Protein 3QQC (pdb70)

Nearest PDB structures (foldseek):
  3qqc-assembly1_A  TM=1.003E+00  e=1.749E-77  Pyrococcus furiosus
  8p4f-assembly1_A  TM=8.973E-01  e=2.422E-24  Sus scrofa
  8s55-assembly1_A  TM=8.823E-01  e=5.826E-22  Sus scrofa
  8p4d-assembly1_A  TM=8.797E-01  e=8.545E-21  Sus scrofa
  8u9x-assembly1_A  TM=8.861E-01  e=4.842E-20  Saccharomyces cerevisiae

InterPro domains:
  IPR007081 RNA polymerase Rpb1, domain 5 [PF04998] (54-334)
  IPR012757 DNA-directed RNA polymerase subunit Rpo1C [MF_00411] (3-387)
  IPR012757 DNA-directed RNA polymerase subunit Rpo1C [TIGR02389] (18-385)
  IPR012757 DNA-directed RNA polymerase subunit Rpo1C [cd06528] (25-385)
  IPR045867 DNA-directed RNA polymerase, subunit beta-prime [PTHR19376] (36-382)

Secondary structure (DSSP, 8-state):
-EEEEEETTT--B-EEETTTTEEE-TTT--SSSEEEEEE-HHHHHHHHHHHHTTB--EEEEE--EEEEEE--B--HHHHHHTEEEE--B--------SBSS-SSS---SS----SSS---SSS----EEEEEEEEEEE-GGGHHHHHHHHHHS-STT---SS-HHHHHHHHHHHHHTSS-HHHHHHHHHHHHHHHHT--S-----B-SSS-EEEE------EEEE-HHHHHHHHHHS-TTTGGGSS--TTT--GGGGEEEEEEEPPGGGS--B----B--HHHHHHHHHHHHHHHHHHHHHS---SHHHHHHHHHHHHHHHHHH-TT-TT-PPPB-TTSPBP--HHHHH------HHHHHHHHHHT-EEE--SS--TTS--/-EEEEE--SSTHHHHHHHHHHTSTTTT----EEEE-TTS-SEEEEE-SSHHHHHHHHTT-TT-----SS-B-HHHHHHHHH-/-EEESSS--EESSSS-TTT--S-EESS-B-EEEES-SSS-HHHHHHT--S-EEE-SB-

B-factor: mean 131.01, std 40.97, range [62.05, 261.82]

Structure (mmCIF, N/CA/C/O backbone):
data_3QQC
#
_entry.id   3QQC
#
_cell.length_a   168.570
_cell.length_b   107.040
_cell.length_c   51.090
_cell.angle_alpha   90.00
_cell.angle_beta   97.10
_cell.angle_gamma   90.00
#
_symmetry.space_group_name_H-M   'C 1 2 1'
#
loop_
_entity.id
_entity.type
_entity.pdbx_description
1 polymer "DNA-directed RNA polymerase subunit b, DNA-directed RNA polymerase subunit a', DNA-directed RNA polymerase subunit A''"
2 polymer 'Transcription antitermination protein nusG'
3 polymer "DNA-directed RNA polymerase, subunit e''"
4 non-polymer 'ZINC ION'
#
loop_
_atom_site.group_PDB
_atom_site.id
_atom_site.type_symbol
_atom_site.label_atom_id
_atom_site.label_alt_id
_atom_site.label_comp_id
_a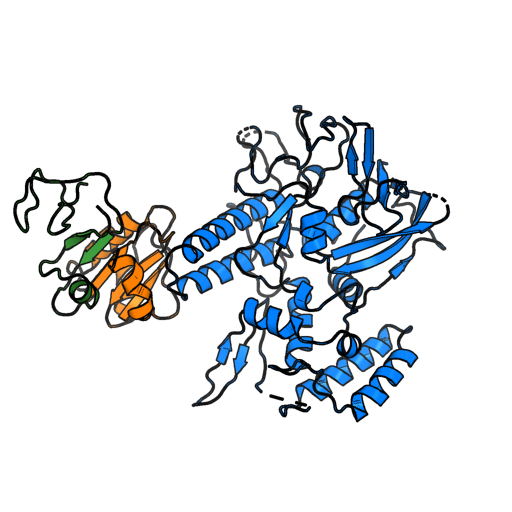tom_site.label_asym_id
_atom_site.label_entity_id
_atom_site.label_seq_id
_atom_site.pdbx_PDB_ins_code
_atom_site.Cartn_x
_atom_site.Cartn_y
_atom_site.Cartn_z
_atom_site.occupancy
_atom_site.B_iso_or_equiv
_atom_site.auth_seq_id
_atom_site.auth_comp_id
_atom_site.auth_asym_id
_atom_site.auth_atom_id
_atom_site.pdbx_PDB_model_num
ATOM 1 N N . LYS A 1 2 ? -9.387 38.744 9.614 1.00 115.59 2 LYS A N 1
ATOM 2 C CA . LYS A 1 2 ? -9.357 37.475 10.357 1.00 114.28 2 LYS A CA 1
ATOM 3 C C . LYS A 1 2 ? -10.685 37.150 11.021 1.00 117.27 2 LYS A C 1
ATOM 4 O O . LYS A 1 2 ? -11.268 38.025 11.666 1.00 120.41 2 LYS A O 1
ATOM 10 N N . THR A 1 3 ? -11.152 35.887 10.870 1.00 109.18 3 THR A N 1
ATOM 11 C CA . THR A 1 3 ? -12.407 35.377 11.438 1.00 108.03 3 THR A CA 1
ATOM 12 C C . THR A 1 3 ? -12.239 33.999 12.053 1.00 110.23 3 THR A C 1
ATOM 13 O O . THR A 1 3 ? -11.587 33.134 11.486 1.00 106.22 3 THR A O 1
ATOM 17 N N . GLU A 1 4 ? -12.884 33.790 13.194 1.00 110.53 4 GLU A N 1
ATOM 18 C CA . GLU A 1 4 ? -12.907 32.513 13.894 1.00 109.90 4 GLU A CA 1
ATOM 19 C C . GLU A 1 4 ? -14.065 31.708 13.281 1.00 110.06 4 GLU A C 1
ATOM 20 O O . GLU A 1 4 ? -15.152 32.256 13.050 1.00 110.25 4 GLU A O 1
ATOM 26 N N . VAL A 1 5 ? -13.808 30.436 12.948 1.00 102.42 5 VAL A N 1
ATOM 27 C CA . VAL A 1 5 ? -14.789 29.568 12.301 1.00 98.71 5 VAL A CA 1
ATOM 28 C C . VAL A 1 5 ? -14.976 28.286 13.121 1.00 104.72 5 VAL A C 1
ATOM 29 O O . VAL A 1 5 ? -13.991 27.617 13.433 1.00 104.00 5 VAL A O 1
ATOM 33 N N . TRP A 1 6 ? -16.240 27.951 13.468 1.00 103.82 6 TRP A N 1
ATOM 34 C CA . TRP A 1 6 ? -16.588 26.745 14.225 1.00 104.81 6 TRP A CA 1
ATOM 35 C C . TRP A 1 6 ? -16.650 25.524 13.304 1.00 105.53 6 TRP A C 1
ATOM 36 O O . TRP A 1 6 ? -17.571 25.379 12.502 1.00 103.85 6 TRP A O 1
ATOM 47 N N . VAL A 1 7 ? -15.633 24.679 13.372 1.00 101.22 7 VAL A N 1
ATOM 48 C CA . VAL A 1 7 ? -15.554 23.518 12.499 1.00 98.63 7 VAL A CA 1
ATOM 49 C C . VAL A 1 7 ? -15.918 22.265 13.270 1.00 102.89 7 VAL A C 1
ATOM 50 O O . VAL A 1 7 ? -15.465 22.107 14.407 1.00 104.64 7 VAL A O 1
ATOM 54 N N . CYS A 1 8 ? -16.746 21.384 12.664 1.00 97.88 8 CYS A N 1
ATOM 55 C CA . CYS A 1 8 ? -17.154 20.123 13.290 1.00 98.87 8 CYS A CA 1
ATOM 56 C C . CYS A 1 8 ? -16.032 19.090 13.229 1.00 100.44 8 CYS A C 1
ATOM 57 O O . CYS A 1 8 ? -15.445 18.869 12.169 1.00 98.04 8 CYS A O 1
ATOM 60 N N . GLU A 1 9 ? -15.744 18.463 14.372 1.00 97.63 9 GLU A N 1
ATOM 61 C CA . GLU A 1 9 ? -14.725 17.435 14.467 1.00 97.53 9 GLU A CA 1
ATOM 62 C C . GLU A 1 9 ? -15.236 16.114 13.883 1.00 98.61 9 GLU A C 1
ATOM 63 O O . GLU A 1 9 ? -14.426 15.344 13.365 1.00 99.15 9 GLU A O 1
ATOM 69 N N . ASN A 1 10 ? -16.553 15.822 14.000 1.00 92.00 10 ASN A N 1
ATOM 70 C CA . ASN A 1 10 ? -17.127 14.555 13.537 1.00 90.69 10 ASN A CA 1
ATOM 71 C C . ASN A 1 10 ? -17.093 14.342 12.015 1.00 91.12 10 ASN A C 1
ATOM 72 O O . ASN A 1 10 ? -16.659 13.276 11.544 1.00 89.28 10 ASN A O 1
ATOM 77 N N . CYS A 1 11 ? -17.597 15.349 11.262 1.00 86.34 11 CYS A N 1
ATOM 78 C CA . CYS A 1 11 ? -17.826 15.295 9.818 1.00 84.39 11 CYS A CA 1
ATOM 79 C C . CYS A 1 11 ? -17.154 16.379 8.952 1.00 84.98 11 CYS A C 1
ATOM 80 O O . CYS A 1 11 ? -17.439 16.486 7.752 1.00 81.06 11 CYS A O 1
ATOM 83 N N . GLY A 1 12 ? -16.273 17.156 9.565 1.00 84.24 12 GLY A N 1
ATOM 84 C CA . GLY A 1 12 ? -15.511 18.203 8.892 1.00 83.76 12 GLY A CA 1
ATOM 85 C C . GLY A 1 12 ? -16.296 19.341 8.271 1.00 86.71 12 GLY A C 1
ATOM 86 O O . GLY A 1 12 ? -15.781 20.045 7.388 1.00 84.86 12 GLY A O 1
ATOM 87 N N . HIS A 1 13 ? -17.537 19.529 8.740 1.00 84.29 13 HIS A N 1
ATOM 88 C CA . HIS A 1 13 ? -18.430 20.573 8.251 1.00 84.72 13 HIS A CA 1
ATOM 89 C C . HIS A 1 13 ? -18.353 21.798 9.120 1.00 86.44 13 HIS A C 1
ATOM 90 O O . HIS A 1 13 ? -18.034 21.681 10.310 1.00 87.34 13 HIS A O 1
ATOM 97 N N . ILE A 1 14 ? -18.690 22.973 8.543 1.00 79.47 14 ILE A N 1
ATOM 98 C CA . ILE A 1 14 ? -18.697 24.202 9.330 1.00 79.13 14 ILE A CA 1
ATOM 99 C C . ILE A 1 14 ? -19.976 24.342 10.188 1.00 83.10 14 ILE A C 1
ATOM 100 O O . ILE A 1 14 ? -21.074 24.601 9.681 1.00 81.75 14 ILE A O 1
ATOM 105 N N . ALA A 1 15 ? -19.805 24.144 11.496 1.00 80.74 15 ALA A N 1
ATOM 106 C CA . ALA A 1 15 ? -20.872 24.206 12.477 1.00 81.63 15 ALA A CA 1
ATOM 107 C C . ALA A 1 15 ? -21.436 25.631 12.685 1.00 87.12 15 ALA A C 1
ATOM 108 O O . ALA A 1 15 ? -20.788 26.642 12.348 1.00 86.20 15 ALA A O 1
ATOM 110 N N . LEU A 1 16 ? -22.682 25.674 13.216 1.00 85.00 16 LEU A N 1
ATOM 111 C CA . LEU A 1 16 ? -23.470 26.862 13.547 1.00 86.54 16 LEU A CA 1
ATOM 112 C C . LEU A 1 16 ? -23.134 27.278 14.956 1.00 93.78 16 LEU A C 1
ATOM 113 O O . LEU A 1 16 ? -22.984 26.406 15.825 1.00 94.30 16 LEU A O 1
ATOM 118 N N . GLU A 1 17 ? -23.109 28.603 15.210 1.00 92.23 17 GLU A N 1
ATOM 119 C CA . GLU A 1 17 ? -22.915 29.159 16.556 1.00 94.72 17 GLU A CA 1
ATOM 120 C C . GLU A 1 17 ? -24.122 30.008 16.899 1.00 99.15 17 GLU A C 1
ATOM 121 O O . GLU A 1 17 ? -24.240 31.117 16.387 1.00 98.22 17 GLU A O 1
ATOM 127 N N . ASP A 1 18 ? -25.036 29.496 17.724 1.00 98.54 18 ASP A N 1
ATOM 128 C CA . ASP A 1 18 ? -26.186 30.318 18.084 1.00 102.37 18 ASP A CA 1
ATOM 129 C C . ASP A 1 18 ? -25.803 31.372 19.129 1.00 115.76 18 ASP A C 1
ATOM 130 O O . ASP A 1 18 ? -25.726 31.079 20.326 1.00 119.01 18 ASP A O 1
ATOM 135 N N . LYS A 1 19 ? -25.547 32.603 18.657 1.00 115.19 19 LYS A N 1
ATOM 136 C CA . LYS A 1 19 ? -25.138 33.735 19.493 1.00 119.17 19 LYS A CA 1
ATOM 137 C C . LYS A 1 19 ? -26.235 34.021 20.573 1.00 123.63 19 LYS A C 1
ATOM 138 O O . LYS A 1 19 ? -25.917 34.267 21.740 1.00 125.18 19 LYS A O 1
ATOM 144 N N . ARG A 1 20 ? -27.513 33.870 20.174 1.00 118.69 20 ARG A N 1
ATOM 145 C CA . ARG A 1 20 ? -28.707 34.100 20.980 1.00 121.49 20 ARG A CA 1
ATOM 146 C C . ARG A 1 20 ? -28.931 33.065 22.100 1.00 125.20 20 ARG A C 1
ATOM 147 O O . ARG A 1 20 ? -29.250 33.435 23.235 1.00 127.48 20 ARG A O 1
ATOM 155 N N . ARG A 1 21 ? -28.824 31.780 21.749 1.00 118.95 21 ARG A N 1
ATOM 156 C CA . ARG A 1 21 ? -29.070 30.633 22.619 1.00 118.90 21 ARG A CA 1
ATOM 157 C C . ARG A 1 21 ? -27.809 30.079 23.233 1.00 120.38 21 ARG A C 1
ATOM 158 O O . ARG A 1 21 ? -27.911 29.143 24.023 1.00 120.04 21 ARG A O 1
ATOM 166 N N . ARG A 1 22 ? -26.630 30.619 22.861 1.00 116.21 22 ARG A N 1
ATOM 167 C CA . ARG A 1 22 ? -25.320 30.121 23.280 1.00 116.83 22 ARG A CA 1
ATOM 168 C C . ARG A 1 22 ? -25.286 28.627 22.930 1.00 117.92 22 ARG A C 1
ATOM 169 O O . ARG A 1 22 ? -25.246 27.760 23.792 1.00 118.24 22 ARG A O 1
ATOM 177 N N . ARG A 1 23 ? -25.403 28.338 21.644 1.00 112.62 23 ARG A N 1
ATOM 178 C CA . ARG A 1 23 ? -25.381 26.966 21.181 1.00 110.30 23 ARG A CA 1
ATOM 179 C C . ARG A 1 23 ? -24.466 26.803 19.972 1.00 111.52 23 ARG A C 1
ATOM 180 O O . ARG A 1 23 ? -24.761 27.344 18.900 1.00 107.92 23 ARG A O 1
ATOM 188 N N . VAL A 1 24 ? -23.361 26.045 20.145 1.00 109.40 24 VAL A N 1
ATOM 189 C CA . VAL A 1 24 ? -22.487 25.707 19.021 1.00 107.53 24 VAL A CA 1
ATOM 190 C C . VAL A 1 24 ? -22.677 24.240 18.663 1.00 111.60 24 VAL A C 1
ATOM 191 O O . VAL A 1 24 ? -22.570 23.388 19.548 1.00 113.71 24 VAL A O 1
ATOM 195 N N . TYR A 1 25 ? -23.068 23.959 17.404 1.00 106.19 25 TYR A N 1
ATOM 196 C CA . TYR A 1 25 ? -23.354 22.596 16.945 1.00 105.47 25 TYR A CA 1
ATOM 197 C C . TYR A 1 25 ? -23.323 22.439 15.396 1.00 108.35 25 TYR A C 1
ATOM 198 O O . TYR A 1 25 ? -23.525 23.421 14.669 1.00 107.81 25 TYR A O 1
ATOM 207 N N . CYS A 1 26 ? -23.141 21.188 14.909 1.00 103.35 26 CYS A N 1
ATOM 208 C CA . CYS A 1 26 ? -23.142 20.879 13.483 1.00 100.90 26 CYS A CA 1
ATOM 209 C C . CYS A 1 26 ? -24.558 20.672 12.963 1.00 105.75 26 CYS A C 1
ATOM 210 O O . CYS A 1 26 ? -25.259 19.813 13.478 1.00 106.55 26 CYS A O 1
ATOM 213 N N . PRO A 1 27 ? -24.975 21.370 11.893 1.00 102.76 27 PRO A N 1
ATOM 214 C CA . PRO A 1 27 ? -26.326 21.125 11.357 1.00 103.11 27 PRO A CA 1
ATOM 215 C C . PRO A 1 27 ? -26.448 19.803 10.588 1.00 104.77 27 PRO A C 1
ATOM 216 O O . PRO A 1 27 ? -27.498 19.163 10.670 1.00 106.44 27 PRO A O 1
ATOM 220 N N . VAL A 1 28 ? -25.365 19.400 9.859 1.00 96.74 28 VAL A N 1
ATOM 221 C CA . VAL A 1 28 ? -25.211 18.222 8.987 1.00 94.03 28 VAL A CA 1
ATOM 222 C C . VAL A 1 28 ? -25.263 16.845 9.690 1.00 97.73 28 VAL A C 1
ATOM 223 O O . VAL A 1 28 ? -26.104 16.026 9.320 1.00 96.66 28 VAL A O 1
ATOM 227 N N . CYS A 1 29 ? -24.332 16.582 10.657 1.00 95.56 29 CYS A N 1
ATOM 228 C CA . CYS A 1 29 ? -24.221 15.324 11.426 1.00 97.00 29 CYS A CA 1
ATOM 229 C C . CYS A 1 29 ? -24.746 15.413 12.876 1.00 103.61 29 CYS A C 1
ATOM 230 O O . CYS A 1 29 ? -24.522 14.490 13.664 1.00 104.24 29 CYS A O 1
ATOM 233 N N . GLY A 1 30 ? -25.402 16.519 13.216 1.00 101.33 30 GLY A N 1
ATOM 234 C CA . GLY A 1 30 ? -25.979 16.742 14.537 1.00 103.31 30 GLY A CA 1
ATOM 235 C C . GLY A 1 30 ? -25.024 16.686 15.715 1.00 108.57 30 GLY A C 1
ATOM 236 O O . GLY A 1 30 ? -25.462 16.396 16.831 1.00 110.94 30 GLY A O 1
ATOM 237 N N . GLU A 1 31 ? -23.724 16.965 15.496 1.00 103.90 31 GLU A N 1
ATOM 238 C CA . GLU A 1 31 ? -22.729 16.972 16.580 1.00 105.28 31 GLU A CA 1
ATOM 239 C C . GLU A 1 31 ? -22.868 18.236 17.463 1.00 111.17 31 GLU A C 1
ATOM 240 O O . GLU A 1 31 ? -23.090 19.324 16.931 1.00 110.57 31 GLU A O 1
ATOM 246 N N . GLU A 1 32 ? -22.736 18.087 18.804 1.00 109.20 32 GLU A N 1
ATOM 247 C CA . GLU A 1 32 ? -22.858 19.211 19.738 1.00 110.32 32 GLU A CA 1
ATOM 248 C C . GLU A 1 32 ? -21.642 19.427 20.668 1.00 115.11 32 GLU A C 1
ATOM 249 O O . GLU A 1 32 ? -21.480 20.525 21.232 1.00 116.16 32 GLU A O 1
ATOM 255 N N . GLU A 1 33 ? -20.783 18.390 20.806 1.00 110.14 33 GLU A N 1
ATOM 256 C CA . GLU A 1 33 ? -19.601 18.439 21.662 1.00 110.99 33 GLU A CA 1
ATOM 257 C C . GLU A 1 33 ? -18.301 18.686 20.904 1.00 111.99 33 GLU A C 1
ATOM 258 O O . GLU A 1 33 ? -17.676 19.725 21.122 1.00 113.43 33 GLU A O 1
ATOM 264 N N . ARG A 1 34 ? -17.895 17.750 20.018 1.00 104.37 34 ARG A N 1
ATOM 265 C CA . ARG A 1 34 ? -16.643 17.852 19.254 1.00 101.37 34 ARG A CA 1
ATOM 266 C C . ARG A 1 34 ? -16.791 18.834 18.083 1.00 99.18 34 ARG A C 1
ATOM 267 O O . ARG A 1 34 ? -17.150 18.441 16.966 1.00 94.44 34 ARG A O 1
ATOM 275 N N . ILE A 1 35 ? -16.561 20.128 18.379 1.00 96.27 35 ILE A N 1
ATOM 276 C CA . ILE A 1 35 ? -16.585 21.274 17.452 1.00 93.96 35 ILE A CA 1
ATOM 277 C C . ILE A 1 35 ? -15.523 22.274 17.937 1.00 100.99 35 ILE A C 1
ATOM 278 O O . ILE A 1 35 ? -15.566 22.695 19.102 1.00 103.95 35 ILE A O 1
ATOM 283 N N . SER A 1 36 ? -14.576 22.654 17.056 1.00 95.89 36 SER A N 1
ATOM 284 C CA . SER A 1 36 ? -13.527 23.606 17.429 1.00 97.54 36 SER A CA 1
ATOM 285 C C . SER A 1 36 ? -13.571 24.912 16.625 1.00 100.56 36 SER A C 1
ATOM 286 O O . SER A 1 36 ? -14.101 24.958 15.503 1.00 95.44 36 SER A O 1
ATOM 289 N N . LYS A 1 37 ? -13.061 25.985 17.260 1.00 101.50 37 LYS A N 1
ATOM 290 C CA . LYS A 1 37 ? -12.935 27.335 16.708 1.00 101.66 37 LYS A CA 1
ATOM 291 C C . LYS A 1 37 ? -11.560 27.453 15.979 1.00 104.38 37 LYS A C 1
ATOM 292 O O . LYS A 1 37 ? -10.498 27.394 16.614 1.00 105.96 37 LYS A O 1
ATOM 298 N N . VAL A 1 38 ? -11.608 27.588 14.639 1.00 97.17 38 VAL A N 1
ATOM 299 C CA . VAL A 1 38 ? -10.434 27.697 13.777 1.00 95.58 38 VAL A CA 1
ATOM 300 C C . VAL A 1 38 ? -10.235 29.150 13.318 1.00 101.41 38 VAL A C 1
ATOM 301 O O . VAL A 1 38 ? -11.165 29.754 12.798 1.00 99.65 38 VAL A O 1
ATOM 305 N N . GLU A 1 39 ? -9.041 29.721 13.561 1.00 102.72 39 GLU A N 1
ATOM 306 C CA . GLU A 1 39 ? -8.695 31.072 13.126 1.00 105.82 39 GLU A CA 1
ATOM 307 C C . GLU A 1 39 ? -8.458 30.960 11.618 1.00 109.29 39 GLU A C 1
ATOM 308 O O . GLU A 1 39 ? -7.876 29.979 11.138 1.00 106.31 39 GLU A O 1
ATOM 314 N N . MET A 1 40 ? -8.985 31.919 10.864 1.00 107.98 40 MET A N 1
ATOM 315 C CA . MET A 1 40 ? -8.992 31.864 9.410 1.00 105.20 40 MET A CA 1
ATOM 316 C C . MET A 1 40 ? -9.109 33.266 8.793 1.00 110.68 40 MET A C 1
ATOM 317 O O . MET A 1 40 ? -9.698 34.170 9.390 1.00 112.91 40 MET A O 1
ATOM 322 N N . SER A 1 41 ? -8.583 33.433 7.579 1.00 105.82 41 SER A N 1
ATOM 323 C CA . SER A 1 41 ? -8.715 34.691 6.852 1.00 106.69 41 SER A CA 1
ATOM 324 C C . SER A 1 41 ? -10.135 34.718 6.281 1.00 109.88 41 SER A C 1
ATOM 325 O O . SER A 1 41 ? -10.668 33.645 5.958 1.00 106.71 41 SER A O 1
ATOM 328 N N . TYR A 1 42 ? -10.771 35.921 6.164 1.00 108.22 42 TYR A N 1
ATOM 329 C CA . TYR A 1 42 ? -12.115 35.970 5.575 1.00 105.53 42 TYR A CA 1
ATOM 330 C C . TYR A 1 42 ? -12.013 35.466 4.145 1.00 100.66 42 TYR A C 1
ATOM 331 O O . TYR A 1 42 ? -12.894 34.741 3.690 1.00 97.38 42 TYR A O 1
ATOM 340 N N . ALA A 1 43 ? -10.868 35.765 3.504 1.00 94.00 43 ALA A N 1
ATOM 341 C CA . ALA A 1 43 ? -10.445 35.332 2.169 1.00 90.36 43 ALA A CA 1
ATOM 342 C C . ALA A 1 43 ? -10.715 33.858 1.923 1.00 86.49 43 ALA A C 1
ATOM 343 O O . ALA A 1 43 ? -11.276 33.486 0.880 1.00 83.72 43 ALA A O 1
ATOM 345 N N . PHE A 1 44 ? -10.277 33.029 2.896 1.00 78.97 44 PHE A N 1
ATOM 346 C CA . PHE A 1 44 ? -10.413 31.593 2.882 1.00 74.47 44 PHE A CA 1
ATOM 347 C C . PHE A 1 44 ? -11.743 31.131 3.379 1.00 80.45 44 PHE A C 1
ATOM 348 O O . PHE A 1 44 ? -12.200 30.132 2.850 1.00 78.60 44 PHE A O 1
ATOM 356 N N . LYS A 1 45 ? -12.386 31.815 4.388 1.00 80.84 45 LYS A N 1
ATOM 357 C CA . LYS A 1 45 ? -13.740 31.418 4.803 1.00 80.29 45 LYS A CA 1
ATOM 358 C C . LYS A 1 45 ? -14.603 31.590 3.555 1.00 85.86 45 LYS A C 1
ATOM 359 O O . LYS A 1 45 ? -15.326 30.658 3.171 1.00 85.34 45 LYS A O 1
ATOM 365 N N . LEU A 1 46 ? -14.430 32.742 2.865 1.00 82.42 46 LEU A N 1
ATOM 366 C CA . LEU A 1 46 ? -15.129 33.049 1.628 1.00 80.63 46 LEU A CA 1
ATOM 367 C C . LEU A 1 46 ? -14.849 32.009 0.555 1.00 76.32 46 LEU A C 1
ATOM 368 O O . LEU A 1 46 ? -15.786 31.518 -0.065 1.00 73.94 46 LEU A O 1
ATOM 373 N N . LEU A 1 47 ? -13.590 31.621 0.397 1.00 70.51 47 LEU A N 1
ATOM 374 C CA . LEU A 1 47 ? -13.210 30.603 -0.575 1.00 69.01 47 LEU A CA 1
ATOM 375 C C . LEU A 1 47 ? -13.972 29.300 -0.323 1.00 73.28 47 LEU A C 1
ATOM 376 O O . LEU A 1 47 ? -14.623 28.827 -1.240 1.00 72.08 47 LEU A O 1
ATOM 381 N N . LEU A 1 48 ? -13.958 28.772 0.924 1.00 71.95 48 LEU A N 1
ATOM 382 C CA . LEU A 1 48 ? -14.692 27.570 1.358 1.00 71.72 48 LEU A CA 1
ATOM 383 C C . LEU A 1 48 ? -16.164 27.706 0.984 1.00 78.86 48 LEU A C 1
ATOM 384 O O . LEU A 1 48 ? -16.736 26.797 0.368 1.00 78.14 48 LEU A O 1
ATOM 389 N N . ASP A 1 49 ? -16.761 28.864 1.337 1.00 78.01 49 ASP A N 1
ATOM 390 C CA . ASP A 1 49 ? -18.156 29.156 1.047 1.00 79.45 49 ASP A CA 1
ATOM 391 C C . ASP A 1 49 ? -18.544 29.200 -0.437 1.00 78.09 49 ASP A C 1
ATOM 392 O O . ASP A 1 49 ? -19.655 28.797 -0.742 1.00 78.26 49 ASP A O 1
ATOM 397 N N . GLU A 1 50 ? -17.645 29.612 -1.359 1.00 70.25 50 GLU A N 1
ATOM 398 C CA . GLU A 1 50 ? -17.958 29.580 -2.796 1.00 68.38 50 GLU A CA 1
ATOM 399 C C . GLU A 1 50 ? -17.945 28.128 -3.251 1.00 70.57 50 GLU A C 1
ATOM 400 O O . GLU A 1 50 ? -18.881 27.701 -3.923 1.00 69.75 50 GLU A O 1
ATOM 406 N N . LEU A 1 51 ? -16.918 27.348 -2.813 1.00 66.90 51 LEU A N 1
ATOM 407 C CA . LEU A 1 51 ? -16.751 25.913 -3.101 1.00 65.62 51 LEU A CA 1
ATOM 408 C C . LEU A 1 51 ? -18.015 25.195 -2.747 1.00 71.70 51 LEU A C 1
ATOM 409 O O . LEU A 1 51 ? -18.495 24.373 -3.527 1.00 70.83 51 LEU A O 1
ATOM 414 N N . LYS A 1 52 ? -18.564 25.512 -1.562 1.00 70.57 52 LYS A N 1
ATOM 415 C CA . LYS A 1 52 ? -19.801 24.896 -1.112 1.00 71.42 52 LYS A CA 1
ATOM 416 C C . LYS A 1 52 ? -20.937 25.252 -2.079 1.00 76.49 52 LYS A C 1
ATOM 417 O O . LYS A 1 52 ? -21.585 24.347 -2.613 1.00 76.41 52 LYS A O 1
ATOM 423 N N . ALA A 1 53 ? -21.079 26.554 -2.414 1.00 73.95 53 ALA A N 1
ATOM 424 C CA . ALA A 1 53 ? -22.139 27.023 -3.315 1.00 75.25 53 ALA A CA 1
ATOM 425 C C . ALA A 1 53 ? -21.979 26.441 -4.696 1.00 79.24 53 ALA A C 1
ATOM 426 O O . ALA A 1 53 ? -22.946 26.419 -5.455 1.00 80.24 53 ALA A O 1
ATOM 428 N N . MET A 1 54 ? -20.781 25.879 -4.966 1.00 74.96 54 MET A N 1
ATOM 429 C CA . MET A 1 54 ? -20.348 25.246 -6.218 1.00 75.21 54 MET A CA 1
ATOM 430 C C . MET A 1 54 ? -20.595 23.759 -6.207 1.00 73.59 54 MET A C 1
ATOM 431 O O . MET A 1 54 ? -20.082 23.044 -7.065 1.00 70.97 54 MET A O 1
ATOM 436 N N . VAL A 1 55 ? -21.381 23.294 -5.225 1.00 69.65 55 VAL A N 1
ATOM 437 C CA . VAL A 1 55 ? -21.709 21.889 -4.981 1.00 69.80 55 VAL A CA 1
ATOM 438 C C . VAL A 1 55 ? -20.494 21.030 -4.573 1.00 73.17 55 VAL A C 1
ATOM 439 O O . VAL A 1 55 ? -20.624 19.813 -4.422 1.00 72.75 55 VAL A O 1
ATOM 443 N N . ILE A 1 56 ? -19.325 21.671 -4.359 1.00 69.47 56 ILE A N 1
ATOM 444 C CA . ILE A 1 56 ? -18.126 20.970 -3.915 1.00 69.13 56 ILE A CA 1
ATOM 445 C C . ILE A 1 56 ? -18.095 20.972 -2.408 1.00 74.67 56 ILE A C 1
ATOM 446 O O . ILE A 1 56 ? -18.482 21.954 -1.791 1.00 73.22 56 ILE A O 1
ATOM 451 N N . ARG A 1 57 ? -17.679 19.853 -1.826 1.00 74.74 57 ARG A N 1
ATOM 452 C CA . ARG A 1 57 ? -17.654 19.690 -0.396 1.00 77.27 57 ARG A CA 1
ATOM 453 C C . ARG A 1 57 ? -16.255 19.831 0.169 1.00 86.13 57 ARG A C 1
ATOM 454 O O . ARG A 1 57 ? -15.486 18.878 0.089 1.00 87.76 57 ARG A O 1
ATOM 462 N N . PRO A 1 58 ? -15.895 20.977 0.781 1.00 85.13 58 PRO A N 1
ATOM 463 C CA . PRO A 1 58 ? -14.566 21.070 1.391 1.00 85.59 58 PRO A CA 1
ATOM 464 C C . PRO A 1 58 ? -14.600 20.417 2.776 1.00 92.79 58 PRO A C 1
ATOM 465 O O . PRO A 1 58 ? -15.001 21.075 3.756 1.00 93.73 58 PRO A O 1
ATOM 469 N N . LYS A 1 59 ? -14.257 19.090 2.847 1.00 90.01 59 LYS A N 1
ATOM 470 C CA . LYS A 1 59 ? -14.251 18.358 4.134 1.00 90.75 59 LYS A CA 1
ATOM 471 C C . LYS A 1 59 ? -13.040 18.804 4.943 1.00 92.79 59 LYS A C 1
ATOM 472 O O . LYS A 1 59 ? -11.907 18.555 4.519 1.00 92.99 59 LYS A O 1
ATOM 478 N N . LEU A 1 60 ? -13.276 19.505 6.063 1.00 86.07 60 LEU A N 1
ATOM 479 C CA . LEU A 1 60 ? -12.160 20.018 6.814 1.00 85.57 60 LEU A CA 1
ATOM 480 C C . LEU A 1 60 ? -11.633 19.058 7.846 1.00 90.29 60 LEU A C 1
ATOM 481 O O . LEU A 1 60 ? -12.387 18.571 8.684 1.00 92.40 60 LEU A O 1
ATOM 486 N N . ASN A 1 61 ? -10.340 18.746 7.765 1.00 85.30 61 ASN A N 1
ATOM 487 C CA . ASN A 1 61 ? -9.707 17.852 8.722 1.00 86.24 61 ASN A CA 1
ATOM 488 C C . ASN A 1 61 ? -8.823 18.685 9.596 1.00 93.11 61 ASN A C 1
ATOM 489 O O . ASN A 1 61 ? -8.066 19.505 9.090 1.00 92.10 61 ASN A O 1
ATOM 494 N N . LEU A 1 62 ? -8.934 18.511 10.910 1.00 93.62 62 LEU A N 1
ATOM 495 C CA . LEU A 1 62 ? -8.141 19.288 11.855 1.00 96.47 62 LEU A CA 1
ATOM 496 C C . LEU A 1 62 ? -6.877 18.604 12.390 1.00 100.95 62 LEU A C 1
ATOM 497 O O . LEU A 1 62 ? -6.681 17.394 12.241 1.00 100.18 62 LEU A O 1
ATOM 502 N N . SER A 1 63 ? -6.052 19.411 13.072 1.00 99.16 63 SER A N 1
ATOM 503 C CA . SER A 1 63 ? -4.800 19.052 13.738 1.00 101.11 63 SER A CA 1
ATOM 504 C C . SER A 1 63 ? -4.642 19.964 14.950 1.00 105.83 63 SER A C 1
ATOM 505 O O . SER A 1 63 ? -5.122 21.097 14.906 1.00 105.53 63 SER A O 1
ATOM 508 N N . GLU A 1 64 ? -3.967 19.481 16.022 1.00 104.00 64 GLU A N 1
ATOM 509 C CA . GLU A 1 64 ? -3.716 20.173 17.311 1.00 126.17 64 GLU A CA 1
ATOM 510 C C . GLU A 1 64 ? -4.908 20.363 18.310 1.00 138.51 64 GLU A C 1
ATOM 511 O O . GLU A 1 64 ? -6.103 20.206 18.008 1.00 86.85 64 GLU A O 1
ATOM 517 N N . LYS A 1 67 ? -6.642 22.635 16.737 1.00 98.51 67 LYS A N 1
ATOM 518 C CA . LYS A 1 67 ? -7.390 23.856 16.486 1.00 97.80 67 LYS A CA 1
ATOM 519 C C . LYS A 1 67 ? -7.089 24.536 15.147 1.00 98.67 67 LYS A C 1
ATOM 520 O O . LYS A 1 67 ? -7.476 25.695 14.960 1.00 99.65 67 LYS A O 1
ATOM 526 N N . VAL A 1 68 ? -6.411 23.818 14.210 1.00 90.35 68 VAL A N 1
ATOM 527 C CA . VAL A 1 68 ? -6.110 24.259 12.837 1.00 84.59 68 VAL A CA 1
ATOM 528 C C . VAL A 1 68 ? -6.409 23.151 11.830 1.00 86.02 68 VAL A C 1
ATOM 529 O O . VAL A 1 68 ? -6.327 21.975 12.175 1.00 85.49 68 VAL A O 1
ATOM 533 N N . ILE A 1 69 ? -6.725 23.536 10.577 1.00 80.93 69 ILE A N 1
ATOM 534 C CA . ILE A 1 69 ? -6.989 22.608 9.480 1.00 78.01 69 ILE A CA 1
ATOM 535 C C . ILE A 1 69 ? -5.688 21.931 9.022 1.00 82.62 69 ILE A C 1
ATOM 536 O O . ILE A 1 69 ? -4.761 22.604 8.551 1.00 82.26 69 ILE A O 1
ATOM 541 N N . GLY A 1 70 ? -5.631 20.615 9.193 1.00 80.84 70 GLY A N 1
ATOM 542 C CA . GLY A 1 70 ? -4.496 19.814 8.759 1.00 82.76 70 GLY A CA 1
ATOM 543 C C . GLY A 1 70 ? -4.540 19.592 7.255 1.00 89.12 70 GLY A C 1
ATOM 544 O O . GLY A 1 70 ? -3.499 19.656 6.585 1.00 90.82 70 GLY A O 1
ATOM 545 N N . SER A 1 71 ? -5.786 19.367 6.711 1.00 83.64 71 SER A N 1
ATOM 546 C CA . SER A 1 71 ? -6.113 19.063 5.311 1.00 80.32 71 SER A CA 1
ATOM 547 C C . SER A 1 71 ? -7.603 19.327 4.943 1.00 83.23 71 SER A C 1
ATOM 548 O O . SER A 1 71 ? -8.445 19.449 5.832 1.00 82.06 71 SER A O 1
ATOM 551 N N . ILE A 1 72 ? -7.913 19.391 3.621 1.00 80.29 72 ILE A N 1
ATOM 552 C CA . ILE A 1 72 ? -9.260 19.562 3.069 1.00 79.40 72 ILE A CA 1
ATOM 553 C C . ILE A 1 72 ? -9.470 18.458 2.061 1.00 84.08 72 ILE A C 1
ATOM 554 O O . ILE A 1 72 ? -8.757 18.439 1.057 1.00 83.19 72 ILE A O 1
ATOM 559 N N . GLU A 1 73 ? -10.449 17.565 2.281 1.00 82.34 73 GLU A N 1
ATOM 560 C CA . GLU A 1 73 ? -10.728 16.509 1.294 1.00 82.57 73 GLU A CA 1
ATOM 561 C C . GLU A 1 73 ? -11.815 17.078 0.439 1.00 82.98 73 GLU A C 1
ATOM 562 O O . GLU A 1 73 ? -12.797 17.624 0.975 1.00 81.77 73 GLU A O 1
ATOM 568 N N . PHE A 1 74 ? -11.619 16.995 -0.892 1.00 76.88 74 PHE A N 1
ATOM 569 C CA . PHE A 1 74 ? -12.561 17.485 -1.904 1.00 72.62 74 PHE A CA 1
ATOM 570 C C . PHE A 1 74 ? -13.542 16.411 -2.210 1.00 80.82 74 PHE A C 1
ATOM 571 O O . PHE A 1 74 ? -13.231 15.232 -2.046 1.00 83.64 74 PHE A O 1
ATOM 579 N N . GLY A 1 75 ? -14.763 16.817 -2.490 1.00 77.26 75 GLY A N 1
ATOM 580 C CA . GLY A 1 75 ? -15.848 15.884 -2.745 1.00 77.58 75 GLY A CA 1
ATOM 581 C C . GLY A 1 75 ? -17.041 16.563 -3.359 1.00 79.47 75 GLY A C 1
ATOM 582 O O . GLY A 1 75 ? -17.010 17.767 -3.629 1.00 77.91 75 GLY A O 1
ATOM 583 N N . ILE A 1 76 ? -18.080 15.783 -3.611 1.00 76.26 76 ILE A N 1
ATOM 584 C CA . ILE A 1 76 ? -19.290 16.313 -4.210 1.00 75.25 76 ILE A CA 1
ATOM 585 C C . ILE A 1 76 ? -20.330 16.235 -3.112 1.00 77.81 76 ILE A C 1
ATOM 586 O O . ILE A 1 76 ? -20.545 15.160 -2.542 1.00 76.89 76 ILE A O 1
ATOM 591 N N . LEU A 1 77 ? -20.872 17.412 -2.743 1.00 75.19 77 LEU A N 1
ATOM 592 C CA . LEU A 1 77 ? -21.910 17.582 -1.734 1.00 76.64 77 LEU A CA 1
ATOM 593 C C . LEU A 1 77 ? -23.161 16.817 -2.151 1.00 84.33 77 LEU A C 1
ATOM 594 O O . LEU A 1 77 ? -23.621 16.935 -3.307 1.00 82.64 77 LEU A O 1
ATOM 599 N N . SER A 1 78 ? -23.670 15.995 -1.195 1.00 84.52 78 SER A N 1
ATOM 600 C CA . SER A 1 78 ? -24.859 15.153 -1.313 1.00 86.48 78 SER A CA 1
ATOM 601 C C . SER A 1 78 ? -26.105 16.014 -1.077 1.00 90.85 78 SER A C 1
ATOM 602 O O . SER A 1 78 ? -25.996 16.960 -0.287 1.00 90.35 78 SER A O 1
ATOM 605 N N . PRO A 1 79 ? -27.281 15.725 -1.737 1.00 88.23 79 PRO A N 1
ATOM 606 C CA . PRO A 1 79 ? -28.488 16.546 -1.501 1.00 88.74 79 PRO A CA 1
ATOM 607 C C . PRO A 1 79 ? -28.814 16.620 -0.013 1.00 97.57 79 PRO A C 1
ATOM 608 O O . PRO A 1 79 ? -29.075 17.709 0.498 1.00 98.34 79 PRO A O 1
ATOM 612 N N . GLN A 1 80 ? -28.698 15.469 0.693 1.00 95.89 80 GLN A N 1
ATOM 613 C CA . GLN A 1 80 ? -28.889 15.354 2.126 1.00 97.08 80 GLN A CA 1
ATOM 614 C C . GLN A 1 80 ? -28.036 16.425 2.816 1.00 98.18 80 GLN A C 1
ATOM 615 O O . GLN A 1 80 ? -28.608 17.276 3.489 1.00 98.90 80 GLN A O 1
ATOM 621 N N . GLU A 1 81 ? -26.709 16.467 2.541 1.00 91.87 81 GLU A N 1
ATOM 622 C CA . GLU A 1 81 ? -25.791 17.471 3.108 1.00 90.63 81 GLU A CA 1
ATOM 623 C C . GLU A 1 81 ? -26.265 18.899 2.792 1.00 93.03 81 GLU A C 1
ATOM 624 O O . GLU A 1 81 ? -26.414 19.705 3.716 1.00 93.38 81 GLU A O 1
ATOM 630 N N . ILE A 1 82 ? -26.510 19.192 1.485 1.00 86.79 82 ILE A N 1
ATOM 631 C CA . ILE A 1 82 ? -26.989 20.477 0.965 1.00 85.47 82 ILE A CA 1
ATOM 632 C C . ILE A 1 82 ? -28.265 20.926 1.688 1.00 89.52 82 ILE A C 1
ATOM 633 O O . ILE A 1 82 ? -28.390 22.099 2.041 1.00 89.51 82 ILE A O 1
ATOM 638 N N . ARG A 1 83 ? -29.199 19.990 1.907 1.00 86.52 83 ARG A N 1
ATOM 639 C CA . ARG A 1 83 ? -30.443 20.239 2.619 1.00 88.40 83 ARG A CA 1
ATOM 640 C C . ARG A 1 83 ? -30.149 20.478 4.097 1.00 96.18 83 ARG A C 1
ATOM 641 O O . ARG A 1 83 ? -30.691 21.425 4.661 1.00 97.89 83 ARG A O 1
ATOM 649 N N . LYS A 1 84 ? -29.279 19.634 4.714 1.00 93.40 84 LYS A N 1
ATOM 650 C CA . LYS A 1 84 ? -28.902 19.704 6.129 1.00 95.25 84 LYS A CA 1
ATOM 651 C C . LYS A 1 84 ? -28.172 21.004 6.511 1.00 98.85 84 LYS A C 1
ATOM 652 O O . LYS A 1 84 ? -28.447 21.600 7.570 1.00 99.80 84 LYS A O 1
ATOM 658 N N . MET A 1 85 ? -27.258 21.445 5.634 1.00 93.93 85 MET A N 1
ATOM 659 C CA . MET A 1 85 ? -26.461 22.650 5.849 1.00 94.43 85 MET A CA 1
ATOM 660 C C . MET A 1 85 ? -27.260 23.915 5.591 1.00 99.08 85 MET A C 1
ATOM 661 O O . MET A 1 85 ? -26.809 25.015 5.917 1.00 99.76 85 MET A O 1
ATOM 666 N N . SER A 1 86 ? -28.423 23.759 4.967 1.00 95.05 86 SER A N 1
ATOM 667 C CA . SER A 1 86 ? -29.292 24.864 4.672 1.00 95.30 86 SER A CA 1
ATOM 668 C C . SER A 1 86 ? -30.005 25.339 5.932 1.00 106.14 86 SER A C 1
ATOM 669 O O . SER A 1 86 ? -30.352 24.541 6.826 1.00 109.32 86 SER A O 1
ATOM 672 N N . ALA A 1 87 ? -30.220 26.652 5.992 1.00 104.36 87 ALA A N 1
ATOM 673 C CA . ALA A 1 87 ? -30.930 27.326 7.076 1.00 107.74 87 ALA A CA 1
ATOM 674 C C . ALA A 1 87 ? -32.380 27.567 6.644 1.00 112.48 87 ALA A C 1
ATOM 675 O O . ALA A 1 87 ? -33.267 27.758 7.487 1.00 114.55 87 ALA A O 1
ATOM 677 N N . VAL A 1 88 ? -32.600 27.552 5.308 1.00 106.99 88 VAL A N 1
ATOM 678 C CA . VAL A 1 88 ? -33.884 27.800 4.663 1.00 107.46 88 VAL A CA 1
ATOM 679 C C . VAL A 1 88 ? -33.983 27.264 3.209 1.00 110.48 88 VAL A C 1
ATOM 680 O O . VAL A 1 88 ? -32.994 27.184 2.475 1.00 106.84 88 VAL A O 1
ATOM 684 N N . GLU A 1 89 ? -35.225 26.935 2.820 1.00 109.51 89 GLU A N 1
ATOM 685 C CA . GLU A 1 89 ? -35.667 26.554 1.490 1.00 108.04 89 GLU A CA 1
ATOM 686 C C . GLU A 1 89 ? -36.119 27.912 0.871 1.00 111.01 89 GLU A C 1
ATOM 687 O O . GLU A 1 89 ? -37.129 28.500 1.289 1.00 113.17 89 GLU A O 1
ATOM 693 N N . VAL A 1 90 ? -35.299 28.448 -0.038 1.00 104.61 90 VAL A N 1
ATOM 694 C CA . VAL A 1 90 ? -35.540 29.724 -0.727 1.00 104.93 90 VAL A CA 1
ATOM 695 C C . VAL A 1 90 ? -36.703 29.568 -1.714 1.00 109.97 90 VAL A C 1
ATOM 696 O O . VAL A 1 90 ? -36.704 28.642 -2.531 1.00 108.94 90 VAL A O 1
ATOM 700 N N . THR A 1 91 ? -37.689 30.465 -1.643 1.00 108.53 91 THR A N 1
ATOM 701 C CA . THR A 1 91 ? -38.872 30.329 -2.497 1.00 109.79 91 THR A CA 1
ATOM 702 C C . THR A 1 91 ? -39.271 31.554 -3.352 1.00 114.68 91 THR A C 1
ATOM 703 O O . THR A 1 91 ? -39.916 31.396 -4.400 1.00 114.49 91 THR A O 1
ATOM 707 N N . VAL A 1 92 ? -38.958 32.763 -2.877 1.00 110.90 92 VAL A N 1
ATOM 708 C CA . VAL A 1 92 ? -39.403 33.968 -3.551 1.00 111.15 92 VAL A CA 1
ATOM 709 C C . VAL A 1 92 ? -38.363 34.625 -4.439 1.00 111.90 92 VAL A C 1
ATOM 710 O O . VAL A 1 92 ? -37.370 35.136 -3.927 1.00 111.26 92 VAL A O 1
ATOM 714 N N . PRO A 1 93 ? -38.623 34.739 -5.764 1.00 106.73 93 PRO A N 1
ATOM 715 C CA . PRO A 1 93 ? -37.667 35.434 -6.637 1.00 104.35 93 PRO A CA 1
ATOM 716 C C . PRO A 1 93 ? -37.778 36.942 -6.466 1.00 107.65 93 PRO A C 1
ATOM 717 O O . PRO A 1 93 ? -38.145 37.657 -7.392 1.00 108.43 93 PRO A O 1
ATOM 721 N N . ASP A 1 94 ? -37.495 37.411 -5.247 1.00 104.33 94 ASP A N 1
ATOM 722 C CA . ASP A 1 94 ? -37.507 38.822 -4.898 1.00 107.54 94 ASP A CA 1
ATOM 723 C C . ASP A 1 94 ? -36.272 39.178 -4.108 1.00 113.44 94 ASP A C 1
ATOM 724 O O . ASP A 1 94 ? -35.737 38.337 -3.384 1.00 110.29 94 ASP A O 1
ATOM 729 N N . THR A 1 95 ? -35.798 40.427 -4.282 1.00 115.49 95 THR A N 1
ATOM 730 C CA . THR A 1 95 ? -34.620 41.002 -3.621 1.00 117.19 95 THR A CA 1
ATOM 731 C C . THR A 1 95 ? -35.106 41.410 -2.218 1.00 127.82 95 THR A C 1
ATOM 732 O O . THR A 1 95 ? -35.739 40.583 -1.555 1.00 127.39 95 THR A O 1
ATOM 736 N N . TYR A 1 96 ? -34.868 42.648 -1.753 1.00 130.08 96 TYR A N 1
ATOM 737 C CA . TYR A 1 96 ? -35.433 42.952 -0.451 1.00 133.73 96 TYR A CA 1
ATOM 738 C C . TYR A 1 96 ? -36.747 43.773 -0.441 1.00 141.35 96 TYR A C 1
ATOM 739 O O . TYR A 1 96 ? -37.667 43.397 0.280 1.00 142.50 96 TYR A O 1
ATOM 748 N N . ASP A 1 97 ? -36.867 44.813 -1.281 1.00 139.55 97 ASP A N 1
ATOM 749 C CA . ASP A 1 97 ? -38.077 45.639 -1.441 1.00 178.95 97 ASP A CA 1
ATOM 750 C C . ASP A 1 97 ? -38.708 46.219 -0.147 1.00 193.65 97 ASP A C 1
ATOM 751 O O . ASP A 1 97 ? -39.437 45.547 0.594 1.00 145.78 97 ASP A O 1
ATOM 756 N N . PRO A 1 102 ? -38.040 46.036 3.583 1.00 150.98 102 PRO A N 1
ATOM 757 C CA . PRO A 1 102 ? -36.871 45.579 2.829 1.00 145.92 102 PRO A CA 1
ATOM 758 C C . PRO A 1 102 ? -36.121 44.374 3.399 1.00 144.02 102 PRO A C 1
ATOM 759 O O . PRO A 1 102 ? -35.046 44.514 3.980 1.00 142.87 102 PRO A O 1
ATOM 763 N N . ILE A 1 103 ? -36.722 43.174 3.178 1.00 137.03 103 ILE A N 1
ATOM 764 C CA . ILE A 1 103 ? -36.330 41.765 3.427 1.00 132.79 103 ILE A CA 1
ATOM 765 C C . ILE A 1 103 ? -37.466 40.846 2.947 1.00 136.74 103 ILE A C 1
ATOM 766 O O . ILE A 1 103 ? -38.549 41.360 2.693 1.00 138.97 103 ILE A O 1
ATOM 771 N N . GLU A 1 104 ? -37.249 39.523 2.775 1.00 131.23 104 GLU A N 1
ATOM 772 C CA . GLU A 1 104 ? -38.316 38.664 2.211 1.00 130.52 104 GLU A CA 1
ATOM 773 C C . GLU A 1 104 ? -38.586 37.258 2.872 1.00 133.22 104 GLU A C 1
ATOM 774 O O . GLU A 1 104 ? -38.615 37.129 4.097 1.00 135.04 104 GLU A O 1
ATOM 780 N N . GLY A 1 105 ? -38.897 36.288 2.003 1.00 126.14 105 GLY A N 1
ATOM 781 C CA . GLY A 1 105 ? -39.067 34.848 2.168 1.00 123.13 105 GLY A CA 1
ATOM 782 C C . GLY A 1 105 ? -38.320 34.143 1.026 1.00 121.14 105 GLY A C 1
ATOM 783 O O . GLY A 1 105 ? -38.462 32.935 0.810 1.00 119.22 105 GLY A O 1
ATOM 784 N N . GLY A 1 106 ? -37.540 34.923 0.266 1.00 113.75 106 GLY A N 1
ATOM 785 C CA . GLY A 1 106 ? -36.794 34.457 -0.884 1.00 108.93 106 GLY A CA 1
ATOM 786 C C . GLY A 1 106 ? -35.298 34.566 -0.755 1.00 109.62 106 GLY A C 1
ATOM 787 O O . GLY A 1 106 ? -34.720 34.000 0.165 1.00 108.21 106 GLY A O 1
ATOM 788 N N . VAL A 1 107 ? -34.660 35.252 -1.710 1.00 105.87 107 VAL A N 1
ATOM 789 C CA . VAL A 1 107 ? -33.195 35.386 -1.849 1.00 103.64 107 VAL A CA 1
ATOM 790 C C . VAL A 1 107 ? -32.460 36.151 -0.747 1.00 108.59 107 VAL A C 1
ATOM 791 O O . VAL A 1 107 ? -31.245 35.981 -0.588 1.00 105.48 107 VAL A O 1
ATOM 795 N N . MET A 1 108 ? -33.179 37.000 0.003 1.00 109.58 108 MET A N 1
ATOM 796 C CA . MET A 1 108 ? -32.552 37.723 1.112 1.00 111.24 108 MET A CA 1
ATOM 797 C C . MET A 1 108 ? -32.922 37.201 2.499 1.00 116.32 108 MET A C 1
ATOM 798 O O . MET A 1 108 ? -33.894 36.446 2.627 1.00 114.10 108 MET A O 1
ATOM 803 N N . ASP A 1 109 ? -32.081 37.515 3.505 1.00 116.25 109 ASP A N 1
ATOM 804 C CA . ASP A 1 109 ? -32.175 37.010 4.871 1.00 119.28 109 ASP A CA 1
ATOM 805 C C . ASP A 1 109 ? -33.466 36.336 5.276 1.00 129.16 109 ASP A C 1
ATOM 806 O O . ASP A 1 109 ? -34.191 36.788 6.193 1.00 133.58 109 ASP A O 1
ATOM 811 N N . LYS A 1 110 ? -33.764 35.224 4.606 1.00 124.06 110 LYS A N 1
ATOM 812 C CA . LYS A 1 110 ? -34.894 34.495 5.116 1.00 126.17 110 LYS A CA 1
ATOM 813 C C . LYS A 1 110 ? -34.174 33.477 6.014 1.00 129.06 110 LYS A C 1
ATOM 814 O O . LYS A 1 110 ? -34.079 32.305 5.664 1.00 128.87 110 LYS A O 1
ATOM 820 N N . ARG A 1 111 ? -33.541 33.981 7.127 1.00 122.69 111 ARG A N 1
ATOM 821 C CA . ARG A 1 111 ? -32.692 33.221 8.047 1.00 120.14 111 ARG A CA 1
ATOM 822 C C . ARG A 1 111 ? -31.339 32.938 7.328 1.00 118.24 111 ARG A C 1
ATOM 823 O O . ARG A 1 111 ? -30.661 31.965 7.649 1.00 116.93 111 ARG A O 1
ATOM 831 N N . MET A 1 112 ? -30.963 33.765 6.334 1.00 111.62 112 MET A N 1
ATOM 832 C CA . MET A 1 112 ? -29.782 33.542 5.486 1.00 106.84 112 MET A CA 1
ATOM 833 C C . MET A 1 112 ? -28.500 34.279 5.893 1.00 109.87 112 MET A C 1
ATOM 834 O O . MET A 1 112 ? -27.406 33.830 5.555 1.00 106.28 112 MET A O 1
ATOM 839 N N . GLY A 1 113 ? -28.652 35.405 6.582 1.00 110.01 113 GLY A N 1
ATOM 840 C CA . GLY A 1 113 ? -27.544 36.232 7.041 1.00 111.71 113 GLY A CA 1
ATOM 841 C C . GLY A 1 113 ? -27.920 37.695 7.110 1.00 120.93 113 GLY A C 1
ATOM 842 O O . GLY A 1 113 ? -28.685 38.180 6.275 1.00 122.22 113 GLY A O 1
ATOM 843 N N . VAL A 1 114 ? -27.374 38.423 8.084 1.00 119.65 114 VAL A N 1
ATOM 844 C CA . VAL A 1 114 ? -27.675 39.848 8.241 1.00 122.59 114 VAL A CA 1
ATOM 845 C C . VAL A 1 114 ? -26.628 40.699 7.534 1.00 124.53 114 VAL A C 1
ATOM 846 O O . VAL A 1 114 ? -25.427 40.440 7.686 1.00 122.92 114 VAL A O 1
ATOM 850 N N . ILE A 1 115 ? -27.068 41.728 6.788 1.00 121.19 115 ILE A N 1
ATOM 851 C CA . ILE A 1 115 ? -26.109 42.610 6.126 1.00 121.07 115 ILE A CA 1
ATOM 852 C C . ILE A 1 115 ? -26.391 44.112 6.253 1.00 128.85 115 ILE A C 1
ATOM 853 O O . ILE A 1 115 ? -25.485 44.931 6.104 1.00 128.62 115 ILE A O 1
ATOM 858 N N . ASP A 1 116 ? -27.640 44.451 6.588 1.00 129.94 116 ASP A N 1
ATOM 859 C CA . ASP A 1 116 ? -28.141 45.814 6.796 1.00 135.99 116 ASP A CA 1
ATOM 860 C C . ASP A 1 116 ? -28.491 46.027 8.301 1.00 145.65 116 ASP A C 1
ATOM 861 O O . ASP A 1 116 ? -28.625 45.044 9.025 1.00 144.58 116 ASP A O 1
ATOM 866 N N . PRO A 1 117 ? -28.702 47.274 8.778 1.00 148.22 117 PRO A N 1
ATOM 867 C CA . PRO A 1 117 ? -29.066 47.504 10.200 1.00 153.18 117 PRO A CA 1
ATOM 868 C C . PRO A 1 117 ? -30.173 46.677 10.915 1.00 158.37 117 PRO A C 1
ATOM 869 O O . PRO A 1 117 ? -30.552 47.006 12.047 1.00 161.23 117 PRO A O 1
ATOM 873 N N . GLY A 1 118 ? -30.685 45.633 10.271 1.00 152.58 118 GLY A N 1
ATOM 874 C CA . GLY A 1 118 ? -31.713 44.770 10.844 1.00 152.87 118 GLY A CA 1
ATOM 875 C C . GLY A 1 118 ? -31.145 43.448 11.313 1.00 154.13 118 GLY A C 1
ATOM 876 O O . GLY A 1 118 ? -31.266 42.442 10.614 1.00 148.53 118 GLY A O 1
ATOM 877 N N . LEU A 1 119 ? -30.548 43.454 12.519 1.00 154.76 119 LEU A N 1
ATOM 878 C CA . LEU A 1 119 ? -29.862 42.335 13.185 1.00 153.30 119 LEU A CA 1
ATOM 879 C C . LEU A 1 119 ? -30.488 40.926 13.163 1.00 154.84 119 LEU A C 1
ATOM 880 O O . LEU A 1 119 ? -29.739 39.949 13.215 1.00 151.49 119 LEU A O 1
ATOM 885 N N . ARG A 1 120 ? -31.840 40.822 13.107 1.00 153.14 120 ARG A N 1
ATOM 886 C CA . ARG A 1 120 ? -32.614 39.562 13.125 1.00 151.24 120 ARG A CA 1
ATOM 887 C C . ARG A 1 120 ? -32.027 38.500 12.207 1.00 147.95 120 ARG A C 1
ATOM 888 O O . ARG A 1 120 ? -31.623 38.831 11.096 1.00 145.32 120 ARG A O 1
ATOM 896 N N . CYS A 1 121 ? -31.957 37.237 12.665 1.00 141.42 121 CYS A N 1
ATOM 897 C CA . CYS A 1 121 ? -31.371 36.184 11.846 1.00 135.70 121 CYS A CA 1
ATOM 898 C C . CYS A 1 121 ? -32.028 34.789 11.996 1.00 138.67 121 CYS A C 1
ATOM 899 O O . CYS A 1 121 ? -33.227 34.671 12.267 1.00 138.55 121 CYS A O 1
ATOM 902 N N . GLU A 1 122 ? -31.227 33.746 11.729 1.00 134.42 122 GLU A N 1
ATOM 903 C CA . GLU A 1 122 ? -31.537 32.325 11.801 1.00 133.58 122 GLU A CA 1
ATOM 904 C C . GLU A 1 122 ? -31.127 31.936 13.196 1.00 143.34 122 GLU A C 1
ATOM 905 O O . GLU A 1 122 ? -29.957 31.605 13.441 1.00 139.23 122 GLU A O 1
ATOM 911 N N . THR A 1 123 ? -32.102 32.090 14.132 1.00 149.70 123 THR A N 1
ATOM 912 C CA . THR A 1 123 ? -32.035 31.930 15.611 1.00 155.63 123 THR A CA 1
ATOM 913 C C . THR A 1 123 ? -30.843 32.679 16.262 1.00 161.78 123 THR A C 1
ATOM 914 O O . THR A 1 123 ? -31.039 33.330 17.298 1.00 164.72 123 THR A O 1
ATOM 918 N N . CYS A 1 124 ? -29.629 32.613 15.588 1.00 154.87 124 CYS A N 1
ATOM 919 C CA . CYS A 1 124 ? -28.327 33.213 15.921 1.00 154.29 124 CYS A CA 1
ATOM 920 C C . CYS A 1 124 ? -28.380 34.718 16.161 1.00 159.84 124 CYS A C 1
ATOM 921 O O . CYS A 1 124 ? -27.515 35.242 16.863 1.00 161.12 124 CYS A O 1
ATOM 924 N N . GLY A 1 125 ? -29.383 35.378 15.568 1.00 156.33 125 GLY A N 1
ATOM 925 C CA . GLY A 1 125 ? -29.696 36.801 15.690 1.00 159.23 125 GLY A CA 1
ATOM 926 C C . GLY A 1 125 ? -28.524 37.744 15.844 1.00 163.47 125 GLY A C 1
ATOM 927 O O . GLY A 1 125 ? -28.651 38.804 16.474 1.00 167.92 125 GLY A O 1
ATOM 928 N N . GLY A 1 126 ? -27.388 37.331 15.287 1.00 154.82 126 GLY A N 1
ATOM 929 C CA . GLY A 1 126 ? -26.152 38.089 15.324 1.00 154.76 126 GLY A CA 1
ATOM 930 C C . GLY A 1 126 ? -26.288 39.293 14.433 1.00 157.10 126 GLY A C 1
ATOM 931 O O . GLY A 1 126 ? -26.836 39.184 13.331 1.00 153.77 126 GLY A O 1
ATOM 932 N N . ARG A 1 127 ? -25.821 40.450 14.925 1.00 156.00 127 ARG A N 1
ATOM 933 C CA . ARG A 1 127 ? -25.879 41.724 14.210 1.00 156.40 127 ARG A CA 1
ATOM 934 C C . ARG A 1 127 ? -25.213 41.680 12.818 1.00 154.56 127 ARG A C 1
ATOM 935 O O . ARG A 1 127 ? -24.390 40.789 12.553 1.00 150.75 127 ARG A O 1
ATOM 943 N N . ALA A 1 128 ? -25.595 42.626 11.926 1.00 150.07 128 ALA A N 1
ATOM 944 C CA . ALA A 1 128 ? -25.028 42.757 10.581 1.00 146.19 128 ALA A CA 1
ATOM 945 C C . ALA A 1 128 ? -23.504 42.716 10.669 1.00 149.28 128 ALA A C 1
ATOM 946 O O . ALA A 1 128 ? -22.854 41.997 9.904 1.00 144.26 128 ALA A O 1
ATOM 948 N N . GLY A 1 129 ? -22.980 43.422 11.676 1.00 151.00 129 GLY A N 1
ATOM 949 C CA . GLY A 1 129 ? -21.565 43.475 12.024 1.00 151.80 129 GLY A CA 1
ATOM 950 C C . GLY A 1 129 ? -21.074 42.153 12.587 1.00 152.02 129 GLY A C 1
ATOM 951 O O . GLY A 1 129 ? -21.155 41.905 13.800 1.00 154.55 129 GLY A O 1
ATOM 952 N N . GLU A 1 130 ? -20.551 41.306 11.688 1.00 141.37 130 GLU A N 1
ATOM 953 C CA . GLU A 1 130 ? -20.055 39.973 11.997 1.00 137.60 130 GLU A CA 1
ATOM 954 C C . GLU A 1 130 ? -21.126 38.960 12.461 1.00 137.75 130 GLU A C 1
ATOM 955 O O . GLU A 1 130 ? -21.543 38.904 13.623 1.00 138.81 130 GLU A O 1
ATOM 961 N N . CYS A 1 131 ? -21.604 38.223 11.454 1.00 129.44 131 CYS A N 1
ATOM 962 C CA . CYS A 1 131 ? -22.517 37.087 11.418 1.00 125.84 131 CYS A CA 1
ATOM 963 C C . CYS A 1 131 ? -22.138 36.454 10.103 1.00 121.53 131 CYS A C 1
ATOM 964 O O . CYS A 1 131 ? -22.425 37.084 9.078 1.00 119.87 131 CYS A O 1
ATOM 967 N N . PRO A 1 132 ? -21.460 35.277 10.051 1.00 114.25 132 PRO A N 1
ATOM 968 C CA . PRO A 1 132 ? -21.216 34.663 8.731 1.00 110.25 132 PRO A CA 1
ATOM 969 C C . PRO A 1 132 ? -22.580 34.207 8.275 1.00 110.99 132 PRO A C 1
ATOM 970 O O . PRO A 1 132 ? -23.429 33.836 9.100 1.00 112.02 132 PRO A O 1
ATOM 974 N N . GLY A 1 133 ? -22.834 34.332 7.000 1.00 103.45 133 GLY A N 1
ATOM 975 C CA . GLY A 1 133 ? -24.148 33.952 6.525 1.00 102.02 133 GLY A CA 1
ATOM 976 C C . GLY A 1 133 ? -24.389 32.472 6.708 1.00 103.08 133 GLY A C 1
ATOM 977 O O . GLY A 1 133 ? -23.503 31.720 7.126 1.00 102.68 133 GLY A O 1
ATOM 978 N N . HIS A 1 134 ? -25.576 32.050 6.366 1.00 97.89 134 HIS A N 1
ATOM 979 C CA . HIS A 1 134 ? -25.919 30.651 6.427 1.00 96.02 134 HIS A CA 1
ATOM 980 C C . HIS A 1 134 ? -26.417 30.277 5.042 1.00 97.43 134 HIS A C 1
ATOM 981 O O . HIS A 1 134 ? -26.952 31.132 4.326 1.00 98.67 134 HIS A O 1
ATOM 988 N N . PHE A 1 135 ? -26.162 29.048 4.613 1.00 89.18 135 PHE A N 1
ATOM 989 C CA . PHE A 1 135 ? -26.618 28.657 3.294 1.00 85.40 135 PHE A CA 1
ATOM 990 C C . PHE A 1 135 ? -28.110 28.440 3.285 1.00 88.16 135 PHE A C 1
ATOM 991 O O . PHE A 1 135 ? -28.678 27.996 4.285 1.00 89.57 135 PHE A O 1
ATOM 999 N N . GLY A 1 136 ? -28.720 28.778 2.159 1.00 82.05 136 GLY A N 1
ATOM 1000 C CA . GLY A 1 136 ? -30.110 28.488 1.856 1.00 82.07 136 GLY A CA 1
ATOM 1001 C C . GLY A 1 136 ? -30.095 27.320 0.888 1.00 83.80 136 GLY A C 1
ATOM 1002 O O . GLY A 1 136 ? -29.026 26.748 0.651 1.00 82.86 136 GLY A O 1
ATOM 1003 N N . HIS A 1 137 ? -31.251 26.940 0.323 1.00 79.58 137 HIS A N 1
ATOM 1004 C CA . HIS A 1 137 ? -31.315 25.862 -0.670 1.00 77.56 137 HIS A CA 1
ATOM 1005 C C . HIS A 1 137 ? -32.526 25.980 -1.540 1.00 83.00 137 HIS A C 1
ATOM 1006 O O . HIS A 1 137 ? -33.578 26.414 -1.073 1.00 85.35 137 HIS A O 1
ATOM 1013 N N . ILE A 1 138 ? -32.375 25.603 -2.809 1.00 78.40 138 ILE A N 1
ATOM 1014 C CA . ILE A 1 138 ? -33.467 25.541 -3.762 1.00 79.24 138 ILE A CA 1
ATOM 1015 C C . ILE A 1 138 ? -33.689 24.066 -4.040 1.00 83.12 138 ILE A C 1
ATOM 1016 O O . ILE A 1 138 ? -32.745 23.345 -4.411 1.00 80.83 138 ILE A O 1
ATOM 1021 N N . GLU A 1 139 ? -34.940 23.620 -3.848 1.00 81.79 139 GLU A N 1
ATOM 1022 C CA . GLU A 1 139 ? -35.349 22.266 -4.194 1.00 82.61 139 GLU A CA 1
ATOM 1023 C C . GLU A 1 139 ? -35.755 22.369 -5.685 1.00 84.16 139 GLU A C 1
ATOM 1024 O O . GLU A 1 139 ? -36.578 23.207 -6.050 1.00 83.83 139 GLU A O 1
ATOM 1030 N N . LEU A 1 140 ? -35.070 21.616 -6.548 1.00 79.10 140 LEU A N 1
ATOM 1031 C CA . LEU A 1 140 ? -35.277 21.680 -7.991 1.00 78.23 140 LEU A CA 1
ATOM 1032 C C . LEU A 1 140 ? -36.361 20.762 -8.506 1.00 86.77 140 LEU A C 1
ATOM 1033 O O . LEU A 1 140 ? -36.316 19.541 -8.321 1.00 86.95 140 LEU A O 1
ATOM 1038 N N . ALA A 1 141 ? -37.328 21.377 -9.189 1.00 86.95 141 ALA A N 1
ATOM 1039 C CA . ALA A 1 141 ? -38.493 20.759 -9.816 1.00 90.48 141 ALA A CA 1
ATOM 1040 C C . ALA A 1 141 ? -38.123 19.477 -10.581 1.00 94.84 141 ALA A C 1
ATOM 1041 O O . ALA A 1 141 ? -38.835 18.466 -10.478 1.00 97.60 141 ALA A O 1
ATOM 1043 N N . ARG A 1 142 ? -36.989 19.520 -11.307 1.00 87.62 142 ARG A N 1
ATOM 1044 C CA . ARG A 1 142 ? -36.432 18.389 -12.033 1.00 87.11 142 ARG A CA 1
ATOM 1045 C C . ARG A 1 142 ? -34.899 18.387 -11.913 1.00 87.54 142 ARG A C 1
ATOM 1046 O O . ARG A 1 142 ? -34.321 19.473 -11.756 1.00 85.20 142 ARG A O 1
ATOM 1054 N N . PRO A 1 143 ? -34.203 17.207 -11.923 1.00 82.99 143 PRO A N 1
ATOM 1055 C CA . PRO A 1 143 ? -32.739 17.234 -11.809 1.00 80.56 143 PRO A CA 1
ATOM 1056 C C . PRO A 1 143 ? -32.104 17.981 -12.997 1.00 87.57 143 PRO A C 1
ATOM 1057 O O . PRO A 1 143 ? -32.706 18.110 -14.061 1.00 89.54 143 PRO A O 1
ATOM 1061 N N . VAL A 1 144 ? -30.943 18.561 -12.778 1.00 82.18 144 VAL A N 1
ATOM 1062 C CA . VAL A 1 144 ? -30.262 19.373 -13.761 1.00 80.60 144 VAL A CA 1
ATOM 1063 C C . VAL A 1 144 ? -28.812 18.983 -13.643 1.00 85.59 144 VAL A C 1
ATOM 1064 O O . VAL A 1 144 ? -28.284 18.840 -12.532 1.00 85.34 144 VAL A O 1
ATOM 1068 N N . ILE A 1 145 ? -28.170 18.764 -14.785 1.00 82.10 145 ILE A N 1
ATOM 1069 C CA . ILE A 1 145 ? -26.767 18.362 -14.836 1.00 79.70 145 ILE A CA 1
ATOM 1070 C C . ILE A 1 145 ? -25.772 19.424 -14.259 1.00 77.13 145 ILE A C 1
ATOM 1071 O O . ILE A 1 145 ? -25.867 20.620 -14.581 1.00 75.92 145 ILE A O 1
ATOM 1076 N N . HIS A 1 146 ? -24.866 19.010 -13.361 1.00 70.82 146 HIS A N 1
ATOM 1077 C CA . HIS A 1 146 ? -23.884 20.005 -12.906 1.00 69.19 146 HIS A CA 1
ATOM 1078 C C . HIS A 1 146 ? -22.824 20.127 -13.994 1.00 76.06 146 HIS A C 1
ATOM 1079 O O . HIS A 1 146 ? -21.962 19.256 -14.166 1.00 76.69 146 HIS A O 1
ATOM 1086 N N . VAL A 1 147 ? -22.929 21.220 -14.735 1.00 73.40 147 VAL A N 1
ATOM 1087 C CA . VAL A 1 147 ? -22.068 21.652 -15.838 1.00 74.32 147 VAL A CA 1
ATOM 1088 C C . VAL A 1 147 ? -20.601 21.263 -15.682 1.00 78.60 147 VAL A C 1
ATOM 1089 O O . VAL A 1 147 ? -20.002 20.837 -16.676 1.00 81.60 147 VAL A O 1
ATOM 1093 N N . GLY A 1 148 ? -20.050 21.421 -14.463 1.00 70.78 148 GLY A N 1
ATOM 1094 C CA . GLY A 1 148 ? -18.673 21.072 -14.140 1.00 69.66 148 GLY A CA 1
ATOM 1095 C C . GLY A 1 148 ? -18.351 19.617 -14.411 1.00 73.68 148 GLY A C 1
ATOM 1096 O O . GLY A 1 148 ? -17.243 19.296 -14.858 1.00 74.92 148 GLY A O 1
ATOM 1097 N N . PHE A 1 149 ? -19.361 18.739 -14.218 1.00 68.78 149 PHE A N 1
ATOM 1098 C CA . PHE A 1 149 ? -19.287 17.281 -14.381 1.00 68.90 149 PHE A CA 1
ATOM 1099 C C . PHE A 1 149 ? -19.822 16.685 -15.674 1.00 74.69 149 PHE A C 1
ATOM 1100 O O . PHE A 1 149 ? -19.774 15.473 -15.849 1.00 73.43 149 PHE A O 1
ATOM 1108 N N . ALA A 1 150 ? -20.307 17.533 -16.581 1.00 75.24 150 ALA A N 1
ATOM 1109 C CA . ALA A 1 150 ? -20.845 17.131 -17.874 1.00 78.45 150 ALA A CA 1
ATOM 1110 C C . ALA A 1 150 ? -19.948 16.149 -18.579 1.00 86.16 150 ALA A C 1
ATOM 1111 O O . ALA A 1 150 ? -20.360 15.009 -18.769 1.00 87.88 150 ALA A O 1
ATOM 1113 N N . LYS A 1 151 ? -18.707 16.546 -18.900 1.00 84.37 151 LYS A N 1
ATOM 1114 C CA . LYS A 1 151 ? -17.785 15.655 -19.618 1.00 87.56 151 LYS A CA 1
ATOM 1115 C C . LYS A 1 151 ? -17.505 14.345 -18.861 1.00 90.72 151 LYS A C 1
ATOM 1116 O O . LYS A 1 151 ? -17.405 13.280 -19.492 1.00 92.22 151 LYS A O 1
ATOM 1122 N N . THR A 1 152 ? -17.444 14.434 -17.504 1.00 83.45 152 THR A N 1
ATOM 1123 C CA . THR A 1 152 ? -17.238 13.282 -16.627 1.00 82.94 152 THR A CA 1
ATOM 1124 C C . THR A 1 152 ? -18.455 12.365 -16.770 1.00 87.25 152 THR A C 1
ATOM 1125 O O . THR A 1 152 ? -18.291 11.188 -17.070 1.00 89.66 152 THR A O 1
ATOM 1129 N N . ILE A 1 153 ? -19.670 12.919 -16.647 1.00 80.99 153 ILE A N 1
ATOM 1130 C CA . ILE A 1 153 ? -20.888 12.141 -16.815 1.00 81.67 153 ILE A CA 1
ATOM 1131 C C . ILE A 1 153 ? -20.798 11.390 -18.139 1.00 86.13 153 ILE A C 1
ATOM 1132 O O . ILE A 1 153 ? -20.975 10.171 -18.143 1.00 88.20 153 ILE A O 1
ATOM 1137 N N . TYR A 1 154 ? -20.428 12.102 -19.229 1.00 81.10 154 TYR A N 1
ATOM 1138 C CA . TYR A 1 154 ? -20.319 11.541 -20.575 1.00 83.49 154 TYR A CA 1
ATOM 1139 C C . TYR A 1 154 ? -19.485 10.275 -20.617 1.00 90.20 154 TYR A C 1
ATOM 1140 O O . TYR A 1 154 ? -19.936 9.253 -21.133 1.00 91.58 154 TYR A O 1
ATOM 1149 N N . ARG A 1 155 ? -18.280 10.351 -20.021 1.00 87.40 155 ARG A N 1
ATOM 1150 C CA . ARG A 1 155 ? -17.308 9.271 -19.861 1.00 88.71 155 ARG A CA 1
ATOM 1151 C C . ARG A 1 155 ? -17.996 8.097 -19.149 1.00 93.00 155 ARG A C 1
ATOM 1152 O O . ARG A 1 155 ? -18.145 7.045 -19.763 1.00 95.34 155 ARG A O 1
ATOM 1160 N N . ILE A 1 156 ? -18.503 8.333 -17.907 1.00 87.51 156 ILE A N 1
ATOM 1161 C CA . ILE A 1 156 ? -19.191 7.363 -17.052 1.00 88.70 156 ILE A CA 1
ATOM 1162 C C . ILE A 1 156 ? -20.341 6.766 -17.792 1.00 96.45 156 ILE A C 1
ATOM 1163 O O . ILE A 1 156 ? -20.392 5.545 -17.898 1.00 98.96 156 ILE A O 1
ATOM 1168 N N . LEU A 1 157 ? -21.209 7.613 -18.382 1.00 94.12 157 LEU A N 1
ATOM 1169 C CA . LEU A 1 157 ? -22.333 7.158 -19.202 1.00 97.80 157 LEU A CA 1
ATOM 1170 C C . LEU A 1 157 ? -21.879 6.213 -20.320 1.00 106.27 157 LEU A C 1
ATOM 1171 O O . LEU A 1 157 ? -22.347 5.077 -20.367 1.00 108.49 157 LEU A O 1
ATOM 1176 N N . GLU A 1 158 ? -20.922 6.641 -21.168 1.00 104.01 158 GLU A N 1
ATOM 1177 C CA . GLU A 1 158 ? -20.472 5.762 -22.237 1.00 108.57 158 GLU A CA 1
ATOM 1178 C C . GLU A 1 158 ? -19.678 4.518 -21.788 1.00 115.88 158 GLU A C 1
ATOM 1179 O O . GLU A 1 158 ? -19.753 3.490 -22.467 1.00 120.40 158 GLU A O 1
ATOM 1185 N N . SER A 1 159 ? -19.019 4.573 -20.606 1.00 110.47 159 SER A N 1
ATOM 1186 C CA . SER A 1 159 ? -18.221 3.457 -20.055 1.00 112.70 159 SER A CA 1
ATOM 1187 C C . SER A 1 159 ? -18.998 2.447 -19.178 1.00 117.33 159 SER A C 1
ATOM 1188 O O . SER A 1 159 ? -18.491 1.355 -18.903 1.00 118.18 159 SER A O 1
ATOM 1191 N N . THR A 1 160 ? -20.225 2.800 -18.765 1.00 113.31 160 THR A N 1
ATOM 1192 C CA . THR A 1 160 ? -21.069 1.899 -17.978 1.00 114.96 160 THR A CA 1
ATOM 1193 C C . THR A 1 160 ? -22.324 1.436 -18.755 1.00 121.69 160 THR A C 1
ATOM 1194 O O . THR A 1 160 ? -22.679 2.053 -19.762 1.00 120.24 160 THR A O 1
ATOM 1198 N N . CYS A 1 161 ? -22.914 0.298 -18.349 1.00 122.27 161 CYS A N 1
ATOM 1199 C CA . CYS A 1 161 ? -24.076 -0.306 -18.999 1.00 126.63 161 CYS A CA 1
ATOM 1200 C C . CYS A 1 161 ? -25.396 0.299 -18.543 1.00 128.62 161 CYS A C 1
ATOM 1201 O O . CYS A 1 161 ? -25.519 0.727 -17.397 1.00 125.88 161 CYS A O 1
ATOM 1204 N N . ARG A 1 162 ? -26.408 0.284 -19.423 1.00 126.94 162 ARG A N 1
ATOM 1205 C CA . ARG A 1 162 ? -27.753 0.750 -19.063 1.00 125.99 162 ARG A CA 1
ATOM 1206 C C . ARG A 1 162 ? -28.423 -0.411 -18.299 1.00 134.05 162 ARG A C 1
ATOM 1207 O O . ARG A 1 162 ? -27.865 -1.512 -18.253 1.00 136.91 162 ARG A O 1
ATOM 1215 N N . GLU A 1 163 ? -29.638 -0.184 -17.746 1.00 130.20 163 GLU A N 1
ATOM 1216 C CA . GLU A 1 163 ? -30.478 -1.174 -17.043 1.00 132.97 163 GLU A CA 1
ATOM 1217 C C . GLU A 1 163 ? -29.877 -1.861 -15.794 1.00 137.18 163 GLU A C 1
ATOM 1218 O O . GLU A 1 163 ? -30.556 -1.905 -14.763 1.00 136.21 163 GLU A O 1
ATOM 1224 N N . CYS A 1 164 ? -28.632 -2.417 -15.890 1.00 134.72 164 CYS A N 1
ATOM 1225 C CA . CYS A 1 164 ? -27.928 -3.054 -14.767 1.00 134.77 164 CYS A CA 1
ATOM 1226 C C . CYS A 1 164 ? -26.934 -2.096 -14.089 1.00 132.77 164 CYS A C 1
ATOM 1227 O O . CYS A 1 164 ? -27.006 -1.923 -12.870 1.00 130.48 164 CYS A O 1
ATOM 1230 N N . GLY A 1 165 ? -26.065 -1.454 -14.878 1.00 126.59 165 GLY A N 1
ATOM 1231 C CA . GLY A 1 165 ? -25.124 -0.451 -14.382 1.00 121.23 165 GLY A CA 1
ATOM 1232 C C . GLY A 1 165 ? -23.661 -0.810 -14.188 1.00 124.50 165 GLY A C 1
ATOM 1233 O O . GLY A 1 165 ? -22.928 -0.011 -13.593 1.00 119.76 165 GLY A O 1
ATOM 1234 N N . ARG A 1 166 ? -23.211 -1.989 -14.686 1.00 125.80 166 ARG A N 1
ATOM 1235 C CA . ARG A 1 166 ? -21.815 -2.443 -14.559 1.00 126.39 166 ARG A CA 1
ATOM 1236 C C . ARG A 1 166 ? -20.847 -1.633 -15.446 1.00 126.54 166 ARG A C 1
ATOM 1237 O O . ARG A 1 166 ? -21.261 -1.087 -16.471 1.00 126.22 166 ARG A O 1
ATOM 1245 N N . ILE A 1 167 ? -19.556 -1.601 -15.073 1.00 120.48 167 ILE A N 1
ATOM 1246 C CA . ILE A 1 167 ? -18.498 -0.878 -15.777 1.00 118.30 167 ILE A CA 1
ATOM 1247 C C . ILE A 1 167 ? -18.155 -1.383 -17.194 1.00 128.86 167 ILE A C 1
ATOM 1248 O O . ILE A 1 167 ? -17.134 -0.981 -17.748 1.00 128.60 167 ILE A O 1
ATOM 1253 N N . LYS A 1 168 ? -19.012 -2.225 -17.798 1.00 130.70 168 LYS A N 1
ATOM 1254 C CA . LYS A 1 168 ? -18.810 -2.763 -19.152 1.00 135.11 168 LYS A CA 1
ATOM 1255 C C . LYS A 1 168 ? -17.442 -3.459 -19.329 1.00 144.30 168 LYS A C 1
ATOM 1256 O O . LYS A 1 168 ? -16.843 -3.398 -20.406 1.00 146.23 168 LYS A O 1
ATOM 1262 N N . LEU A 1 169 ? -16.950 -4.103 -18.260 1.00 143.02 169 LEU A N 1
ATOM 1263 C CA . LEU A 1 169 ? -15.703 -4.866 -18.275 1.00 146.81 169 LEU A CA 1
ATOM 1264 C C . LEU A 1 169 ? -15.973 -6.250 -17.723 1.00 157.18 169 LEU A C 1
ATOM 1265 O O . LEU A 1 169 ? -16.788 -6.390 -16.805 1.00 156.71 169 LEU A O 1
ATOM 1270 N N . THR A 1 170 ? -15.289 -7.272 -18.269 1.00 159.23 170 THR A N 1
ATOM 1271 C CA . THR A 1 170 ? -15.412 -8.660 -17.813 1.00 164.70 170 THR A CA 1
ATOM 1272 C C . THR A 1 170 ? -14.927 -8.716 -16.366 1.00 167.61 170 THR A C 1
ATOM 1273 O O . THR A 1 170 ? -14.015 -7.966 -16.012 1.00 163.44 170 THR A O 1
ATOM 1277 N N . ASP A 1 171 ? -15.521 -9.587 -15.528 1.00 168.11 171 ASP A N 1
ATOM 1278 C CA . ASP A 1 171 ? -15.085 -9.733 -14.132 1.00 167.85 171 ASP A CA 1
ATOM 1279 C C . ASP A 1 171 ? -13.554 -9.988 -14.078 1.00 173.18 171 ASP A C 1
ATOM 1280 O O . ASP A 1 171 ? -12.876 -9.561 -13.138 1.00 169.33 171 ASP A O 1
ATOM 1285 N N . GLU A 1 172 ? -13.030 -10.614 -15.162 1.00 174.66 172 GLU A N 1
ATOM 1286 C CA . GLU A 1 172 ? -11.629 -10.907 -15.469 1.00 176.80 172 GLU A CA 1
ATOM 1287 C C . GLU A 1 172 ? -10.880 -9.576 -15.547 1.00 174.33 172 GLU A C 1
ATOM 1288 O O . GLU A 1 172 ? -9.890 -9.407 -14.833 1.00 173.70 172 GLU A O 1
ATOM 1294 N N . GLU A 1 173 ? -11.386 -8.617 -16.381 1.00 165.69 173 GLU A N 1
ATOM 1295 C CA . GLU A 1 173 ? -10.821 -7.277 -16.570 1.00 159.19 173 GLU A CA 1
ATOM 1296 C C . GLU A 1 173 ? -10.777 -6.526 -15.257 1.00 159.26 173 GLU A C 1
ATOM 1297 O O . GLU A 1 173 ? -9.719 -6.015 -14.904 1.00 156.39 173 GLU A O 1
ATOM 1303 N N . ILE A 1 174 ? -11.902 -6.524 -14.506 1.00 156.42 174 ILE A N 1
ATOM 1304 C CA . ILE A 1 174 ? -12.053 -5.847 -13.206 1.00 152.96 174 ILE A CA 1
ATOM 1305 C C . ILE A 1 174 ? -11.019 -6.340 -12.187 1.00 158.34 174 ILE A C 1
ATOM 1306 O O . ILE A 1 174 ? -10.338 -5.514 -11.573 1.00 153.94 174 ILE A O 1
ATOM 1311 N N . GLU A 1 175 ? -10.880 -7.675 -12.039 1.00 160.87 175 GLU A N 1
ATOM 1312 C CA . GLU A 1 175 ? -9.906 -8.272 -11.125 1.00 163.01 175 GLU A CA 1
ATOM 1313 C C . GLU A 1 175 ? -8.509 -7.741 -11.420 1.00 164.87 175 GLU A C 1
ATOM 1314 O O . GLU A 1 175 ? -7.892 -7.199 -10.510 1.00 161.69 175 GLU A O 1
ATOM 1320 N N . GLU A 1 176 ? -8.064 -7.782 -12.698 1.00 162.90 176 GLU A N 1
ATOM 1321 C CA . GLU A 1 176 ? -6.750 -7.261 -13.088 1.00 162.25 176 GLU A CA 1
ATOM 1322 C C . GLU A 1 176 ? -6.618 -5.738 -13.007 1.00 160.51 176 GLU A C 1
ATOM 1323 O O . GLU A 1 176 ? -5.601 -5.248 -12.512 1.00 158.83 176 GLU A O 1
ATOM 1329 N N . TYR A 1 177 ? -7.646 -4.996 -13.447 1.00 153.92 177 TYR A N 1
ATOM 1330 C CA . TYR A 1 177 ? -7.633 -3.532 -13.431 1.00 148.08 177 TYR A CA 1
ATOM 1331 C C . TYR A 1 177 ? -7.683 -2.917 -12.034 1.00 147.99 177 TYR A C 1
ATOM 1332 O O . TYR A 1 177 ? -6.877 -2.033 -11.773 1.00 144.45 177 TYR A O 1
ATOM 1341 N N . MET A 1 178 ? -8.614 -3.364 -11.138 1.00 145.47 178 MET A N 1
ATOM 1342 C CA . MET A 1 178 ? -8.716 -2.844 -9.759 1.00 142.90 178 MET A CA 1
ATOM 1343 C C . MET A 1 178 ? -7.385 -3.003 -9.058 1.00 148.48 178 MET A C 1
ATOM 1344 O O . MET A 1 178 ? -6.960 -2.082 -8.363 1.00 145.29 178 MET A O 1
ATOM 1349 N N . LYS A 1 179 ? -6.697 -4.144 -9.315 1.00 149.98 179 LYS A N 1
ATOM 1350 C CA . LYS A 1 179 ? -5.357 -4.478 -8.831 1.00 151.95 179 LYS A CA 1
ATOM 1351 C C . LYS A 1 179 ? -4.326 -3.518 -9.456 1.00 154.48 179 LYS A C 1
ATOM 1352 O O . LYS A 1 179 ? -3.427 -3.062 -8.746 1.00 153.46 179 LYS A O 1
ATOM 1358 N N . LYS A 1 180 ? -4.463 -3.211 -10.778 1.00 150.75 180 LYS A N 1
ATOM 1359 C CA . LYS A 1 180 ? -3.573 -2.306 -11.524 1.00 149.19 180 LYS A CA 1
ATOM 1360 C C . LYS A 1 180 ? -3.693 -0.877 -11.005 1.00 149.51 180 LYS A C 1
ATOM 1361 O O . LYS A 1 180 ? -2.688 -0.167 -10.928 1.00 147.33 180 LYS A O 1
ATOM 1367 N N . ILE A 1 181 ? -4.928 -0.469 -10.641 1.00 145.83 181 ILE A N 1
ATOM 1368 C CA . ILE A 1 181 ? -5.248 0.842 -10.077 1.00 142.05 181 ILE A CA 1
ATOM 1369 C C . ILE A 1 181 ? -4.532 0.976 -8.729 1.00 148.85 181 ILE A C 1
ATOM 1370 O O . ILE A 1 181 ? -3.686 1.855 -8.597 1.00 146.52 181 ILE A O 1
ATOM 1375 N N . GLU A 1 182 ? -4.800 0.055 -7.775 1.00 150.41 182 GLU A N 1
ATOM 1376 C CA . GLU A 1 182 ? -4.181 0.022 -6.445 1.00 152.34 182 GLU A CA 1
ATOM 1377 C C . GLU A 1 182 ? -2.680 0.341 -6.503 1.00 160.54 182 GLU A C 1
ATOM 1378 O O . GLU A 1 182 ? -2.188 1.126 -5.689 1.00 158.32 182 GLU A O 1
ATOM 1384 N N . LEU A 1 183 ? -1.979 -0.227 -7.508 1.00 162.91 183 LEU A N 1
ATOM 1385 C CA . LEU A 1 183 ? -0.556 -0.024 -7.764 1.00 165.75 183 LEU A CA 1
ATOM 1386 C C . LEU A 1 183 ? -0.270 1.455 -8.076 1.00 169.87 183 LEU A C 1
ATOM 1387 O O . LEU A 1 183 ? 0.507 2.086 -7.363 1.00 168.92 183 LEU A O 1
ATOM 1392 N N . ALA A 1 184 ? -0.917 2.010 -9.109 1.00 167.08 184 ALA A N 1
ATOM 1393 C CA . ALA A 1 184 ? -0.711 3.401 -9.495 1.00 164.84 184 ALA A CA 1
ATOM 1394 C C . ALA A 1 184 ? -1.772 4.346 -8.881 1.00 168.06 184 ALA A C 1
ATOM 1395 O O . ALA A 1 184 ? -2.074 5.387 -9.471 1.00 165.80 184 ALA A O 1
ATOM 1397 N N . ARG A 1 185 ? -2.322 3.991 -7.686 1.00 165.88 185 ARG A N 1
ATOM 1398 C CA . ARG A 1 185 ? -3.364 4.767 -6.974 1.00 162.83 185 ARG A CA 1
ATOM 1399 C C . ARG A 1 185 ? -2.831 6.108 -6.427 1.00 163.51 185 ARG A C 1
ATOM 1400 O O . ARG A 1 185 ? -3.537 7.128 -6.468 1.00 159.55 185 ARG A O 1
ATOM 1408 N N . ASN A 1 186 ? -1.582 6.080 -5.916 1.00 160.90 186 ASN A N 1
ATOM 1409 C CA . ASN A 1 186 ? -0.861 7.213 -5.337 1.00 158.51 186 ASN A CA 1
ATOM 1410 C C . ASN A 1 186 ? -0.474 8.235 -6.412 1.00 158.32 186 ASN A C 1
ATOM 1411 O O . ASN A 1 186 ? -0.792 9.417 -6.275 1.00 155.34 186 ASN A O 1
ATOM 1416 N N . ARG A 1 187 ? 0.195 7.770 -7.484 1.00 154.84 187 ARG A N 1
ATOM 1417 C CA . ARG A 1 187 ? 0.646 8.588 -8.611 1.00 153.03 187 ARG A CA 1
ATOM 1418 C C . ARG A 1 187 ? -0.557 9.040 -9.457 1.00 151.20 187 ARG A C 1
ATOM 1419 O O . ARG A 1 187 ? -1.228 8.207 -10.065 1.00 151.58 187 ARG A O 1
ATOM 1427 N N . ARG A 1 188 ? -0.833 10.353 -9.479 1.00 142.79 188 ARG A N 1
ATOM 1428 C CA . ARG A 1 188 ? -1.975 10.934 -10.188 1.00 139.63 188 ARG A CA 1
ATOM 1429 C C . ARG A 1 188 ? -1.946 10.824 -11.721 1.00 141.45 188 ARG A C 1
ATOM 1430 O O . ARG A 1 188 ? -2.971 10.470 -12.305 1.00 140.17 188 ARG A O 1
ATOM 1438 N N . SER A 1 189 ? -0.807 11.157 -12.365 1.00 137.82 189 SER A N 1
ATOM 1439 C CA . SER A 1 189 ? -0.677 11.167 -13.827 1.00 138.41 189 SER A CA 1
ATOM 1440 C C . SER A 1 189 ? -0.873 9.835 -14.512 1.00 142.33 189 SER A C 1
ATOM 1441 O O . SER A 1 189 ? -1.489 9.796 -15.577 1.00 141.32 189 SER A O 1
ATOM 1444 N N . GLU A 1 190 ? -0.369 8.747 -13.903 1.00 140.52 190 GLU A N 1
ATOM 1445 C CA . GLU A 1 190 ? -0.506 7.393 -14.456 1.00 143.29 190 GLU A CA 1
ATOM 1446 C C . GLU A 1 190 ? -1.828 6.724 -14.108 1.00 143.18 190 GLU A C 1
ATOM 1447 O O . GLU A 1 190 ? -2.263 5.812 -14.815 1.00 144.67 190 GLU A O 1
ATOM 1453 N N . PHE A 1 191 ? -2.493 7.215 -13.054 1.00 134.93 191 PHE A N 1
ATOM 1454 C CA . PHE A 1 191 ? -3.824 6.760 -12.671 1.00 132.99 191 PHE A CA 1
ATOM 1455 C C . PHE A 1 191 ? -4.799 7.260 -13.725 1.00 133.31 191 PHE A C 1
ATOM 1456 O O . PHE A 1 191 ? -5.778 6.585 -14.012 1.00 132.67 191 PHE A O 1
ATOM 1464 N N . ASN A 1 192 ? -4.536 8.456 -14.278 1.00 128.24 192 ASN A N 1
ATOM 1465 C CA . ASN A 1 192 ? -5.338 9.050 -15.341 1.00 127.52 192 ASN A CA 1
ATOM 1466 C C . ASN A 1 192 ? -4.976 8.393 -16.676 1.00 135.06 192 ASN A C 1
ATOM 1467 O O . ASN A 1 192 ? -5.807 8.355 -17.591 1.00 134.85 192 ASN A O 1
ATOM 1472 N N . GLU A 1 193 ? -3.751 7.834 -16.772 1.00 134.93 193 GLU A N 1
ATOM 1473 C CA . GLU A 1 193 ? -3.326 7.095 -17.963 1.00 139.47 193 GLU A CA 1
ATOM 1474 C C . GLU A 1 193 ? -4.145 5.796 -18.047 1.00 142.34 193 GLU A C 1
ATOM 1475 O O . GLU A 1 193 ? -4.492 5.359 -19.152 1.00 145.08 193 GLU A O 1
ATOM 1481 N N . ILE A 1 194 ? -4.474 5.211 -16.865 1.00 134.22 194 ILE A N 1
ATOM 1482 C CA . ILE A 1 194 ? -5.259 3.988 -16.739 1.00 134.22 194 ILE A CA 1
ATOM 1483 C C . ILE A 1 194 ? -6.779 4.224 -16.829 1.00 132.88 194 ILE A C 1
ATOM 1484 O O . ILE A 1 194 ? -7.492 3.378 -17.364 1.00 133.96 194 ILE A O 1
ATOM 1489 N N . ILE A 1 195 ? -7.251 5.399 -16.361 1.00 124.82 195 ILE A N 1
ATOM 1490 C CA . ILE A 1 195 ? -8.662 5.819 -16.398 1.00 122.20 195 ILE A CA 1
ATOM 1491 C C . ILE A 1 195 ? -9.118 5.957 -17.848 1.00 126.15 195 ILE A C 1
ATOM 1492 O O . ILE A 1 195 ? -10.179 5.440 -18.199 1.00 126.08 195 ILE A O 1
ATOM 1497 N N . LYS A 1 196 ? -8.304 6.640 -18.683 1.00 123.08 196 LYS A N 1
ATOM 1498 C CA . LYS A 1 196 ? -8.588 6.835 -20.100 1.00 124.91 196 LYS A CA 1
ATOM 1499 C C . LYS A 1 196 ? -8.554 5.517 -20.841 1.00 132.40 196 LYS A C 1
ATOM 1500 O O . LYS A 1 196 ? -9.387 5.326 -21.726 1.00 133.18 196 LYS A O 1
ATOM 1506 N N . GLU A 1 197 ? -7.637 4.587 -20.451 1.00 131.25 197 GLU A N 1
ATOM 1507 C CA . GLU A 1 197 ? -7.551 3.260 -21.069 1.00 136.00 197 GLU A CA 1
ATOM 1508 C C . GLU A 1 197 ? -8.818 2.450 -20.811 1.00 139.73 197 GLU A C 1
ATOM 1509 O O . GLU A 1 197 ? -9.391 1.917 -21.762 1.00 143.17 197 GLU A O 1
ATOM 1515 N N . ILE A 1 198 ? -9.273 2.389 -19.547 1.00 131.94 198 ILE A N 1
ATOM 1516 C CA . ILE A 1 198 ? -10.502 1.691 -19.171 1.00 131.36 198 ILE A CA 1
ATOM 1517 C C . ILE A 1 198 ? -11.681 2.211 -20.013 1.00 132.81 198 ILE A C 1
ATOM 1518 O O . ILE A 1 198 ? -12.377 1.413 -20.636 1.00 135.38 198 ILE A O 1
ATOM 1523 N N . HIS A 1 199 ? -11.851 3.543 -20.068 1.00 125.31 199 HIS A N 1
ATOM 1524 C CA . HIS A 1 199 ? -12.908 4.231 -20.808 1.00 124.19 199 HIS A CA 1
ATOM 1525 C C . HIS A 1 199 ? -12.938 3.793 -22.258 1.00 131.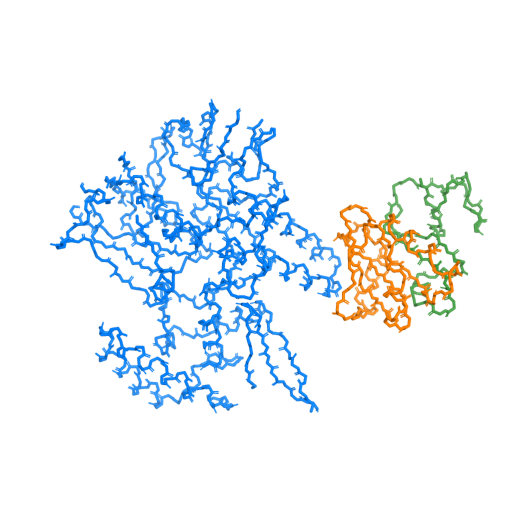61 199 HIS A C 1
ATOM 1526 O O . HIS A 1 199 ? -13.870 3.089 -22.623 1.00 134.26 199 HIS A O 1
ATOM 1533 N N . LYS A 1 200 ? -11.901 4.111 -23.051 1.00 128.65 200 LYS A N 1
ATOM 1534 C CA . LYS A 1 200 ? -11.823 3.712 -24.458 1.00 133.24 200 LYS A CA 1
ATOM 1535 C C . LYS A 1 200 ? -12.144 2.217 -24.655 1.00 139.75 200 LYS A C 1
ATOM 1536 O O . LYS A 1 200 ? -12.796 1.861 -25.635 1.00 142.25 200 LYS A O 1
ATOM 1542 N N . LYS A 1 201 ? -11.705 1.358 -23.718 1.00 135.99 201 LYS A N 1
ATOM 1543 C CA . LYS A 1 201 ? -11.945 -0.080 -23.788 1.00 140.30 201 LYS A CA 1
ATOM 1544 C C . LYS A 1 201 ? -13.400 -0.491 -23.564 1.00 145.23 201 LYS A C 1
ATOM 1545 O O . LYS A 1 201 ? -13.848 -1.423 -24.230 1.00 149.77 201 LYS A O 1
ATOM 1551 N N . ALA A 1 202 ? -14.148 0.216 -22.676 1.00 137.67 202 ALA A N 1
ATOM 1552 C CA . ALA A 1 202 ? -15.581 -0.036 -22.409 1.00 137.49 202 ALA A CA 1
ATOM 1553 C C . ALA A 1 202 ? -16.497 0.760 -23.358 1.00 141.95 202 ALA A C 1
ATOM 1554 O O . ALA A 1 202 ? -17.638 0.369 -23.582 1.00 142.77 202 ALA A O 1
ATOM 1556 N N . LYS A 1 203 ? -15.982 1.866 -23.912 1.00 138.18 203 LYS A N 1
ATOM 1557 C CA . LYS A 1 203 ? -16.624 2.770 -24.871 1.00 138.42 203 LYS A CA 1
ATOM 1558 C C . LYS A 1 203 ? -16.868 2.029 -26.209 1.00 150.47 203 LYS A C 1
ATOM 1559 O O . LYS A 1 203 ? -17.884 2.269 -26.867 1.00 151.23 203 LYS A O 1
ATOM 1565 N N . GLU A 1 204 ? -15.950 1.115 -26.587 1.00 152.45 204 GLU A N 1
ATOM 1566 C CA . GLU A 1 204 ? -16.044 0.333 -27.822 1.00 159.05 204 GLU A CA 1
ATOM 1567 C C . GLU A 1 204 ? -16.891 -0.951 -27.691 1.00 166.55 204 GLU A C 1
ATOM 1568 O O . GLU A 1 204 ? -17.082 -1.662 -28.683 1.00 171.28 204 GLU A O 1
ATOM 1574 N N . ARG A 1 205 ? -17.391 -1.249 -26.480 1.00 161.06 205 ARG A N 1
ATOM 1575 C CA . ARG A 1 205 ? -18.226 -2.427 -26.225 1.00 164.87 205 ARG A CA 1
ATOM 1576 C C . ARG A 1 205 ? -19.698 -2.067 -26.389 1.00 170.18 205 ARG A C 1
ATOM 1577 O O . ARG A 1 205 ? -20.060 -0.908 -26.183 1.00 165.19 205 ARG A O 1
ATOM 1585 N N . MET A 1 206 ? -20.548 -3.051 -26.751 1.00 173.41 206 MET A N 1
ATOM 1586 C CA . MET A 1 206 ? -21.989 -2.827 -26.937 1.00 174.25 206 MET A CA 1
ATOM 1587 C C . MET A 1 206 ? -22.873 -3.988 -26.442 1.00 183.16 206 MET A C 1
ATOM 1588 O O . MET A 1 206 ? -24.098 -3.936 -26.581 1.00 183.24 206 MET A O 1
ATOM 1593 N N . VAL A 1 207 ? -22.254 -5.012 -25.836 1.00 183.97 207 VAL A N 1
ATOM 1594 C CA . VAL A 1 207 ? -22.956 -6.187 -25.315 1.00 188.86 207 VAL A CA 1
ATOM 1595 C C . VAL A 1 207 ? -22.954 -6.163 -23.783 1.00 190.93 207 VAL A C 1
ATOM 1596 O O . VAL A 1 207 ? -21.911 -5.899 -23.180 1.00 186.76 207 VAL A O 1
ATOM 1600 N N . CYS A 1 208 ? -24.121 -6.439 -23.161 1.00 190.44 208 CYS A N 1
ATOM 1601 C CA . CYS A 1 208 ? -24.296 -6.444 -21.701 1.00 188.30 208 CYS A CA 1
ATOM 1602 C C . CYS A 1 208 ? -23.636 -7.663 -21.015 1.00 194.96 208 CYS A C 1
ATOM 1603 O O . CYS A 1 208 ? -24.138 -8.781 -21.178 1.00 196.53 208 CYS A O 1
ATOM 1606 N N . PRO A 1 209 ? -22.548 -7.472 -20.215 1.00 187.50 209 PRO A N 1
ATOM 1607 C CA . PRO A 1 209 ? -21.935 -8.619 -19.526 1.00 191.77 209 PRO A CA 1
ATOM 1608 C C . PRO A 1 209 ? -22.557 -8.885 -18.151 1.00 182.13 209 PRO A C 1
ATOM 1609 O O . PRO A 1 209 ? -23.766 -8.757 -17.941 1.00 122.95 209 PRO A O 1
ATOM 1613 N N . PRO A 1 217 ? -26.262 1.050 -27.359 1.00 153.20 217 PRO A N 1
ATOM 1614 C CA . PRO A 1 217 ? -26.233 2.272 -28.170 1.00 151.25 217 PRO A CA 1
ATOM 1615 C C . PRO A 1 217 ? -25.186 3.282 -27.729 1.00 149.69 217 PRO A C 1
ATOM 1616 O O . PRO A 1 217 ? -24.784 3.306 -26.572 1.00 145.82 217 PRO A O 1
ATOM 1620 N N . ILE A 1 218 ? -24.742 4.104 -28.677 1.00 146.55 218 ILE A N 1
ATOM 1621 C CA . ILE A 1 218 ? -23.697 5.131 -28.544 1.00 143.07 218 ILE A CA 1
ATOM 1622 C C . ILE A 1 218 ? -24.163 6.431 -27.823 1.00 141.72 218 ILE A C 1
ATOM 1623 O O . ILE A 1 218 ? -25.338 6.503 -27.473 1.00 141.29 218 ILE A O 1
ATOM 1628 N N . LYS A 1 219 ? -23.254 7.441 -27.590 1.00 134.00 219 LYS A N 1
ATOM 1629 C CA . LYS A 1 219 ? -23.559 8.721 -26.895 1.00 128.59 219 LYS A CA 1
ATOM 1630 C C . LYS A 1 219 ? -23.022 10.014 -27.578 1.00 131.74 219 LYS A C 1
ATOM 1631 O O . LYS A 1 219 ? -22.035 9.926 -28.306 1.00 134.27 219 LYS A O 1
ATOM 1637 N N . PHE A 1 220 ? -23.642 11.209 -27.316 1.00 124.73 220 PHE A N 1
ATOM 1638 C CA . PHE A 1 220 ? -23.272 12.515 -27.930 1.00 123.95 220 PHE A CA 1
ATOM 1639 C C . PHE A 1 220 ? -23.324 13.691 -26.905 1.00 116.01 220 PHE A C 1
ATOM 1640 O O . PHE A 1 220 ? -23.997 13.512 -25.897 1.00 111.98 220 PHE A O 1
ATOM 1648 N N . GLU A 1 221 ? -22.659 14.886 -27.156 1.00 108.66 221 GLU A N 1
ATOM 1649 C CA . GLU A 1 221 ? -22.581 15.991 -26.153 1.00 104.18 221 GLU A CA 1
ATOM 1650 C C . GLU A 1 221 ? -22.817 17.581 -26.436 1.00 108.96 221 GLU A C 1
ATOM 1651 O O . GLU A 1 221 ? -23.391 17.976 -27.449 1.00 109.18 221 GLU A O 1
ATOM 1657 N N . LYS A 1 222 ? -22.503 18.424 -25.368 1.00 105.39 222 LYS A N 1
ATOM 1658 C CA . LYS A 1 222 ? -22.271 19.882 -25.112 1.00 104.61 222 LYS A CA 1
ATOM 1659 C C . LYS A 1 222 ? -23.357 20.962 -24.956 1.00 111.56 222 LYS A C 1
ATOM 1660 O O . LYS A 1 222 ? -24.060 21.214 -25.932 1.00 115.36 222 LYS A O 1
ATOM 1666 N N . PRO A 1 223 ? -23.354 21.794 -23.860 1.00 106.00 223 PRO A N 1
ATOM 1667 C CA . PRO A 1 223 ? -22.555 21.702 -22.624 1.00 102.54 223 PRO A CA 1
ATOM 1668 C C . PRO A 1 223 ? -23.125 20.733 -21.600 1.00 105.17 223 PRO A C 1
ATOM 1669 O O . PRO A 1 223 ? -22.398 20.387 -20.681 1.00 104.95 223 PRO A O 1
ATOM 1673 N N . THR A 1 224 ? -24.419 20.347 -21.712 1.00 100.46 224 THR A N 1
ATOM 1674 C CA . THR A 1 224 ? -25.120 19.470 -20.762 1.00 98.55 224 THR A CA 1
ATOM 1675 C C . THR A 1 224 ? -26.089 18.490 -21.467 1.00 103.60 224 THR A C 1
ATOM 1676 O O . THR A 1 224 ? -26.815 17.746 -20.793 1.00 101.77 224 THR A O 1
ATOM 1680 N N . ILE A 1 225 ? -26.104 18.500 -22.823 1.00 103.13 225 ILE A N 1
ATOM 1681 C CA . ILE A 1 225 ? -27.024 17.681 -23.637 1.00 104.90 225 ILE A CA 1
ATOM 1682 C C . ILE A 1 225 ? -26.447 16.339 -24.011 1.00 108.46 225 ILE A C 1
ATOM 1683 O O . ILE A 1 225 ? -25.355 16.303 -24.571 1.00 108.98 225 ILE A O 1
ATOM 1688 N N . TYR A 1 226 ? -27.206 15.243 -23.738 1.00 103.85 226 TYR A N 1
ATOM 1689 C CA . TYR A 1 226 ? -26.819 13.851 -24.029 1.00 104.87 226 TYR A CA 1
ATOM 1690 C C . TYR A 1 226 ? -27.870 13.103 -24.847 1.00 112.50 226 TYR A C 1
ATOM 1691 O O . TYR A 1 226 ? -29.065 13.325 -24.657 1.00 113.06 226 TYR A O 1
ATOM 1700 N N . TRP A 1 227 ? -27.424 12.180 -25.717 1.00 110.98 227 TRP A N 1
ATOM 1701 C CA . TRP A 1 227 ? -28.303 11.381 -26.577 1.00 114.12 227 TRP A CA 1
ATOM 1702 C C . TRP A 1 227 ? -27.854 9.923 -26.658 1.00 118.44 227 TRP A C 1
ATOM 1703 O O . TRP A 1 227 ? -26.693 9.615 -26.377 1.00 117.13 227 TRP A O 1
ATOM 1714 N N . GLU A 1 228 ? -28.751 9.047 -27.144 1.00 117.23 228 GLU A N 1
ATOM 1715 C CA . GLU A 1 228 ? -28.431 7.669 -27.493 1.00 120.80 228 GLU A CA 1
ATOM 1716 C C . GLU A 1 228 ? -28.997 7.327 -28.867 1.00 130.65 228 GLU A C 1
ATOM 1717 O O . GLU A 1 228 ? -30.217 7.365 -29.062 1.00 132.46 228 GLU A O 1
ATOM 1723 N N . ILE A 1 229 ? -28.097 7.107 -29.853 1.00 129.65 229 ILE A N 1
ATOM 1724 C CA . ILE A 1 229 ? -28.519 6.808 -31.220 1.00 134.81 229 ILE A CA 1
ATOM 1725 C C . ILE A 1 229 ? -29.101 5.415 -31.267 1.00 143.46 229 ILE A C 1
ATOM 1726 O O . ILE A 1 229 ? -28.420 4.444 -30.930 1.00 144.73 229 ILE A O 1
ATOM 1731 N N . ARG A 1 230 ? -30.376 5.333 -31.635 1.00 142.11 230 ARG A N 1
ATOM 1732 C CA . ARG A 1 230 ? -31.089 4.073 -31.735 1.00 146.55 230 ARG A CA 1
ATOM 1733 C C . ARG A 1 230 ? -31.710 3.888 -33.126 1.00 157.08 230 ARG A C 1
ATOM 1734 O O . ARG A 1 230 ? -31.992 4.872 -33.816 1.00 156.85 230 ARG A O 1
ATOM 1742 N N . LYS A 1 231 ? -31.867 2.631 -33.562 1.00 159.08 231 LYS A N 1
ATOM 1743 C CA . LYS A 1 231 ? -32.407 2.343 -34.890 1.00 165.04 231 LYS A CA 1
ATOM 1744 C C . LYS A 1 231 ? -33.835 1.819 -34.838 1.00 172.44 231 LYS A C 1
ATOM 1745 O O . LYS A 1 231 ? -34.306 1.430 -33.767 1.00 169.96 231 LYS A O 1
ATOM 1751 N N . ASP A 1 232 ? -34.523 1.827 -36.005 1.00 174.55 232 ASP A N 1
ATOM 1752 C CA . ASP A 1 232 ? -35.894 1.341 -36.205 1.00 193.75 232 ASP A CA 1
ATOM 1753 C C . ASP A 1 232 ? -36.116 0.905 -37.656 1.00 196.03 232 ASP A C 1
ATOM 1754 O O . ASP A 1 232 ? -35.371 1.312 -38.547 1.00 160.10 232 ASP A O 1
ATOM 1759 N N . ASN A 1 236 ? -32.172 4.069 -40.087 1.00 178.63 236 ASN A N 1
ATOM 1760 C CA . ASN A 1 236 ? -32.968 5.012 -39.288 1.00 178.04 236 ASN A CA 1
ATOM 1761 C C . ASN A 1 236 ? -32.269 5.394 -37.934 1.00 177.43 236 ASN A C 1
ATOM 1762 O O . ASN A 1 236 ? -32.331 4.638 -36.962 1.00 175.17 236 ASN A O 1
ATOM 1767 N N . GLU A 1 237 ? -31.615 6.574 -37.883 1.00 170.96 237 GLU A N 1
ATOM 1768 C CA . GLU A 1 237 ? -30.859 7.021 -36.704 1.00 164.91 237 GLU A CA 1
ATOM 1769 C C . GLU A 1 237 ? -31.620 7.874 -35.629 1.00 162.73 237 GLU A C 1
ATOM 1770 O O . GLU A 1 237 ? -31.062 8.845 -35.094 1.00 157.69 237 GLU A O 1
ATOM 1776 N N . TYR A 1 238 ? -32.867 7.463 -35.263 1.00 159.04 238 TYR A N 1
ATOM 1777 C CA . TYR A 1 238 ? -33.630 8.204 -34.256 1.00 153.99 238 TYR A CA 1
ATOM 1778 C C . TYR A 1 238 ? -32.795 8.408 -33.005 1.00 152.06 238 TYR A C 1
ATOM 1779 O O . TYR A 1 238 ? -32.456 7.439 -32.324 1.00 152.18 238 TYR A O 1
ATOM 1788 N N . ARG A 1 239 ? -32.308 9.643 -32.809 1.00 143.60 239 ARG A N 1
ATOM 1789 C CA . ARG A 1 239 ? -31.446 9.949 -31.667 1.00 137.43 239 ARG A CA 1
ATOM 1790 C C . ARG A 1 239 ? -32.271 10.326 -30.463 1.00 135.12 239 ARG A C 1
ATOM 1791 O O . ARG A 1 239 ? -32.891 11.386 -30.427 1.00 133.75 239 ARG A O 1
ATOM 1799 N N . HIS A 1 240 ? -32.335 9.412 -29.503 1.00 128.58 240 HIS A N 1
ATOM 1800 C CA . HIS A 1 240 ? -33.103 9.586 -28.280 1.00 124.64 240 HIS A CA 1
ATOM 1801 C C . HIS A 1 240 ? -32.335 10.489 -27.323 1.00 119.14 240 HIS A C 1
ATOM 1802 O O . HIS A 1 240 ? -31.206 10.154 -26.977 1.00 117.21 240 HIS A O 1
ATOM 1809 N N . ARG A 1 241 ? -32.931 11.624 -26.897 1.00 110.78 241 ARG A N 1
ATOM 1810 C CA . ARG A 1 241 ? -32.276 12.541 -25.942 1.00 105.13 241 ARG A CA 1
ATOM 1811 C C . ARG A 1 241 ? -32.344 12.021 -24.517 1.00 104.73 241 ARG A C 1
ATOM 1812 O O . ARG A 1 241 ? -33.415 11.652 -24.021 1.00 104.30 241 ARG A O 1
ATOM 1820 N N . LEU A 1 242 ? -31.187 12.026 -23.857 1.00 98.22 242 LEU A N 1
ATOM 1821 C CA . LEU A 1 242 ? -31.052 11.595 -22.478 1.00 95.60 242 LEU A CA 1
ATOM 1822 C C . LEU A 1 242 ? -31.314 12.746 -21.519 1.00 95.80 242 LEU A C 1
ATOM 1823 O O . LEU A 1 242 ? -30.575 13.740 -21.477 1.00 92.09 242 LEU A O 1
ATOM 1828 N N . MET A 1 243 ? -32.436 12.631 -20.804 1.00 93.38 243 MET A N 1
ATOM 1829 C CA . MET A 1 243 ? -32.888 13.643 -19.867 1.00 91.01 243 MET A CA 1
ATOM 1830 C C . MET A 1 243 ? -32.305 13.449 -18.446 1.00 94.63 243 MET A C 1
ATOM 1831 O O . MET A 1 243 ? -32.093 12.296 -18.062 1.00 96.87 243 MET A O 1
ATOM 1836 N N . PRO A 1 244 ? -32.020 14.533 -17.664 1.00 87.31 244 PRO A N 1
ATOM 1837 C CA . PRO A 1 244 ? -31.418 14.353 -16.330 1.00 85.28 244 PRO A CA 1
ATOM 1838 C C . PRO A 1 244 ? -31.960 13.265 -15.402 1.00 90.01 244 PRO A C 1
ATOM 1839 O O . PRO A 1 244 ? -31.148 12.611 -14.747 1.00 87.58 244 PRO A O 1
ATOM 1843 N N . THR A 1 245 ? -33.290 13.035 -15.372 1.00 89.02 245 THR A N 1
ATOM 1844 C CA . THR A 1 245 ? -33.877 11.946 -14.579 1.00 90.96 245 THR A CA 1
ATOM 1845 C C . THR A 1 245 ? -33.388 10.573 -15.070 1.00 97.14 245 THR A C 1
ATOM 1846 O O . THR A 1 245 ? -33.142 9.703 -14.238 1.00 98.70 245 THR A O 1
ATOM 1850 N N . GLU A 1 246 ? -33.267 10.369 -16.403 1.00 94.52 246 GLU A N 1
ATOM 1851 C CA . GLU A 1 246 ? -32.784 9.113 -16.987 1.00 97.20 246 GLU A CA 1
ATOM 1852 C C . GLU A 1 246 ? -31.324 8.972 -16.620 1.00 98.02 246 GLU A C 1
ATOM 1853 O O . GLU A 1 246 ? -30.946 7.989 -16.001 1.00 98.23 246 GLU A O 1
ATOM 1859 N N . VAL A 1 247 ? -30.526 9.998 -16.942 1.00 92.75 247 VAL A N 1
ATOM 1860 C CA . VAL A 1 247 ? -29.089 10.089 -16.671 1.00 91.46 247 VAL A CA 1
ATOM 1861 C C . VAL A 1 247 ? -28.805 9.880 -15.165 1.00 94.67 247 VAL A C 1
ATOM 1862 O O . VAL A 1 247 ? -27.941 9.078 -14.815 1.00 93.25 247 VAL A O 1
ATOM 1866 N N . ARG A 1 248 ? -29.558 10.582 -14.282 1.00 92.06 248 ARG A N 1
ATOM 1867 C CA . ARG A 1 248 ? -29.392 10.459 -12.829 1.00 90.99 248 ARG A CA 1
ATOM 1868 C C . ARG A 1 248 ? -29.625 9.040 -12.366 1.00 97.43 248 ARG A C 1
ATOM 1869 O O . ARG A 1 248 ? -28.684 8.448 -11.857 1.00 97.05 248 ARG A O 1
ATOM 1877 N N . ASP A 1 249 ? -30.840 8.485 -12.580 1.00 96.95 249 ASP A N 1
ATOM 1878 C CA . ASP A 1 249 ? -31.201 7.127 -12.171 1.00 101.08 249 ASP A CA 1
ATOM 1879 C C . ASP A 1 249 ? -30.293 6.040 -12.753 1.00 104.49 249 ASP A C 1
ATOM 1880 O O . ASP A 1 249 ? -29.940 5.060 -12.082 1.00 103.88 249 ASP A O 1
ATOM 1885 N N . TRP A 1 250 ? -29.876 6.272 -13.987 1.00 101.73 250 TRP A N 1
ATOM 1886 C CA . TRP A 1 250 ? -28.962 5.452 -14.759 1.00 104.47 250 TRP A CA 1
ATOM 1887 C C . TRP A 1 250 ? -27.630 5.345 -14.000 1.00 103.68 250 TRP A C 1
ATOM 1888 O O . TRP A 1 250 ? -27.013 4.290 -13.993 1.00 105.16 250 TRP A O 1
ATOM 1899 N N . LEU A 1 251 ? -27.216 6.448 -13.358 1.00 95.04 251 LEU A N 1
ATOM 1900 C CA . LEU A 1 251 ? -25.989 6.602 -12.595 1.00 91.88 251 LEU A CA 1
ATOM 1901 C C . LEU A 1 251 ? -26.146 6.134 -11.146 1.00 94.22 251 LEU A C 1
ATOM 1902 O O . LEU A 1 251 ? -25.140 5.765 -10.538 1.00 94.83 251 LEU A O 1
ATOM 1907 N N . GLU A 1 252 ? -27.376 6.188 -10.567 1.00 88.24 252 GLU A N 1
ATOM 1908 C CA . GLU A 1 252 ? -27.616 5.770 -9.175 1.00 87.91 252 GLU A CA 1
ATOM 1909 C C . GLU A 1 252 ? -27.373 4.286 -9.045 1.00 94.27 252 GLU A C 1
ATOM 1910 O O . GLU A 1 252 ? -27.084 3.819 -7.954 1.00 93.91 252 GLU A O 1
ATOM 1916 N N . LYS A 1 253 ? -27.509 3.552 -10.174 1.00 94.41 253 LYS A N 1
ATOM 1917 C CA . LYS A 1 253 ? -27.307 2.106 -10.360 1.00 98.35 253 LYS A CA 1
ATOM 1918 C C . LYS A 1 253 ? -25.854 1.648 -10.119 1.00 100.84 253 LYS A C 1
ATOM 1919 O O . LYS A 1 253 ? -25.662 0.733 -9.318 1.00 103.70 253 LYS A O 1
ATOM 1925 N N . ILE A 1 254 ? -24.849 2.246 -10.838 1.00 93.35 254 ILE A N 1
ATOM 1926 C CA . ILE A 1 254 ? -23.404 1.929 -10.753 1.00 92.79 254 ILE A CA 1
ATOM 1927 C C . ILE A 1 254 ? -22.984 1.615 -9.320 1.00 99.19 254 ILE A C 1
ATOM 1928 O O . ILE A 1 254 ? -23.061 2.490 -8.447 1.00 96.37 254 ILE A O 1
ATOM 1933 N N . PRO A 1 255 ? -22.573 0.367 -9.046 1.00 100.41 255 PRO A N 1
ATOM 1934 C CA . PRO A 1 255 ? -22.220 0.028 -7.661 1.00 102.19 255 PRO A CA 1
ATOM 1935 C C . PRO A 1 255 ? -20.928 0.698 -7.212 1.00 108.25 255 PRO A C 1
ATOM 1936 O O . PRO A 1 255 ? -20.099 1.062 -8.055 1.00 107.40 255 PRO A O 1
ATOM 1940 N N . ASP A 1 256 ? -20.770 0.874 -5.882 1.00 106.31 256 ASP A N 1
ATOM 1941 C CA . ASP A 1 256 ? -19.593 1.482 -5.250 1.00 104.52 256 ASP A CA 1
ATOM 1942 C C . ASP A 1 256 ? -18.348 0.735 -5.676 1.00 112.36 256 ASP A C 1
ATOM 1943 O O . ASP A 1 256 ? -17.296 1.347 -5.849 1.00 111.11 256 ASP A O 1
ATOM 1948 N N . LYS A 1 257 ? -18.514 -0.580 -5.929 1.00 113.27 257 LYS A N 1
ATOM 1949 C CA . LYS A 1 257 ? -17.542 -1.564 -6.413 1.00 116.27 257 LYS A CA 1
ATOM 1950 C C . LYS A 1 257 ? -16.940 -1.112 -7.751 1.00 117.78 257 LYS A C 1
ATOM 1951 O O . LYS A 1 257 ? -15.726 -1.221 -7.963 1.00 118.39 257 LYS A O 1
ATOM 1957 N N . ASP A 1 258 ? -17.799 -0.599 -8.641 1.00 110.90 258 ASP A N 1
ATOM 1958 C CA . ASP A 1 258 ? -17.400 -0.145 -9.956 1.00 109.18 258 ASP A CA 1
ATOM 1959 C C . ASP A 1 258 ? -16.794 1.240 -10.014 1.00 108.23 258 ASP A C 1
ATOM 1960 O O . ASP A 1 258 ? -15.935 1.483 -10.864 1.00 108.14 258 ASP A O 1
ATOM 1965 N N . LEU A 1 259 ? -17.195 2.127 -9.079 1.00 100.13 259 LEU A N 1
ATOM 1966 C CA . LEU A 1 259 ? -16.737 3.514 -8.962 1.00 94.98 259 LEU A CA 1
ATOM 1967 C C . LEU A 1 259 ? -15.228 3.778 -9.126 1.00 97.28 259 LEU A C 1
ATOM 1968 O O . LEU A 1 259 ? -14.887 4.714 -9.854 1.00 93.11 259 LEU A O 1
ATOM 1973 N N . PRO A 1 260 ? -14.306 2.963 -8.541 1.00 97.72 260 PRO A N 1
ATOM 1974 C CA . PRO A 1 260 ? -12.873 3.226 -8.737 1.00 97.60 260 PRO A CA 1
ATOM 1975 C C . PRO A 1 260 ? -12.356 2.938 -10.153 1.00 102.03 260 PRO A C 1
ATOM 1976 O O . PRO A 1 260 ? -11.309 3.472 -10.517 1.00 100.93 260 PRO A O 1
ATOM 1980 N N . LEU A 1 261 ? -13.101 2.155 -10.974 1.00 99.85 261 LEU A N 1
ATOM 1981 C CA . LEU A 1 261 ? -12.738 1.893 -12.385 1.00 100.86 261 LEU A CA 1
ATOM 1982 C C . LEU A 1 261 ? -13.046 3.099 -13.292 1.00 101.58 261 LEU A C 1
ATOM 1983 O O . LEU A 1 261 ? -12.977 3.041 -14.520 1.00 101.09 261 LEU A O 1
ATOM 1988 N N . LEU A 1 262 ? -13.366 4.206 -12.620 1.00 96.27 262 LEU A N 1
ATOM 1989 C CA . LEU A 1 262 ? -13.693 5.540 -13.082 1.00 93.62 262 LEU A CA 1
ATOM 1990 C C . LEU A 1 262 ? -13.087 6.461 -12.020 1.00 98.42 262 LEU A C 1
ATOM 1991 O O . LEU A 1 262 ? -12.501 5.970 -11.049 1.00 98.73 262 LEU A O 1
ATOM 1996 N N . GLY A 1 263 ? -13.203 7.770 -12.210 1.00 94.97 263 GLY A N 1
ATOM 1997 C CA . GLY A 1 263 ? -12.601 8.741 -11.302 1.00 93.63 263 GLY A CA 1
ATOM 1998 C C . GLY A 1 263 ? -13.135 8.722 -9.888 1.00 98.30 263 GLY A C 1
ATOM 1999 O O . GLY A 1 263 ? -12.377 8.850 -8.919 1.00 96.87 263 GLY A O 1
ATOM 2000 N N . LEU A 1 264 ? -14.439 8.491 -9.785 1.00 96.39 264 LEU A N 1
ATOM 2001 C CA . LEU A 1 264 ? -15.263 8.572 -8.583 1.00 96.31 264 LEU A CA 1
ATOM 2002 C C . LEU A 1 264 ? -14.999 7.691 -7.342 1.00 101.15 264 LEU A C 1
ATOM 2003 O O . LEU A 1 264 ? -14.470 6.587 -7.468 1.00 104.66 264 LEU A O 1
ATOM 2008 N N . ASP A 1 265 ? -15.342 8.227 -6.137 1.00 94.56 265 ASP A N 1
ATOM 2009 C CA . ASP A 1 265 ? -15.226 7.584 -4.811 1.00 95.14 265 ASP A CA 1
ATOM 2010 C C . ASP A 1 265 ? -16.618 7.267 -4.173 1.00 98.71 265 ASP A C 1
ATOM 2011 O O . ASP A 1 265 ? -17.461 8.167 -4.040 1.00 95.59 265 ASP A O 1
ATOM 2016 N N . PRO A 1 266 ? -16.803 6.022 -3.670 1.00 97.98 266 PRO A N 1
ATOM 2017 C CA . PRO A 1 266 ? -18.078 5.635 -3.050 1.00 99.23 266 PRO A CA 1
ATOM 2018 C C . PRO A 1 266 ? -18.670 6.546 -1.986 1.00 102.22 266 PRO A C 1
ATOM 2019 O O . PRO A 1 266 ? -19.894 6.687 -1.956 1.00 102.99 266 PRO A O 1
ATOM 2023 N N . GLU A 1 267 ? -17.828 7.126 -1.109 1.00 96.67 267 GLU A N 1
ATOM 2024 C CA . GLU A 1 267 ? -18.276 7.978 -0.007 1.00 95.39 267 GLU A CA 1
ATOM 2025 C C . GLU A 1 267 ? -18.300 9.457 -0.366 1.00 95.26 267 GLU A C 1
ATOM 2026 O O . GLU A 1 267 ? -19.271 10.150 -0.056 1.00 93.63 267 GLU A O 1
ATOM 2032 N N . LYS A 1 268 ? -17.207 9.943 -0.965 1.00 90.53 268 LYS A N 1
ATOM 2033 C CA . LYS A 1 268 ? -16.964 11.355 -1.285 1.00 87.98 268 LYS A CA 1
ATOM 2034 C C . LYS A 1 268 ? -17.637 11.870 -2.542 1.00 89.11 268 LYS A C 1
ATOM 2035 O O . LYS A 1 268 ? -17.914 13.077 -2.625 1.00 86.37 268 LYS A O 1
ATOM 2041 N N . SER A 1 269 ? -17.839 10.985 -3.548 1.00 85.30 269 SER A N 1
ATOM 2042 C CA . SER A 1 269 ? -18.381 11.433 -4.820 1.00 83.32 269 SER A CA 1
ATOM 2043 C C . SER A 1 269 ? -19.216 10.447 -5.617 1.00 86.51 269 SER A C 1
ATOM 2044 O O . SER A 1 269 ? -18.772 10.006 -6.681 1.00 86.80 269 SER A O 1
ATOM 2047 N N . ARG A 1 270 ? -20.465 10.175 -5.168 1.00 81.83 270 ARG A N 1
ATOM 2048 C CA . ARG A 1 270 ? -21.391 9.315 -5.913 1.00 82.23 270 ARG A CA 1
ATOM 2049 C C . ARG A 1 270 ? -21.764 9.961 -7.277 1.00 85.62 270 ARG A C 1
ATOM 2050 O O . ARG A 1 270 ? -22.010 11.174 -7.342 1.00 83.23 270 ARG A O 1
ATOM 2058 N N . PRO A 1 271 ? -21.697 9.179 -8.387 1.00 83.89 271 PRO A N 1
ATOM 2059 C CA . PRO A 1 271 ? -21.976 9.738 -9.726 1.00 82.79 271 PRO A CA 1
ATOM 2060 C C . PRO A 1 271 ? -23.271 10.507 -9.820 1.00 85.10 271 PRO A C 1
ATOM 2061 O O . PRO A 1 271 ? -23.297 11.582 -10.397 1.00 82.42 271 PRO A O 1
ATOM 2065 N N . GLU A 1 272 ? -24.329 9.965 -9.201 1.00 83.77 272 GLU A N 1
ATOM 2066 C CA . GLU A 1 272 ? -25.659 10.560 -9.147 1.00 83.22 272 GLU A CA 1
ATOM 2067 C C . GLU A 1 272 ? -25.608 12.001 -8.617 1.00 84.04 272 GLU A C 1
ATOM 2068 O O . GLU A 1 272 ? -26.316 12.881 -9.133 1.00 82.15 272 GLU A O 1
ATOM 2074 N N . TRP A 1 273 ? -24.696 12.257 -7.660 1.00 79.24 273 TRP A N 1
ATOM 2075 C CA . TRP A 1 273 ? -24.567 13.582 -7.073 1.00 77.29 273 TRP A CA 1
ATOM 2076 C C . TRP A 1 273 ? -24.185 14.650 -8.074 1.00 81.20 273 TRP A C 1
ATOM 2077 O O . TRP A 1 273 ? -24.315 15.823 -7.741 1.00 81.15 273 TRP A O 1
ATOM 2088 N N . MET A 1 274 ? -23.781 14.247 -9.313 1.00 77.28 274 MET A N 1
ATOM 2089 C CA . MET A 1 274 ? -23.346 15.138 -10.404 1.00 75.22 274 MET A CA 1
ATOM 2090 C C . MET A 1 274 ? -24.470 15.781 -11.183 1.00 76.94 274 MET A C 1
ATOM 2091 O O . MET A 1 274 ? -24.230 16.761 -11.883 1.00 74.70 274 MET A O 1
ATOM 2096 N N . VAL A 1 275 ? -25.702 15.240 -11.044 1.00 74.65 275 VAL A N 1
ATOM 2097 C CA . VAL A 1 275 ? -26.954 15.774 -11.606 1.00 74.42 275 VAL A CA 1
ATOM 2098 C C . VAL A 1 275 ? -27.650 16.329 -10.371 1.00 78.80 275 VAL A C 1
ATOM 2099 O O . VAL A 1 275 ? -27.943 15.583 -9.431 1.00 80.22 275 VAL A O 1
ATOM 2103 N N . LEU A 1 276 ? -27.816 17.644 -10.329 1.00 74.56 276 LEU A N 1
ATOM 2104 C CA . LEU A 1 276 ? -28.354 18.390 -9.176 1.00 73.96 276 LEU A CA 1
ATOM 2105 C C . LEU A 1 276 ? -29.824 18.184 -8.886 1.00 81.30 276 LEU A C 1
ATOM 2106 O O . LEU A 1 276 ? -30.648 18.161 -9.801 1.00 81.99 276 LEU A O 1
ATOM 2111 N N . THR A 1 277 ? -30.143 18.009 -7.605 1.00 79.64 277 THR A N 1
ATOM 2112 C CA . THR A 1 277 ? -31.518 17.783 -7.159 1.00 82.75 277 THR A CA 1
ATOM 2113 C C . THR A 1 277 ? -31.873 18.916 -6.229 1.00 89.16 277 THR A C 1
ATOM 2114 O O . THR A 1 277 ? -33.036 19.320 -6.099 1.00 88.81 277 THR A O 1
ATOM 2118 N N . VAL A 1 278 ? -30.826 19.394 -5.543 1.00 87.57 278 VAL A N 1
ATOM 2119 C CA . VAL A 1 278 ? -30.831 20.507 -4.603 1.00 87.69 278 VAL A CA 1
ATOM 2120 C C . VAL A 1 278 ? -29.624 21.371 -4.969 1.00 89.33 278 VAL A C 1
ATOM 2121 O O . VAL A 1 278 ? -28.505 20.863 -5.114 1.00 86.60 278 VAL A O 1
ATOM 2125 N N . LEU A 1 279 ? -29.874 22.668 -5.151 1.00 86.17 279 LEU A N 1
ATOM 2126 C CA . LEU A 1 279 ? -28.836 23.631 -5.471 1.00 84.66 279 LEU A CA 1
ATOM 2127 C C . LEU A 1 279 ? -28.638 24.554 -4.255 1.00 89.99 279 LEU A C 1
ATOM 2128 O O . LEU A 1 279 ? -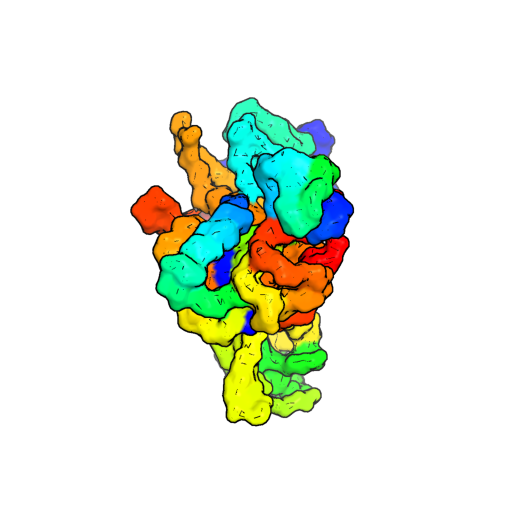29.554 25.332 -3.947 1.00 92.81 279 LEU A O 1
ATOM 2133 N N . PRO A 1 280 ? -27.476 24.494 -3.547 1.00 83.03 280 PRO A N 1
ATOM 2134 C CA . PRO A 1 280 ? -27.274 25.405 -2.408 1.00 81.74 280 PRO A CA 1
ATOM 2135 C C . PRO A 1 280 ? -27.282 26.881 -2.815 1.00 82.02 280 PRO A C 1
ATOM 2136 O O . PRO A 1 280 ? -26.741 27.247 -3.871 1.00 81.87 280 PRO A O 1
ATOM 2140 N N . VAL A 1 281 ? -27.947 27.705 -1.987 1.00 75.47 281 VAL A N 1
ATOM 2141 C CA . VAL A 1 281 ? -28.056 29.141 -2.131 1.00 74.87 281 VAL A CA 1
ATOM 2142 C C . VAL A 1 281 ? -26.994 29.757 -1.233 1.00 80.76 281 VAL A C 1
ATOM 2143 O O . VAL A 1 281 ? -27.099 29.583 -0.016 1.00 80.98 281 VAL A O 1
ATOM 2147 N N . PRO A 1 282 ? -25.979 30.492 -1.786 1.00 79.56 282 PRO A N 1
ATOM 2148 C CA . PRO A 1 282 ? -24.915 31.048 -0.919 1.00 80.57 282 PRO A CA 1
ATOM 2149 C C . PRO A 1 282 ? -25.413 31.953 0.208 1.00 88.57 282 PRO A C 1
ATOM 2150 O O . PRO A 1 282 ? -26.475 32.562 0.069 1.00 90.36 282 PRO A O 1
ATOM 2154 N N . PRO A 1 283 ? -24.685 32.044 1.342 1.00 85.52 283 PRO A N 1
ATOM 2155 C CA . PRO A 1 283 ? -25.093 32.955 2.406 1.00 86.82 283 PRO A CA 1
ATOM 2156 C C . PRO A 1 283 ? -24.969 34.384 1.921 1.00 90.54 283 PRO A C 1
ATOM 2157 O O . PRO A 1 283 ? -24.142 34.686 1.054 1.00 88.91 283 PRO A O 1
ATOM 2161 N N . VAL A 1 284 ? -25.784 35.253 2.505 1.00 88.72 284 VAL A N 1
ATOM 2162 C CA . VAL A 1 284 ? -25.880 36.684 2.220 1.00 89.74 284 VAL A CA 1
ATOM 2163 C C . VAL A 1 284 ? -24.529 37.433 2.162 1.00 95.40 284 VAL A C 1
ATOM 2164 O O . VAL A 1 284 ? -24.309 38.232 1.245 1.00 94.95 284 VAL A O 1
ATOM 2168 N N . THR A 1 285 ? -23.612 37.103 3.091 1.00 93.08 285 THR A N 1
ATOM 2169 C CA . THR A 1 285 ? -22.255 37.659 3.173 1.00 94.26 285 THR A CA 1
ATOM 2170 C C . THR A 1 285 ? -21.442 37.477 1.856 1.00 96.25 285 THR A C 1
ATOM 2171 O O . THR A 1 285 ? -20.606 38.320 1.528 1.00 97.92 285 THR A O 1
ATOM 2175 N N . ALA A 1 286 ? -21.679 36.368 1.134 1.00 88.64 286 ALA A N 1
ATOM 2176 C CA . ALA A 1 286 ? -21.042 36.065 -0.146 1.00 85.94 286 ALA A CA 1
ATOM 2177 C C . ALA A 1 286 ? -21.659 36.887 -1.287 1.00 90.74 286 ALA A C 1
ATOM 2178 O O . ALA A 1 286 ? -21.006 37.127 -2.299 1.00 89.11 286 ALA A O 1
ATOM 2180 N N . ARG A 1 287 ? -22.914 37.328 -1.118 1.00 90.08 287 ARG A N 1
ATOM 2181 C CA . ARG A 1 287 ? -23.669 38.046 -2.139 1.00 91.26 287 ARG A CA 1
ATOM 2182 C C . ARG A 1 287 ? -24.049 39.510 -1.762 1.00 102.19 287 ARG A C 1
ATOM 2183 O O . ARG A 1 287 ? -25.214 39.894 -1.980 1.00 102.55 287 ARG A O 1
ATOM 2191 N N . PRO A 1 288 ? -23.106 40.368 -1.263 1.00 103.20 288 PRO A N 1
ATOM 2192 C CA . PRO A 1 288 ? -23.491 41.739 -0.910 1.00 108.02 288 PRO A CA 1
ATOM 2193 C C . PRO A 1 288 ? -23.895 42.626 -2.082 1.00 118.94 288 PRO A C 1
ATOM 2194 O O . PRO A 1 288 ? -23.344 42.517 -3.178 1.00 117.98 288 PRO A O 1
ATOM 2198 N N . SER A 1 289 ? -24.853 43.517 -1.837 1.00 122.25 289 SER A N 1
ATOM 2199 C CA . SER A 1 289 ? -25.297 44.476 -2.840 1.00 126.15 289 SER A CA 1
ATOM 2200 C C . SER A 1 289 ? -24.391 45.700 -2.756 1.00 136.96 289 SER A C 1
ATOM 2201 O O . SER A 1 289 ? -24.009 46.096 -1.651 1.00 139.18 289 SER A O 1
ATOM 2204 N N . ILE A 1 290 ? -24.030 46.282 -3.914 1.00 136.35 290 ILE A N 1
ATOM 2205 C CA . ILE A 1 290 ? -23.194 47.488 -4.000 1.00 141.11 290 ILE A CA 1
ATOM 2206 C C . ILE A 1 290 ? -24.124 48.753 -3.926 1.00 152.93 290 ILE A C 1
ATOM 2207 O O . ILE A 1 290 ? -24.216 49.552 -4.869 1.00 155.16 290 ILE A O 1
ATOM 2212 N N . THR A 1 291 ? -24.818 48.895 -2.768 1.00 152.99 291 THR A N 1
ATOM 2213 C CA . THR A 1 291 ? -25.816 49.927 -2.426 1.00 157.92 291 THR A CA 1
ATOM 2214 C C . THR A 1 291 ? -25.466 51.375 -2.829 1.00 168.70 291 THR A C 1
ATOM 2215 O O . THR A 1 291 ? -24.286 51.739 -2.865 1.00 169.67 291 THR A O 1
ATOM 2219 N N . LEU A 1 292 ? -26.505 52.189 -3.139 1.00 169.21 292 LEU A N 1
ATOM 2220 C CA . LEU A 1 292 ? -26.355 53.600 -3.521 1.00 205.78 292 LEU A CA 1
ATOM 2221 C C . LEU A 1 292 ? -26.772 54.515 -2.369 1.00 228.15 292 LEU A C 1
ATOM 2222 O O . LEU A 1 292 ? -27.759 54.242 -1.685 1.00 189.59 292 LEU A O 1
ATOM 2227 N N . ILE A 1 296 ? -33.456 51.191 -5.708 1.00 169.86 296 ILE A N 1
ATOM 2228 C CA . ILE A 1 296 ? -32.475 51.164 -6.794 1.00 168.50 296 ILE A CA 1
ATOM 2229 C C . ILE A 1 296 ? -31.054 50.952 -6.208 1.00 171.07 296 ILE A C 1
ATOM 2230 O O . ILE A 1 296 ? -30.368 51.916 -5.856 1.00 175.11 296 ILE A O 1
ATOM 2235 N N . ARG A 1 297 ? -30.642 49.683 -6.074 1.00 161.30 297 ARG A N 1
ATOM 2236 C CA . ARG A 1 297 ? -29.338 49.293 -5.527 1.00 158.36 297 ARG A CA 1
ATOM 2237 C C . ARG A 1 297 ? -28.674 48.281 -6.458 1.00 155.84 297 ARG A C 1
ATOM 2238 O O . ARG A 1 297 ? -29.366 47.494 -7.115 1.00 153.34 297 ARG A O 1
ATOM 2246 N N . ALA A 1 298 ? -27.337 48.279 -6.501 1.00 149.21 298 ALA A N 1
ATOM 2247 C CA . ALA A 1 298 ? -26.612 47.338 -7.346 1.00 144.02 298 ALA A CA 1
ATOM 2248 C C . ALA A 1 298 ? -26.538 45.937 -6.710 1.00 138.86 298 ALA A C 1
ATOM 2249 O O . ALA A 1 298 ? -25.552 45.564 -6.066 1.00 136.94 298 ALA A O 1
ATOM 2251 N N . GLU A 1 299 ? -27.612 45.172 -6.898 1.00 130.31 299 GLU A N 1
ATOM 2252 C CA . GLU A 1 299 ? -27.766 43.805 -6.426 1.00 125.34 299 GLU A CA 1
ATOM 2253 C C . GLU A 1 299 ? -26.668 42.940 -7.068 1.00 124.98 299 GLU A C 1
ATOM 2254 O O . GLU A 1 299 ? -26.392 43.096 -8.257 1.00 125.43 299 GLU A O 1
ATOM 2260 N N . ASP A 1 300 ? -26.015 42.071 -6.267 1.00 117.80 300 ASP A N 1
ATOM 2261 C CA . ASP A 1 300 ? -24.926 41.163 -6.676 1.00 113.60 300 ASP A CA 1
ATOM 2262 C C . ASP A 1 300 ? -25.356 40.149 -7.732 1.00 110.50 300 ASP A C 1
ATOM 2263 O O . ASP A 1 300 ? -26.428 39.557 -7.607 1.00 107.35 300 ASP A O 1
ATOM 2268 N N . ASP A 1 301 ? -24.492 39.922 -8.750 1.00 105.62 301 ASP A N 1
ATOM 2269 C CA . ASP A 1 301 ? -24.711 38.976 -9.867 1.00 103.06 301 ASP A CA 1
ATOM 2270 C C . ASP A 1 301 ? -25.213 37.594 -9.413 1.00 101.89 301 ASP A C 1
ATOM 2271 O O . ASP A 1 301 ? -26.119 37.042 -10.040 1.00 101.17 301 ASP A O 1
ATOM 2276 N N . LEU A 1 302 ? -24.655 37.059 -8.308 1.00 95.11 302 LEU A N 1
ATOM 2277 C CA . LEU A 1 302 ? -25.081 35.765 -7.789 1.00 91.68 302 LEU A CA 1
ATOM 2278 C C . LEU A 1 302 ? -26.507 35.760 -7.279 1.00 96.92 302 LEU A C 1
ATOM 2279 O O . LEU A 1 302 ? -27.205 34.776 -7.494 1.00 96.31 302 LEU A O 1
ATOM 2284 N N . THR A 1 303 ? -26.967 36.884 -6.705 1.00 94.85 303 THR A N 1
ATOM 2285 C CA . THR A 1 303 ? -28.343 37.057 -6.248 1.00 95.61 303 THR A CA 1
ATOM 2286 C C . THR A 1 303 ? -29.313 37.164 -7.470 1.00 99.52 303 THR A C 1
ATOM 2287 O O . THR A 1 303 ? -30.383 36.542 -7.442 1.00 99.53 303 THR A O 1
ATOM 2291 N N . HIS A 1 304 ? -28.919 37.913 -8.544 1.00 94.96 304 HIS A N 1
ATOM 2292 C CA . HIS A 1 304 ? -29.697 38.093 -9.781 1.00 94.82 304 HIS A CA 1
ATOM 2293 C C . HIS A 1 304 ? -30.020 36.768 -10.469 1.00 93.55 304 HIS A C 1
ATOM 2294 O O . HIS A 1 304 ? -31.178 36.535 -10.813 1.00 93.22 304 HIS A O 1
ATOM 2301 N N . LYS A 1 305 ? -29.000 35.896 -10.661 1.00 86.37 305 LYS A N 1
ATOM 2302 C CA . LYS A 1 305 ? -29.203 34.592 -11.286 1.00 83.00 305 LYS A CA 1
ATOM 2303 C C . LYS A 1 305 ? -29.981 33.646 -10.378 1.00 82.40 305 LYS A C 1
ATOM 2304 O O . LYS A 1 305 ? -30.779 32.830 -10.841 1.00 80.41 305 LYS A O 1
ATOM 2310 N N . LEU A 1 306 ? -29.804 33.813 -9.075 1.00 78.20 306 LEU A N 1
ATOM 2311 C CA . LEU A 1 306 ? -30.567 33.051 -8.100 1.00 76.68 306 LEU A CA 1
ATOM 2312 C C . LEU A 1 306 ? -32.043 33.442 -8.177 1.00 82.51 306 LEU A C 1
ATOM 2313 O O . LEU A 1 306 ? -32.870 32.542 -8.123 1.00 82.06 306 LEU A O 1
ATOM 2318 N N . VAL A 1 307 ? -32.368 34.739 -8.432 1.00 81.04 307 VAL A N 1
ATOM 2319 C CA . VAL A 1 307 ? -33.757 35.177 -8.640 1.00 83.68 307 VAL A CA 1
ATOM 2320 C C . VAL A 1 307 ? -34.261 34.474 -9.915 1.00 89.94 307 VAL A C 1
ATOM 2321 O O . VAL A 1 307 ? -35.351 33.890 -9.923 1.00 89.40 307 VAL A O 1
ATOM 2325 N N . ASP A 1 308 ? -33.436 34.493 -10.971 1.00 88.90 308 ASP A N 1
ATOM 2326 C CA . ASP A 1 308 ? -33.798 33.849 -12.226 1.00 90.50 308 ASP A CA 1
ATOM 2327 C C . ASP A 1 308 ? -33.952 32.352 -12.160 1.00 93.41 308 ASP A C 1
ATOM 2328 O O . ASP A 1 308 ? -34.820 31.830 -12.857 1.00 94.24 308 ASP A O 1
ATOM 2333 N N . ILE A 1 309 ? -33.184 31.673 -11.269 1.00 87.39 309 ILE A N 1
ATOM 2334 C CA . ILE A 1 309 ? -33.304 30.229 -11.072 1.00 85.48 309 ILE A CA 1
ATOM 2335 C C . ILE A 1 309 ? -34.628 29.928 -10.412 1.00 90.02 309 ILE A C 1
ATOM 2336 O O . ILE A 1 309 ? -35.370 29.093 -10.918 1.00 90.11 309 ILE A O 1
ATOM 2341 N N . ILE A 1 310 ? -34.943 30.625 -9.308 1.00 87.94 310 ILE A N 1
ATOM 2342 C CA . ILE A 1 310 ? -36.202 30.413 -8.586 1.00 89.07 310 ILE A CA 1
ATOM 2343 C C . ILE A 1 310 ? -37.371 30.752 -9.465 1.00 93.51 310 ILE A C 1
ATOM 2344 O O . ILE A 1 310 ? -38.355 30.009 -9.470 1.00 92.75 310 ILE A O 1
ATOM 2349 N N . ARG A 1 311 ? -37.248 31.865 -10.218 1.00 91.95 311 ARG A N 1
ATOM 2350 C CA . ARG A 1 311 ? -38.304 32.360 -11.089 1.00 95.37 311 ARG A CA 1
ATOM 2351 C C . ARG A 1 311 ? -38.786 31.203 -11.949 1.00 99.42 311 ARG A C 1
ATOM 2352 O O . ARG A 1 311 ? -39.952 30.791 -11.821 1.00 99.31 311 ARG A O 1
ATOM 2360 N N . ILE A 1 312 ? -37.850 30.606 -12.723 1.00 95.02 312 ILE A N 1
ATOM 2361 C CA . ILE A 1 312 ? -38.157 29.456 -13.560 1.00 95.21 312 ILE A CA 1
ATOM 2362 C C . ILE A 1 312 ? -38.550 28.238 -12.731 1.00 97.55 312 ILE A C 1
ATOM 2363 O O . ILE A 1 312 ? -39.597 27.665 -13.007 1.00 99.35 312 ILE A O 1
ATOM 2368 N N . ASN A 1 313 ? -37.769 27.878 -11.693 1.00 90.71 313 ASN A N 1
ATOM 2369 C CA . ASN A 1 313 ? -38.076 26.695 -10.888 1.00 89.67 313 ASN A CA 1
ATOM 2370 C C . ASN A 1 313 ? -39.508 26.622 -10.398 1.00 96.98 313 ASN A C 1
ATOM 2371 O O . ASN A 1 313 ? -40.104 25.542 -10.480 1.00 98.31 313 ASN A O 1
ATOM 2376 N N . ASN A 1 314 ? -40.087 27.767 -9.959 1.00 94.36 314 ASN A N 1
ATOM 2377 C CA . ASN A 1 314 ? -41.492 27.800 -9.545 1.00 96.07 314 ASN A CA 1
ATOM 2378 C C . ASN A 1 314 ? -42.359 27.664 -10.785 1.00 101.29 314 ASN A C 1
ATOM 2379 O O . ASN A 1 314 ? -43.310 26.898 -10.726 1.00 103.61 314 ASN A O 1
ATOM 2384 N N . ARG A 1 315 ? -41.988 28.311 -11.932 1.00 96.23 315 ARG A N 1
ATOM 2385 C CA . ARG A 1 315 ? -42.744 28.202 -13.191 1.00 97.99 315 ARG A CA 1
ATOM 2386 C C . ARG A 1 315 ? -42.796 26.757 -13.675 1.00 101.98 315 ARG A C 1
ATOM 2387 O O . ARG A 1 315 ? -43.800 26.332 -14.241 1.00 103.05 315 ARG A O 1
ATOM 2395 N N . LEU A 1 316 ? -41.725 25.996 -13.421 1.00 98.02 316 LEU A N 1
ATOM 2396 C CA . LEU A 1 316 ? -41.658 24.578 -13.768 1.00 98.43 316 LEU A CA 1
ATOM 2397 C C . LEU A 1 316 ? -42.627 23.819 -12.882 1.00 103.37 316 LEU A C 1
ATOM 2398 O O . LEU A 1 316 ? -43.581 23.249 -13.409 1.00 105.99 316 LEU A O 1
ATOM 2403 N N . LYS A 1 317 ? -42.421 23.860 -11.543 1.00 97.93 317 LYS A N 1
ATOM 2404 C CA . LYS A 1 317 ? -43.268 23.196 -10.552 1.00 99.81 317 LYS A CA 1
ATOM 2405 C C . LYS A 1 317 ? -44.755 23.438 -10.844 1.00 109.62 317 LYS A C 1
ATOM 2406 O O . LYS A 1 317 ? -45.544 22.499 -10.752 1.00 111.95 317 LYS A O 1
ATOM 2412 N N . GLN A 1 318 ? -45.112 24.680 -11.277 1.00 107.66 318 GLN A N 1
ATOM 2413 C CA . GLN A 1 318 ? -46.463 25.117 -11.653 1.00 110.56 318 GLN A CA 1
ATOM 2414 C C . GLN A 1 318 ? -47.033 24.242 -12.782 1.00 115.75 318 GLN A C 1
ATOM 2415 O O . GLN A 1 318 ? -48.117 23.677 -12.629 1.00 118.43 318 GLN A O 1
ATOM 2421 N N . ASN A 1 319 ? -46.274 24.112 -13.897 1.00 109.81 319 ASN A N 1
ATOM 2422 C CA . ASN A 1 319 ? -46.645 23.358 -15.098 1.00 110.58 319 ASN A CA 1
ATOM 2423 C C . ASN A 1 319 ? -46.487 21.856 -14.929 1.00 112.53 319 ASN A C 1
ATOM 2424 O O . ASN A 1 319 ? -47.052 21.103 -15.710 1.00 114.27 319 ASN A O 1
ATOM 2429 N N . ILE A 1 320 ? -45.743 21.421 -13.902 1.00 106.77 320 ILE A N 1
ATOM 2430 C CA . ILE A 1 320 ? -45.566 20.007 -13.567 1.00 107.32 320 ILE A CA 1
ATOM 2431 C C . ILE A 1 320 ? -46.814 19.580 -12.811 1.00 117.70 320 ILE A C 1
ATOM 2432 O O . ILE A 1 320 ? -47.443 18.592 -13.201 1.00 120.74 320 ILE A O 1
ATOM 2437 N N . GLU A 1 321 ? -47.176 20.347 -11.739 1.00 115.73 321 GLU A N 1
ATOM 2438 C CA . GLU A 1 321 ? -48.352 20.133 -10.883 1.00 119.49 321 GLU A CA 1
ATOM 2439 C C . GLU A 1 321 ? -49.634 20.276 -11.687 1.00 126.83 321 GLU A C 1
ATOM 2440 O O . GLU A 1 321 ? -50.606 19.579 -11.398 1.00 130.86 321 GLU A O 1
ATOM 2446 N N . ALA A 1 322 ? -49.625 21.153 -12.713 1.00 121.82 322 ALA A N 1
ATOM 2447 C CA . ALA A 1 322 ? -50.732 21.338 -13.648 1.00 124.75 322 ALA A CA 1
ATOM 2448 C C . ALA A 1 322 ? -50.578 20.282 -14.750 1.00 128.89 322 ALA A C 1
ATOM 2449 O O . ALA A 1 322 ? -49.898 19.277 -14.546 1.00 126.21 322 ALA A O 1
ATOM 2451 N N . GLY A 1 323 ? -51.201 20.512 -15.901 1.00 129.36 323 GLY A N 1
ATOM 2452 C CA . GLY A 1 323 ? -51.105 19.608 -17.043 1.00 131.31 323 GLY A CA 1
ATOM 2453 C C . GLY A 1 323 ? -49.709 19.511 -17.622 1.00 131.87 323 GLY A C 1
ATOM 2454 O O . GLY A 1 323 ? -48.964 20.493 -17.680 1.00 127.11 323 GLY A O 1
ATOM 2455 N N . ALA A 1 324 ? -49.359 18.324 -18.065 1.00 131.45 324 ALA A N 1
ATOM 2456 C CA . ALA A 1 324 ? -48.016 18.067 -18.539 1.00 129.85 324 ALA A CA 1
ATOM 2457 C C . ALA A 1 324 ? -47.884 17.794 -20.048 1.00 137.74 324 ALA A C 1
ATOM 2458 O O . ALA A 1 324 ? -47.561 16.651 -20.394 1.00 140.61 324 ALA A O 1
ATOM 2460 N N . PRO A 1 325 ? -48.006 18.788 -20.974 1.00 132.84 325 PRO A N 1
ATOM 2461 C CA . PRO A 1 325 ? -47.847 18.466 -22.406 1.00 133.96 325 PRO A CA 1
ATOM 2462 C C . PRO A 1 325 ? -46.420 18.031 -22.813 1.00 132.68 325 PRO A C 1
ATOM 2463 O O . PRO A 1 325 ? -46.147 17.821 -24.006 1.00 134.95 325 PRO A O 1
ATOM 2467 N N . GLN A 1 326 ? -45.539 17.810 -21.802 1.00 121.83 326 GLN A N 1
ATOM 2468 C CA . GLN A 1 326 ? -44.160 17.314 -21.900 1.00 117.91 326 GLN A CA 1
ATOM 2469 C C . GLN A 1 326 ? -43.243 18.187 -22.720 1.00 117.82 326 GLN A C 1
ATOM 2470 O O . GLN A 1 326 ? -42.128 18.467 -22.264 1.00 113.68 326 GLN A O 1
ATOM 2476 N N . LEU A 1 327 ? -43.713 18.621 -23.928 1.00 114.97 327 LEU A N 1
ATOM 2477 C CA . LEU A 1 327 ? -43.005 19.508 -24.849 1.00 113.24 327 LEU A CA 1
ATOM 2478 C C . LEU A 1 327 ? -42.758 20.816 -24.152 1.00 113.08 327 LEU A C 1
ATOM 2479 O O . LEU A 1 327 ? -41.729 21.447 -24.390 1.00 111.70 327 LEU A O 1
ATOM 2484 N N . ILE A 1 328 ? -43.677 21.184 -23.235 1.00 107.57 328 ILE A N 1
ATOM 2485 C CA . ILE A 1 328 ? -43.585 22.370 -22.398 1.00 103.78 328 ILE A CA 1
ATOM 2486 C C . ILE A 1 328 ? -42.579 22.147 -21.284 1.00 104.15 328 ILE A C 1
ATOM 2487 O O . ILE A 1 328 ? -41.642 22.938 -21.153 1.00 101.32 328 ILE A O 1
ATOM 2492 N N . ILE A 1 329 ? -42.732 21.036 -20.524 1.00 100.71 329 ILE A N 1
ATOM 2493 C CA . ILE A 1 329 ? -41.847 20.689 -19.411 1.00 96.88 329 ILE A CA 1
ATOM 2494 C C . ILE A 1 329 ? -40.422 20.676 -19.892 1.00 98.93 329 ILE A C 1
ATOM 2495 O O . ILE A 1 329 ? -39.569 21.306 -19.269 1.00 94.05 329 ILE A O 1
ATOM 2500 N N . GLU A 1 330 ? -40.196 20.040 -21.055 1.00 99.61 330 GLU A N 1
ATOM 2501 C CA . GLU A 1 330 ? -38.894 19.959 -21.693 1.00 99.45 330 GLU A CA 1
ATOM 2502 C C . GLU A 1 330 ? -38.343 21.365 -21.883 1.00 102.99 330 GLU A C 1
ATOM 2503 O O . GLU A 1 330 ? -37.279 21.665 -21.334 1.00 99.88 330 GLU A O 1
ATOM 2509 N N . ASP A 1 331 ? -39.126 22.254 -22.548 1.00 101.92 331 ASP A N 1
ATOM 2510 C CA . ASP A 1 331 ? -38.733 23.636 -22.807 1.00 101.32 331 ASP A CA 1
ATOM 2511 C C . ASP A 1 331 ? -38.364 24.409 -21.558 1.00 101.55 331 ASP A C 1
ATOM 2512 O O . ASP A 1 331 ? -37.400 25.179 -21.580 1.00 99.83 331 ASP A O 1
ATOM 2517 N N . LEU A 1 332 ? -39.114 24.187 -20.470 1.00 96.72 332 LEU A N 1
ATOM 2518 C CA . LEU A 1 332 ? -38.866 24.823 -19.183 1.00 93.39 332 LEU A CA 1
ATOM 2519 C C . LEU A 1 332 ? -37.704 24.142 -18.478 1.00 95.07 332 LEU A C 1
ATOM 2520 O O . LEU A 1 332 ? -36.800 24.827 -18.021 1.00 92.01 332 LEU A O 1
ATOM 2525 N N . TRP A 1 333 ? -37.693 22.805 -18.421 1.00 93.67 333 TRP A N 1
ATOM 2526 C CA . TRP A 1 333 ? -36.604 22.049 -17.798 1.00 92.51 333 TRP A CA 1
ATOM 2527 C C . TRP A 1 333 ? -35.291 22.459 -18.415 1.00 94.89 333 TRP A C 1
ATOM 2528 O O . TRP A 1 333 ? -34.327 22.647 -17.683 1.00 92.83 333 TRP A O 1
ATOM 2539 N N . ASP A 1 334 ? -35.250 22.592 -19.760 1.00 91.58 334 ASP A N 1
ATOM 2540 C CA . ASP A 1 334 ? -34.044 22.980 -20.470 1.00 90.31 334 ASP A CA 1
ATOM 2541 C C . ASP A 1 334 ? -33.613 24.377 -20.080 1.00 89.35 334 ASP A C 1
ATOM 2542 O O . ASP A 1 334 ? -32.407 24.647 -20.036 1.00 88.35 334 ASP A O 1
ATOM 2547 N N . LEU A 1 335 ? -34.590 25.241 -19.730 1.00 82.41 335 LEU A N 1
ATOM 2548 C CA . LEU A 1 335 ? -34.330 26.616 -19.299 1.00 79.93 335 LEU A CA 1
ATOM 2549 C C . LEU A 1 335 ? -33.808 26.670 -17.864 1.00 81.17 335 LEU A C 1
ATOM 2550 O O . LEU A 1 335 ? -32.979 27.529 -17.549 1.00 79.29 335 LEU A O 1
ATOM 2555 N N . LEU A 1 336 ? -34.346 25.795 -16.981 1.00 77.34 336 LEU A N 1
ATOM 2556 C CA . LEU A 1 336 ? -33.912 25.696 -15.589 1.00 75.21 336 LEU A CA 1
ATOM 2557 C C . LEU A 1 336 ? -32.467 25.258 -15.627 1.00 78.75 336 LEU A C 1
ATOM 2558 O O . LEU A 1 336 ? -31.650 25.836 -14.909 1.00 79.58 336 LEU A O 1
ATOM 2563 N N . GLN A 1 337 ? -32.142 24.272 -16.519 1.00 72.77 337 GLN A N 1
ATOM 2564 C CA . GLN A 1 337 ? -30.789 23.790 -16.734 1.00 69.50 337 GLN A CA 1
ATOM 2565 C C . GLN A 1 337 ? -29.943 24.965 -17.145 1.00 74.15 337 GLN A C 1
ATOM 2566 O O . GLN A 1 337 ? -28.957 25.240 -16.453 1.00 72.01 337 GLN A O 1
ATOM 2572 N N . TYR A 1 338 ? -30.391 25.742 -18.171 1.00 74.15 338 TYR A N 1
ATOM 2573 C CA . TYR A 1 338 ? -29.655 26.927 -18.610 1.00 75.25 338 TYR A CA 1
ATOM 2574 C C . TYR A 1 338 ? -29.269 27.798 -17.419 1.00 81.04 338 TYR A C 1
ATOM 2575 O O . TYR A 1 338 ? -28.081 28.023 -17.189 1.00 79.84 338 TYR A O 1
ATOM 2584 N N . HIS A 1 339 ? -30.270 28.266 -16.650 1.00 79.43 339 HIS A N 1
ATOM 2585 C CA . HIS A 1 339 ? -30.018 29.149 -15.523 1.00 78.89 339 HIS A CA 1
ATOM 2586 C C . HIS A 1 339 ? -29.028 28.596 -14.514 1.00 79.12 339 HIS A C 1
ATOM 2587 O O . HIS A 1 339 ? -28.134 29.316 -14.059 1.00 78.32 339 HIS A O 1
ATOM 2594 N N . VAL A 1 340 ? -29.107 27.300 -14.266 1.00 73.64 340 VAL A N 1
ATOM 2595 C CA . VAL A 1 340 ? -28.193 26.677 -13.334 1.00 71.97 340 VAL A CA 1
ATOM 2596 C C . VAL A 1 340 ? -26.792 26.685 -13.932 1.00 76.03 340 VAL A C 1
ATOM 2597 O O . VAL A 1 340 ? -25.845 27.055 -13.235 1.00 75.57 340 VAL A O 1
ATOM 2601 N N . THR A 1 341 ? -26.679 26.334 -15.230 1.00 72.80 341 THR A N 1
ATOM 2602 C CA . THR A 1 341 ? -25.420 26.276 -15.988 1.00 72.72 341 THR A CA 1
ATOM 2603 C C . THR A 1 341 ? -24.646 27.609 -16.020 1.00 77.95 341 THR A C 1
ATOM 2604 O O . THR A 1 341 ? -23.408 27.613 -15.986 1.00 77.42 341 THR A O 1
ATOM 2608 N N . THR A 1 342 ? -25.381 28.730 -16.138 1.00 74.68 342 THR A N 1
ATOM 2609 C CA . THR A 1 342 ? -24.799 30.063 -16.213 1.00 74.16 342 THR A CA 1
ATOM 2610 C C . THR A 1 342 ? -24.362 30.484 -14.838 1.00 76.31 342 THR A C 1
ATOM 2611 O O . THR A 1 342 ? -23.296 31.071 -14.694 1.00 75.84 342 THR A O 1
ATOM 2615 N N . TYR A 1 343 ? -25.164 30.126 -13.818 1.00 72.53 343 TYR A N 1
ATOM 2616 C CA . TYR A 1 343 ? -24.901 30.405 -12.411 1.00 71.75 343 TYR A CA 1
ATOM 2617 C C . TYR A 1 343 ? -23.630 29.668 -12.011 1.00 72.83 343 TYR A C 1
ATOM 2618 O O . TYR A 1 343 ? -22.746 30.297 -11.436 1.00 72.39 343 TYR A O 1
ATOM 2627 N N . ILE A 1 344 ? -23.486 28.381 -12.419 1.00 67.74 344 ILE A N 1
ATOM 2628 C CA . ILE A 1 344 ? -22.284 27.592 -12.153 1.00 66.37 344 ILE A CA 1
ATOM 2629 C C . ILE A 1 344 ? -21.085 28.160 -12.924 1.00 73.04 344 ILE A C 1
ATOM 2630 O O . ILE A 1 344 ? -20.026 28.398 -12.334 1.00 72.88 344 ILE A O 1
ATOM 2635 N N . ASN A 1 345 ? -21.266 28.430 -14.215 1.00 71.13 345 ASN A N 1
ATOM 2636 C CA . ASN A 1 345 ? -20.189 28.958 -15.026 1.00 73.42 345 ASN A CA 1
ATOM 2637 C C . ASN A 1 345 ? -20.762 29.781 -16.194 1.00 86.08 345 ASN A C 1
ATOM 2638 O O . ASN A 1 345 ? -21.233 29.198 -17.184 1.00 88.92 345 ASN A O 1
ATOM 2643 N N . ASN A 1 346 ? -20.704 31.130 -16.107 1.00 84.57 346 ASN A N 1
ATOM 2644 C CA . ASN A 1 346 ? -21.215 31.969 -17.201 1.00 87.02 346 ASN A CA 1
ATOM 2645 C C . ASN A 1 346 ? -20.317 31.887 -18.457 1.00 94.48 346 ASN A C 1
ATOM 2646 O O . ASN A 1 346 ? -20.811 31.991 -19.579 1.00 97.42 346 ASN A O 1
ATOM 2651 N N . GLU A 1 347 ? -19.011 31.635 -18.251 1.00 90.17 347 GLU A N 1
ATOM 2652 C CA . GLU A 1 347 ? -17.961 31.471 -19.258 1.00 91.12 347 GLU A CA 1
ATOM 2653 C C . GLU A 1 347 ? -17.931 29.983 -19.671 1.00 93.47 347 GLU A C 1
ATOM 2654 O O . GLU A 1 347 ? -16.854 29.401 -19.852 1.00 93.26 347 GLU A O 1
ATOM 2660 N N . ALA A 1 348 ? -19.095 29.340 -19.750 1.00 89.10 348 ALA A N 1
ATOM 2661 C CA . ALA A 1 348 ? -19.078 27.931 -20.106 1.00 88.74 348 ALA A CA 1
ATOM 2662 C C . ALA A 1 348 ? -19.105 27.662 -21.632 1.00 94.35 348 ALA A C 1
ATOM 2663 O O . ALA A 1 348 ? -19.855 28.318 -22.364 1.00 94.54 348 ALA A O 1
ATOM 2665 N N . PRO A 1 349 ? -18.257 26.734 -22.137 1.00 92.05 349 PRO A N 1
ATOM 2666 C CA . PRO A 1 349 ? -18.285 26.440 -23.578 1.00 94.99 349 PRO A CA 1
ATOM 2667 C C . PRO A 1 349 ? -19.611 25.813 -23.986 1.00 100.37 349 PRO A C 1
ATOM 2668 O O . PRO A 1 349 ? -20.024 24.811 -23.412 1.00 99.10 349 PRO A O 1
ATOM 2672 N N . GLY A 1 350 ? -20.284 26.457 -24.929 1.00 100.16 350 GLY A N 1
ATOM 2673 C CA . GLY A 1 350 ? -21.575 26.033 -25.466 1.00 101.32 350 GLY A CA 1
ATOM 2674 C C . GLY A 1 350 ? -22.736 26.649 -24.721 1.00 103.54 350 GLY A C 1
ATOM 2675 O O . GLY A 1 350 ? -23.843 26.105 -24.715 1.00 103.57 350 GLY A O 1
ATOM 2676 N N . VAL A 1 351 ? -22.471 27.768 -24.052 1.00 98.30 351 VAL A N 1
ATOM 2677 C CA . VAL A 1 351 ? -23.451 28.446 -23.220 1.00 96.40 351 VAL A CA 1
ATOM 2678 C C . VAL A 1 351 ? -23.482 29.884 -23.632 1.00 100.88 351 VAL A C 1
ATOM 2679 O O . VAL A 1 351 ? -22.487 30.590 -23.426 1.00 100.34 351 VAL A O 1
ATOM 2683 N N . PRO A 1 352 ? -24.624 30.345 -24.178 1.00 98.72 352 PRO A N 1
ATOM 2684 C CA . PRO A 1 352 ? -24.752 31.770 -24.514 1.00 101.22 352 PRO A CA 1
ATOM 2685 C C . PRO A 1 352 ? -24.695 32.535 -23.188 1.00 104.72 352 PRO A C 1
ATOM 2686 O O . PRO A 1 352 ? -25.465 32.203 -22.280 1.00 101.94 352 PRO A O 1
ATOM 2690 N N . PRO A 1 353 ? -23.672 33.409 -22.980 1.00 103.45 353 PRO A N 1
ATOM 2691 C CA . PRO A 1 353 ? -23.499 34.027 -21.659 1.00 101.62 353 PRO A CA 1
ATOM 2692 C C . PRO A 1 353 ? -24.645 34.903 -21.243 1.00 106.84 353 PRO A C 1
ATOM 2693 O O . PRO A 1 353 ? -25.089 35.753 -22.024 1.00 110.66 353 PRO A O 1
ATOM 2697 N N . ALA A 1 354 ? -25.135 34.671 -20.020 1.00 99.71 354 ALA A N 1
ATOM 2698 C CA . ALA A 1 354 ? -26.192 35.469 -19.437 1.00 99.70 354 ALA A CA 1
ATOM 2699 C C . ALA A 1 354 ? -25.644 36.881 -19.284 1.00 106.06 354 ALA A C 1
ATOM 2700 O O . ALA A 1 354 ? -24.504 37.070 -18.849 1.00 104.18 354 ALA A O 1
ATOM 2702 N N . LYS A 1 355 ? -26.409 37.856 -19.749 1.00 107.24 355 LYS A N 1
ATOM 2703 C CA . LYS A 1 355 ? -25.998 39.252 -19.722 1.00 111.27 355 LYS A CA 1
ATOM 2704 C C . LYS A 1 355 ? -27.069 40.075 -19.034 1.00 121.84 355 LYS A C 1
ATOM 2705 O O . LYS A 1 355 ? -28.230 39.656 -18.996 1.00 121.20 355 LYS A O 1
ATOM 2711 N N . HIS A 1 356 ? -26.693 41.233 -18.473 1.00 124.22 356 HIS A N 1
ATOM 2712 C CA . HIS A 1 356 ? -27.696 42.123 -17.899 1.00 127.83 356 HIS A CA 1
ATOM 2713 C C . HIS A 1 356 ? -27.987 43.195 -18.954 1.00 136.44 356 HIS A C 1
ATOM 2714 O O . HIS A 1 356 ? -27.133 43.436 -19.812 1.00 137.17 356 HIS A O 1
ATOM 2721 N N . LYS A 1 357 ? -29.217 43.773 -18.929 1.00 135.81 357 LYS A N 1
ATOM 2722 C CA . LYS A 1 357 ? -29.735 44.815 -19.836 1.00 140.20 357 LYS A CA 1
ATOM 2723 C C . LYS A 1 357 ? -28.712 45.956 -19.951 1.00 146.77 357 LYS A C 1
ATOM 2724 O O . LYS A 1 357 ? -28.772 46.937 -19.203 1.00 148.43 357 LYS A O 1
ATOM 2730 N N . SER A 1 358 ? -27.726 45.759 -20.857 1.00 143.25 358 SER A N 1
ATOM 2731 C CA . SER A 1 358 ? -26.547 46.591 -21.146 1.00 145.60 358 SER A CA 1
ATOM 2732 C C . SER A 1 358 ? -25.588 45.772 -22.020 1.00 147.40 358 SER A C 1
ATOM 2733 O O . SER A 1 358 ? -24.764 46.333 -22.753 1.00 150.44 358 SER A O 1
ATOM 2736 N N . GLY A 1 359 ? -25.691 44.450 -21.902 1.00 138.76 359 GLY A N 1
ATOM 2737 C CA . GLY A 1 359 ? -24.869 43.501 -22.643 1.00 136.65 359 GLY A CA 1
ATOM 2738 C C . GLY A 1 359 ? -23.668 42.986 -21.879 1.00 134.77 359 GLY A C 1
ATOM 2739 O O . GLY A 1 359 ? -23.027 42.027 -22.317 1.00 133.27 359 GLY A O 1
ATOM 2740 N N . ARG A 1 360 ? -23.330 43.644 -20.757 1.00 128.09 360 ARG A N 1
ATOM 2741 C CA . ARG A 1 360 ? -22.210 43.251 -19.915 1.00 124.35 360 ARG A CA 1
ATOM 2742 C C . ARG A 1 360 ? -22.532 41.873 -19.357 1.00 118.90 360 ARG A C 1
ATOM 2743 O O . ARG A 1 360 ? -23.618 41.694 -18.795 1.00 117.99 360 ARG A O 1
ATOM 2751 N N . PRO A 1 361 ? -21.665 40.862 -19.584 1.00 108.44 361 PRO A N 1
ATOM 2752 C CA . PRO A 1 361 ? -21.973 39.516 -19.094 1.00 102.44 361 PRO A CA 1
ATOM 2753 C C . PRO A 1 361 ? -21.712 39.373 -17.603 1.00 100.23 361 PRO A C 1
ATOM 2754 O O . PRO A 1 361 ? -20.654 39.790 -17.125 1.00 100.08 361 PRO A O 1
ATOM 2758 N N . LEU A 1 362 ? -22.672 38.762 -16.879 1.00 92.28 362 LEU A N 1
ATOM 2759 C CA . LEU A 1 362 ? -22.593 38.470 -15.447 1.00 89.79 362 LEU A CA 1
ATOM 2760 C C . LEU A 1 362 ? -21.276 37.736 -15.085 1.00 97.21 362 LEU A C 1
ATOM 2761 O O . LEU A 1 362 ? -20.779 36.918 -15.875 1.00 96.74 362 LEU A O 1
ATOM 2766 N N . LYS A 1 363 ? -20.730 38.007 -13.883 1.00 95.41 363 LYS A N 1
ATOM 2767 C CA . LYS A 1 363 ? -19.540 37.309 -13.397 1.00 94.33 363 LYS A CA 1
ATOM 2768 C C . LYS A 1 363 ? -19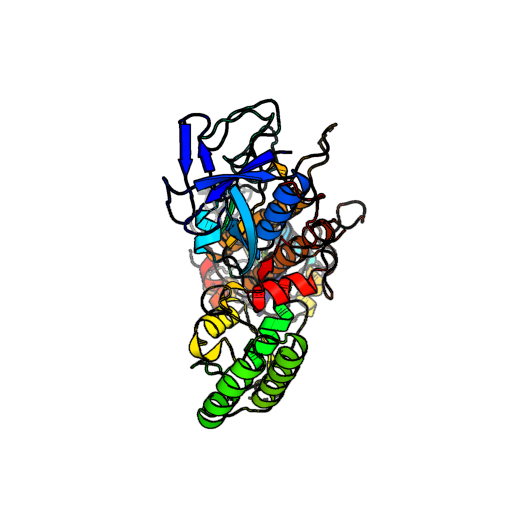.968 36.403 -12.225 1.00 97.99 363 LYS A C 1
ATOM 2769 O O . LYS A 1 363 ? -20.212 36.884 -11.109 1.00 98.33 363 LYS A O 1
ATOM 2775 N N . THR A 1 364 ? -20.167 35.096 -12.522 1.00 92.82 364 THR A N 1
ATOM 2776 C CA . THR A 1 364 ? -20.698 34.117 -11.560 1.00 89.63 364 THR A CA 1
ATOM 2777 C C . THR A 1 364 ? -19.682 33.320 -10.723 1.00 90.93 364 THR A C 1
ATOM 2778 O O . THR A 1 364 ? -18.597 33.828 -10.434 1.00 91.44 364 THR A O 1
ATOM 2782 N N . LEU A 1 365 ? -20.085 32.112 -10.262 1.00 84.77 365 LEU A N 1
ATOM 2783 C CA . LEU A 1 365 ? -19.319 31.226 -9.380 1.00 82.78 365 LEU A CA 1
ATOM 2784 C C . LEU A 1 365 ? -17.941 30.914 -9.915 1.00 87.76 365 LEU A C 1
ATOM 2785 O O . LEU A 1 365 ? -16.946 31.334 -9.327 1.00 87.73 365 LEU A O 1
ATOM 2790 N N . ALA A 1 366 ? -17.877 30.218 -11.056 1.00 84.81 366 ALA A N 1
ATOM 2791 C CA . ALA A 1 366 ? -16.610 29.888 -11.695 1.00 85.27 366 ALA A CA 1
ATOM 2792 C C . ALA A 1 366 ? -15.768 31.166 -11.862 1.00 90.97 366 ALA A C 1
ATOM 2793 O O . ALA A 1 366 ? -14.555 31.130 -11.656 1.00 92.65 366 ALA A O 1
ATOM 2795 N N . GLN A 1 367 ? -16.430 32.303 -12.151 1.00 86.81 367 GLN A N 1
ATOM 2796 C CA . GLN A 1 367 ? -15.775 33.594 -12.340 1.00 88.10 367 GLN A CA 1
ATOM 2797 C C . GLN A 1 367 ? -15.239 34.107 -11.026 1.00 89.14 367 GLN A C 1
ATOM 2798 O O . GLN A 1 367 ? -14.221 34.795 -11.022 1.00 91.17 367 GLN A O 1
ATOM 2804 N N . ARG A 1 368 ? -15.902 33.753 -9.916 1.00 80.68 368 ARG A N 1
ATOM 2805 C CA . ARG A 1 368 ? -15.485 34.164 -8.590 1.00 79.30 368 ARG A CA 1
ATOM 2806 C C . ARG A 1 368 ? -14.328 33.295 -8.109 1.00 79.12 368 ARG A C 1
ATOM 2807 O O . ARG A 1 368 ? -13.230 33.819 -7.884 1.00 78.02 368 ARG A O 1
ATOM 2815 N N . LEU A 1 369 ? -14.547 31.964 -8.000 1.00 74.25 369 LEU A N 1
ATOM 2816 C CA . LEU A 1 369 ? -13.507 31.068 -7.492 1.00 74.54 369 LEU A CA 1
ATOM 2817 C C . LEU A 1 369 ? -12.208 30.923 -8.292 1.00 80.25 369 LEU A C 1
ATOM 2818 O O . LEU A 1 369 ? -11.245 30.316 -7.814 1.00 79.57 369 LEU A O 1
ATOM 2823 N N . LYS A 1 370 ? -12.162 31.551 -9.461 1.00 79.09 370 LYS A N 1
ATOM 2824 C CA . LYS A 1 370 ? -10.980 31.651 -10.299 1.00 80.85 370 LYS A CA 1
ATOM 2825 C C . LYS A 1 370 ? -10.602 33.146 -10.189 1.00 90.93 370 LYS A C 1
ATOM 2826 O O . LYS A 1 370 ? -11.494 33.998 -10.174 1.00 91.86 370 LYS A O 1
ATOM 2832 N N . GLY A 1 371 ? -9.315 33.447 -10.036 1.00 90.29 371 GLY A N 1
ATOM 2833 C CA . GLY A 1 371 ? -8.846 34.829 -9.917 1.00 128.53 371 GLY A CA 1
ATOM 2834 C C . GLY A 1 371 ? -9.034 35.678 -11.162 1.00 168.64 371 GLY A C 1
ATOM 2835 O O . GLY A 1 371 ? -8.148 35.759 -12.018 1.00 134.83 371 GLY A O 1
ATOM 2836 N N . PHE A 1 399 ? -6.682 33.893 -3.316 1.00 82.23 407 PHE A N 1
ATOM 2837 C CA . PHE A 1 399 ? -6.758 32.483 -3.715 1.00 79.46 407 PHE A CA 1
ATOM 2838 C C . PHE A 1 399 ? -7.298 32.322 -5.093 1.00 86.94 407 PHE A C 1
ATOM 2839 O O . PHE A 1 399 ? -8.511 32.306 -5.253 1.00 87.46 407 PHE A O 1
ATOM 2847 N N . GLU A 1 400 ? -6.448 32.140 -6.087 1.00 87.29 408 GLU A N 1
ATOM 2848 C CA . GLU A 1 400 ? -6.959 31.916 -7.441 1.00 90.05 408 GLU A CA 1
ATOM 2849 C C . GLU A 1 400 ? -7.010 30.385 -7.660 1.00 93.78 408 GLU A C 1
ATOM 2850 O O . GLU A 1 400 ? -6.113 29.670 -7.164 1.00 91.86 408 GLU A O 1
ATOM 2856 N N . ILE A 1 401 ? -8.113 29.876 -8.294 1.00 90.89 409 ILE A N 1
ATOM 2857 C CA . ILE A 1 401 ? -8.338 28.429 -8.522 1.00 89.81 409 ILE A CA 1
ATOM 2858 C C . ILE A 1 401 ? -8.783 28.068 -9.952 1.00 98.11 409 ILE A C 1
ATOM 2859 O O . ILE A 1 401 ? -9.846 28.507 -10.400 1.00 99.62 409 ILE A O 1
ATOM 2864 N N . THR A 1 402 ? -7.994 27.213 -10.636 1.00 95.33 410 THR A N 1
ATOM 2865 C CA . THR A 1 402 ? -8.312 26.678 -11.963 1.00 97.72 410 THR A CA 1
ATOM 2866 C C . THR A 1 402 ? -9.383 25.611 -11.715 1.00 99.99 410 THR A C 1
ATOM 2867 O O . THR A 1 402 ? -9.138 24.631 -11.017 1.00 97.48 410 THR A O 1
ATOM 2871 N N . VAL A 1 403 ? -10.595 25.867 -12.187 1.00 98.31 411 VAL A N 1
ATOM 2872 C CA . VAL A 1 403 ? -11.775 25.025 -11.953 1.00 97.68 411 VAL A CA 1
ATOM 2873 C C . VAL A 1 403 ? -11.671 23.547 -12.376 1.00 103.29 411 VAL A C 1
ATOM 2874 O O . VAL A 1 403 ? -12.119 22.678 -11.624 1.00 98.68 411 VAL A O 1
ATOM 2878 N N . GLN A 1 404 ? -11.082 23.267 -13.575 1.00 106.29 412 GLN A N 1
ATOM 2879 C CA . GLN A 1 404 ? -10.913 21.905 -14.113 1.00 109.71 412 GLN A CA 1
ATOM 2880 C C . GLN A 1 404 ? -10.363 21.011 -13.003 1.00 113.32 412 GLN A C 1
ATOM 2881 O O . GLN A 1 404 ? -10.992 20.010 -12.650 1.00 113.98 412 GLN A O 1
ATOM 2887 N N . HIS A 1 405 ? -9.265 21.474 -12.370 1.00 107.74 413 HIS A N 1
ATOM 2888 C CA . HIS A 1 405 ? -8.541 20.887 -11.245 1.00 104.96 413 HIS A CA 1
ATOM 2889 C C . HIS A 1 405 ? -9.488 20.584 -10.061 1.00 102.04 413 HIS A C 1
ATOM 2890 O O . HIS A 1 405 ? -9.405 19.504 -9.487 1.00 101.20 413 HIS A O 1
ATOM 2897 N N . LEU A 1 406 ? -10.399 21.529 -9.718 1.00 94.66 414 LEU A N 1
ATOM 2898 C CA . LEU A 1 406 ? -11.381 21.424 -8.609 1.00 90.73 414 LEU A CA 1
ATOM 2899 C C . LEU A 1 406 ? -12.248 20.198 -8.760 1.00 92.07 414 LEU A C 1
ATOM 2900 O O . LEU A 1 406 ? -12.496 19.466 -7.805 1.00 89.52 414 LEU A O 1
ATOM 2905 N N . PHE A 1 407 ? -12.768 20.037 -9.965 1.00 88.94 415 PHE A N 1
ATOM 2906 C CA . PHE A 1 407 ? -13.647 18.954 -10.301 1.00 89.17 415 PHE A CA 1
ATOM 2907 C C . PHE A 1 407 ? -12.948 17.623 -10.259 1.00 91.05 415 PHE A C 1
ATOM 2908 O O . PHE A 1 407 ? -13.441 16.748 -9.559 1.00 90.16 415 PHE A O 1
ATOM 2916 N N . GLU A 1 408 ? -11.750 17.510 -10.859 1.00 87.34 416 GLU A N 1
ATOM 2917 C CA . GLU A 1 408 ? -10.927 16.296 -10.803 1.00 90.15 416 GLU A CA 1
ATOM 2918 C C . GLU A 1 408 ? -10.682 15.874 -9.351 1.00 87.78 416 GLU A C 1
ATOM 2919 O O . GLU A 1 408 ? -10.713 14.673 -9.056 1.00 88.30 416 GLU A O 1
ATOM 2925 N N . ALA A 1 409 ? -10.445 16.888 -8.444 1.00 78.26 417 ALA A N 1
ATOM 2926 C CA . ALA A 1 409 ? -10.215 16.746 -7.001 1.00 72.83 417 ALA A CA 1
ATOM 2927 C C . ALA A 1 409 ? -11.443 16.085 -6.409 1.00 76.77 417 ALA A C 1
ATOM 2928 O O . ALA A 1 409 ? -11.383 14.916 -6.073 1.00 77.11 417 ALA A O 1
ATOM 2930 N N . ALA A 1 410 ? -12.591 16.766 -6.474 1.00 74.20 418 ALA A N 1
ATOM 2931 C CA . ALA A 1 410 ? -13.891 16.293 -6.005 1.00 74.65 418 ALA A CA 1
ATOM 2932 C C . ALA A 1 410 ? -14.262 14.919 -6.576 1.00 82.56 418 ALA A C 1
ATOM 2933 O O . ALA A 1 410 ? -14.824 14.091 -5.852 1.00 80.55 418 ALA A O 1
ATOM 2935 N N . GLU A 1 411 ? -13.899 14.673 -7.859 1.00 85.39 419 GLU A N 1
ATOM 2936 C CA . GLU A 1 411 ? -14.117 13.402 -8.559 1.00 91.41 419 GLU A CA 1
ATOM 2937 C C . GLU A 1 411 ? -13.327 12.354 -7.819 1.00 99.08 419 GLU A C 1
ATOM 2938 O O . GLU A 1 411 ? -13.916 11.436 -7.245 1.00 102.03 419 GLU A O 1
ATOM 2944 N N . LYS A 1 412 ? -11.997 12.531 -7.764 1.00 94.22 420 LYS A N 1
ATOM 2945 C CA . LYS A 1 412 ? -11.114 11.556 -7.140 1.00 95.35 420 LYS A CA 1
ATOM 2946 C C . LYS A 1 412 ? -11.149 11.571 -5.611 1.00 98.63 420 LYS A C 1
ATOM 2947 O O . LYS A 1 412 ? -10.717 10.607 -4.991 1.00 100.73 420 LYS A O 1
ATOM 2953 N N . GLY A 1 413 ? -11.684 12.635 -5.018 1.00 92.53 421 GLY A N 1
ATOM 2954 C CA . GLY A 1 413 ? -11.716 12.807 -3.567 1.00 89.89 421 GLY A CA 1
ATOM 2955 C C . GLY A 1 413 ? -10.356 13.212 -3.021 1.00 92.09 421 GLY A C 1
ATOM 2956 O O . GLY A 1 413 ? -9.982 12.782 -1.927 1.00 92.63 421 GLY A O 1
ATOM 2957 N N . GLU A 1 414 ? -9.612 14.046 -3.789 1.00 86.50 422 GLU A N 1
ATOM 2958 C CA . GLU A 1 414 ? -8.256 14.530 -3.514 1.00 84.83 422 GLU A CA 1
ATOM 2959 C C . GLU A 1 414 ? -8.162 15.237 -2.210 1.00 85.68 422 GLU A C 1
ATOM 2960 O O . GLU A 1 414 ? -9.103 15.913 -1.805 1.00 82.35 422 GLU A O 1
ATOM 2966 N N . VAL A 1 415 ? -7.036 15.057 -1.525 1.00 84.55 423 VAL A N 1
ATOM 2967 C CA . VAL A 1 415 ? -6.822 15.693 -0.232 1.00 83.35 423 VAL A CA 1
ATOM 2968 C C . VAL A 1 415 ? -5.676 16.658 -0.311 1.00 92.31 423 VAL A C 1
ATOM 2969 O O . VAL A 1 415 ? -4.520 16.238 -0.476 1.00 94.03 423 VAL A O 1
ATOM 2973 N N . ASP A 1 416 ? -5.993 17.954 -0.181 1.00 90.41 424 ASP A N 1
ATOM 2974 C CA . ASP A 1 416 ? -4.993 19.004 -0.093 1.00 90.69 424 ASP A CA 1
ATOM 2975 C C . ASP A 1 416 ? -4.575 19.016 1.362 1.00 97.13 424 ASP A C 1
ATOM 2976 O O . ASP A 1 416 ? -5.412 18.783 2.227 1.00 98.33 424 ASP A O 1
ATOM 2981 N N . ASN A 1 417 ? -3.285 19.227 1.629 1.00 93.86 425 ASN A N 1
ATOM 2982 C CA . ASN A 1 417 ? -2.763 19.336 2.987 1.00 94.05 425 ASN A CA 1
ATOM 2983 C C . ASN A 1 417 ? -2.175 20.750 3.146 1.00 95.44 425 ASN A C 1
ATOM 2984 O O . ASN A 1 417 ? -1.833 21.409 2.151 1.00 93.80 425 ASN A O 1
ATOM 2989 N N . LEU A 1 418 ? -2.197 21.267 4.376 1.00 90.74 426 LEU A N 1
ATOM 2990 C CA . LEU A 1 418 ? -1.787 22.638 4.653 1.00 89.19 426 LEU A CA 1
ATOM 2991 C C . LEU A 1 418 ? -0.787 22.520 5.798 1.00 92.67 426 LEU A C 1
ATOM 2992 O O . LEU A 1 418 ? -1.215 22.630 6.945 1.00 94.86 426 LEU A O 1
ATOM 2997 N N . ASN A 1 419 ? 0.525 22.191 5.511 1.00 86.92 427 ASN A N 1
ATOM 2998 C CA . ASN A 1 419 ? 1.531 21.918 6.566 1.00 87.02 427 ASN A CA 1
ATOM 2999 C C . ASN A 1 419 ? 3.066 22.206 6.482 1.00 87.55 427 ASN A C 1
ATOM 3000 O O . ASN A 1 419 ? 3.596 22.638 7.508 1.00 91.89 427 ASN A O 1
ATOM 3005 N N . GLY A 1 420 ? 3.774 21.867 5.392 1.00 76.53 428 GLY A N 1
ATOM 3006 C CA . GLY A 1 420 ? 5.240 21.982 5.320 1.00 74.56 428 GLY A CA 1
ATOM 3007 C C . GLY A 1 420 ? 5.916 23.269 4.875 1.00 77.04 428 GLY A C 1
ATOM 3008 O O . GLY A 1 420 ? 7.033 23.550 5.296 1.00 75.59 428 GLY A O 1
ATOM 3009 N N . VAL A 1 421 ? 5.321 23.962 3.906 1.00 75.27 429 VAL A N 1
ATOM 3010 C CA . VAL A 1 421 ? 5.711 25.253 3.314 1.00 75.22 429 VAL A CA 1
ATOM 3011 C C . VAL A 1 421 ? 4.336 25.955 3.367 1.00 83.61 429 VAL A C 1
ATOM 3012 O O . VAL A 1 421 ? 3.650 26.073 2.329 1.00 83.02 429 VAL A O 1
ATOM 3016 N N . ILE A 1 422 ? 3.908 26.323 4.611 1.00 82.34 430 ILE A N 1
ATOM 3017 C CA . ILE A 1 422 ? 2.615 26.914 4.956 1.00 84.58 430 ILE A CA 1
ATOM 3018 C C . ILE A 1 422 ? 2.248 28.199 4.180 1.00 87.92 430 ILE A C 1
ATOM 3019 O O . ILE A 1 422 ? 3.109 29.040 3.958 1.00 89.25 430 ILE A O 1
ATOM 3024 N N . GLU A 1 423 ? 0.968 28.360 3.803 1.00 84.17 431 GLU A N 1
ATOM 3025 C CA . GLU A 1 423 ? 0.419 29.545 3.106 1.00 85.23 431 GLU A CA 1
ATOM 3026 C C . GLU A 1 423 ? -0.066 30.574 4.115 1.00 95.54 431 GLU A C 1
ATOM 3027 O O . GLU A 1 423 ? -1.117 30.354 4.729 1.00 96.45 431 GLU A O 1
ATOM 3033 N N . ASN A 1 424 ? 0.648 31.701 4.289 1.00 96.03 432 ASN A N 1
ATOM 3034 C CA . ASN A 1 424 ? 0.135 32.660 5.257 1.00 100.98 432 ASN A CA 1
ATOM 3035 C C . ASN A 1 424 ? -1.128 33.400 4.790 1.00 109.12 432 ASN A C 1
ATOM 3036 O O . ASN A 1 424 ? -1.886 33.884 5.648 1.00 111.63 432 ASN A O 1
ATOM 3041 N N . VAL A 1 425 ? -1.422 33.401 3.452 1.00 105.50 433 VAL A N 1
ATOM 3042 C CA . VAL A 1 425 ? -2.605 34.115 2.948 1.00 107.24 433 VAL A CA 1
ATOM 3043 C C . VAL A 1 425 ? -3.952 33.517 3.398 1.00 115.16 433 VAL A C 1
ATOM 3044 O O . VAL A 1 425 ? -5.007 34.124 3.226 1.00 116.77 433 VAL A O 1
ATOM 3048 N N . LEU A 1 426 ? -3.872 32.391 4.096 1.00 113.47 434 LEU A N 1
ATOM 3049 C CA . LEU A 1 426 ? -4.953 31.689 4.780 1.00 114.66 434 LEU A CA 1
ATOM 3050 C C . LEU A 1 426 ? -4.364 31.533 6.205 1.00 122.35 434 LEU A C 1
ATOM 3051 O O . LEU A 1 426 ? -3.344 30.855 6.376 1.00 121.73 434 LEU A O 1
ATOM 3056 N N . ILE A 1 427 ? -4.942 32.226 7.201 1.00 122.74 435 ILE A N 1
ATOM 3057 C CA . ILE A 1 427 ? -4.346 32.306 8.549 1.00 126.47 435 ILE A CA 1
ATOM 3058 C C . ILE A 1 427 ? -4.232 31.034 9.437 1.00 128.28 435 ILE A C 1
ATOM 3059 O O . ILE A 1 427 ? -5.063 30.128 9.385 1.00 126.25 435 ILE A O 1
ATOM 3064 N N . GLY A 1 428 ? -3.215 31.047 10.294 1.00 125.80 436 GLY A N 1
ATOM 3065 C CA . GLY A 1 428 ? -2.954 30.000 11.268 1.00 142.09 436 GLY A CA 1
ATOM 3066 C C . GLY A 1 428 ? -2.701 30.572 12.646 1.00 140.45 436 GLY A C 1
ATOM 3067 O O . GLY A 1 428 ? -3.525 30.423 13.545 1.00 102.99 436 GLY A O 1
ATOM 3068 N N . LYS B 2 4 ? -52.931 19.205 -36.035 1.00 157.46 4 LYS D N 1
ATOM 3069 C CA . LYS B 2 4 ? -51.733 19.168 -35.189 1.00 151.33 4 LYS D CA 1
ATOM 3070 C C . LYS B 2 4 ? -51.723 20.317 -34.166 1.00 148.05 4 LYS D C 1
ATOM 3071 O O . LYS B 2 4 ? -52.095 21.444 -34.500 1.00 146.36 4 LYS D O 1
ATOM 3077 N N . ILE B 2 5 ? -51.295 20.031 -32.922 1.00 140.94 5 ILE D N 1
ATOM 3078 C CA . ILE B 2 5 ? -51.212 21.064 -31.885 1.00 135.19 5 ILE D CA 1
ATOM 3079 C C . ILE B 2 5 ? -49.779 21.526 -31.770 1.00 138.17 5 ILE D C 1
ATOM 3080 O O . ILE B 2 5 ? -48.882 20.710 -31.531 1.00 138.86 5 ILE D O 1
ATOM 3085 N N . PHE B 2 6 ? -49.563 22.831 -31.930 1.00 133.22 6 PHE D N 1
ATOM 3086 C CA . PHE B 2 6 ? -48.236 23.409 -31.825 1.00 131.35 6 PHE D CA 1
ATOM 3087 C C . PHE B 2 6 ? -48.172 24.271 -30.590 1.00 128.65 6 PHE D C 1
ATOM 3088 O O . PHE B 2 6 ? -49.010 25.156 -30.396 1.00 127.12 6 PHE D O 1
ATOM 3096 N N . ALA B 2 7 ? -47.188 24.005 -29.742 1.00 122.78 7 ALA D N 1
ATOM 3097 C CA . ALA B 2 7 ? -46.988 24.801 -28.538 1.00 119.40 7 ALA D CA 1
ATOM 3098 C C . ALA B 2 7 ? -46.279 26.094 -28.940 1.00 121.83 7 ALA D C 1
ATOM 3099 O O . ALA B 2 7 ? -45.350 26.074 -29.752 1.00 124.97 7 ALA D O 1
ATOM 3101 N N . VAL B 2 8 ? -46.767 27.218 -28.434 1.00 114.09 8 VAL D N 1
ATOM 3102 C CA . VAL B 2 8 ? -46.260 28.532 -28.792 1.00 113.78 8 VAL D CA 1
ATOM 3103 C C . VAL B 2 8 ? -45.913 29.310 -27.540 1.00 114.96 8 VAL D C 1
ATOM 3104 O O . VAL B 2 8 ? -46.777 29.525 -26.688 1.00 113.99 8 VAL D O 1
ATOM 3108 N N . ARG B 2 9 ? -44.651 29.742 -27.438 1.00 110.76 9 ARG D N 1
ATOM 3109 C CA . ARG B 2 9 ? -44.183 30.550 -26.311 1.00 109.66 9 ARG D CA 1
ATOM 3110 C C . ARG B 2 9 ? -44.865 31.951 -26.313 1.00 111.64 9 ARG D C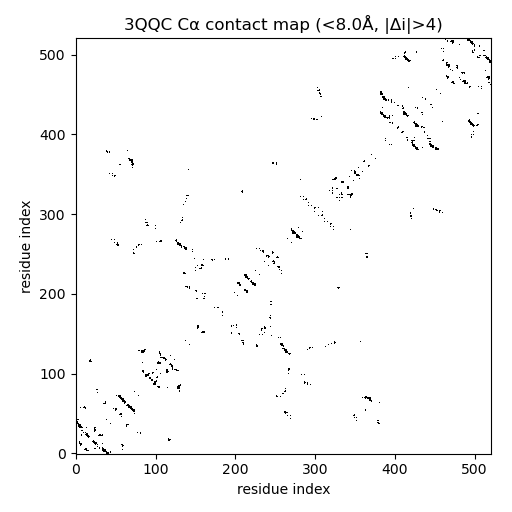 1
ATOM 3111 O O . ARG B 2 9 ? -45.223 32.503 -27.365 1.00 111.41 9 ARG D O 1
ATOM 3119 N N . VAL B 2 10 ? -45.104 32.460 -25.090 1.00 106.92 10 VAL D N 1
ATOM 3120 C CA . VAL B 2 10 ? -45.806 33.699 -24.742 1.00 107.93 10 VAL D CA 1
ATOM 3121 C C . VAL B 2 10 ? -45.103 34.296 -23.492 1.00 112.77 10 VAL D C 1
ATOM 3122 O O . VAL B 2 10 ? -44.477 33.560 -22.730 1.00 111.38 10 VAL D O 1
ATOM 3126 N N . THR B 2 11 ? -45.229 35.617 -23.281 1.00 112.64 11 THR D N 1
ATOM 3127 C CA . THR B 2 11 ? -44.673 36.356 -22.139 1.00 115.30 11 THR D CA 1
ATOM 3128 C C . THR B 2 11 ? -45.590 36.181 -20.910 1.00 120.03 11 THR D C 1
ATOM 3129 O O . THR B 2 11 ? -46.711 35.717 -21.078 1.00 117.80 11 THR D O 1
ATOM 3133 N N . HIS B 2 12 ? -45.120 36.529 -19.688 1.00 121.10 12 HIS D N 1
ATOM 3134 C CA . HIS B 2 12 ? -45.907 36.420 -18.453 1.00 123.53 12 HIS D CA 1
ATOM 3135 C C . HIS B 2 12 ? -47.278 37.114 -18.552 1.00 131.19 12 HIS D C 1
ATOM 3136 O O . HIS B 2 12 ? -47.352 38.257 -19.004 1.00 135.71 12 HIS D O 1
ATOM 3143 N N . GLY B 2 13 ? -48.330 36.420 -18.103 1.00 126.06 13 GLY D N 1
ATOM 3144 C CA . GLY B 2 13 ? -49.705 36.915 -18.073 1.00 128.85 13 GLY D CA 1
ATOM 3145 C C . GLY B 2 13 ? -50.352 37.093 -19.428 1.00 130.06 13 GLY D C 1
ATOM 3146 O O . GLY B 2 13 ? -51.565 36.915 -19.565 1.00 131.33 13 GLY D O 1
ATOM 3147 N N . GLN B 2 14 ? -49.527 37.401 -20.441 1.00 123.62 14 GLN D N 1
ATOM 3148 C CA . GLN B 2 14 ? -49.899 37.673 -21.823 1.00 123.53 14 GLN D CA 1
ATOM 3149 C C . GLN B 2 14 ? -50.567 36.529 -22.572 1.00 126.05 14 GLN D C 1
ATOM 3150 O O . GLN B 2 14 ? -50.859 36.694 -23.761 1.00 126.75 14 GLN D O 1
ATOM 3156 N N . GLU B 2 15 ? -50.841 35.386 -21.878 1.00 120.88 15 GLU D N 1
ATOM 3157 C CA . GLU B 2 15 ? -51.488 34.178 -22.422 1.00 118.26 15 GLU D CA 1
ATOM 3158 C C . GLU B 2 15 ? -52.780 34.455 -23.223 1.00 126.37 15 GLU D C 1
ATOM 3159 O O . GLU B 2 15 ? -52.794 34.329 -24.452 1.00 123.74 15 GLU D O 1
ATOM 3165 N N . GLU B 2 16 ? -53.836 34.868 -22.503 1.00 130.65 16 GLU D N 1
ATOM 3166 C CA . GLU B 2 16 ? -55.186 35.182 -22.989 1.00 137.36 16 GLU D CA 1
ATOM 3167 C C . GLU B 2 16 ? -55.153 36.259 -24.084 1.00 146.17 16 GLU D C 1
ATOM 3168 O O . GLU B 2 16 ? -55.804 36.091 -25.119 1.00 147.66 16 GLU D O 1
ATOM 3174 N N . THR B 2 17 ? -54.366 37.342 -23.858 1.00 145.06 17 THR D N 1
ATOM 3175 C CA . THR B 2 17 ? -54.192 38.467 -24.788 1.00 149.50 17 THR D CA 1
ATOM 3176 C C . THR B 2 17 ? -53.577 38.058 -26.138 1.00 148.87 17 THR D C 1
ATOM 3177 O O . THR B 2 17 ? -54.192 38.319 -27.175 1.00 152.19 17 THR D O 1
ATOM 3181 N N . THR B 2 18 ? -52.400 37.382 -26.125 1.00 138.18 18 THR D N 1
ATOM 3182 C CA . THR B 2 18 ? -51.755 36.920 -27.359 1.00 135.45 18 THR D CA 1
ATOM 3183 C C . THR B 2 18 ? -52.585 35.830 -28.013 1.00 137.83 18 THR D C 1
ATOM 3184 O O . THR B 2 18 ? -52.554 35.727 -29.237 1.00 139.89 18 THR D O 1
ATOM 3188 N N . ALA B 2 19 ? -53.340 35.034 -27.212 1.00 131.36 19 ALA D N 1
ATOM 3189 C CA . ALA B 2 19 ? -54.225 34.007 -27.751 1.00 131.24 19 ALA D CA 1
ATOM 3190 C C . ALA B 2 19 ? -55.259 34.687 -28.622 1.00 143.75 19 ALA D C 1
ATOM 3191 O O . ALA B 2 19 ? -55.412 34.278 -29.773 1.00 145.30 19 ALA D O 1
ATOM 3193 N N . LYS B 2 20 ? -55.895 35.783 -28.112 1.00 147.05 20 LYS D N 1
ATOM 3194 C CA . LYS B 2 20 ? -56.887 36.602 -28.842 1.00 155.87 20 LYS D CA 1
ATOM 3195 C C . LYS B 2 20 ? -56.230 37.282 -30.051 1.00 164.99 20 LYS D C 1
ATOM 3196 O O . LYS B 2 20 ? -56.812 37.284 -31.132 1.00 169.51 20 LYS D O 1
ATOM 3202 N N . LEU B 2 21 ? -55.024 37.868 -29.850 1.00 161.31 21 LEU D N 1
ATOM 3203 C CA . LEU B 2 21 ? -54.241 38.583 -30.865 1.00 165.30 21 LEU D CA 1
ATOM 3204 C C . LEU B 2 21 ? -53.851 37.719 -32.051 1.00 169.97 21 LEU D C 1
ATOM 3205 O O . LEU B 2 21 ? -53.851 38.209 -33.185 1.00 175.48 21 LEU D O 1
ATOM 3210 N N . ILE B 2 22 ? -53.501 36.442 -31.792 1.00 161.37 22 ILE D N 1
ATOM 3211 C CA . ILE B 2 22 ? -53.138 35.497 -32.846 1.00 161.06 22 ILE D CA 1
ATOM 3212 C C . ILE B 2 22 ? -54.350 35.251 -33.752 1.00 173.94 22 ILE D C 1
ATOM 3213 O O . ILE B 2 22 ? -54.195 35.272 -34.974 1.00 177.79 22 ILE D O 1
ATOM 3218 N N . TYR B 2 23 ? -55.564 35.171 -33.148 1.00 174.74 23 TYR D N 1
ATOM 3219 C CA . TYR B 2 23 ? -56.854 35.003 -33.833 1.00 182.78 23 TYR D CA 1
ATOM 3220 C C . TYR B 2 23 ? -57.114 36.124 -34.875 1.00 197.36 23 TYR D C 1
ATOM 3221 O O . TYR B 2 23 ? -57.815 35.881 -35.864 1.00 202.44 23 TYR D O 1
ATOM 3230 N N . SER B 2 24 ? -56.523 37.327 -34.665 1.00 195.58 24 SER D N 1
ATOM 3231 C CA . SER B 2 24 ? -56.669 38.478 -35.560 1.00 202.37 24 SER D CA 1
ATOM 3232 C C . SER B 2 24 ? -56.011 38.279 -36.931 1.00 206.63 24 SER D C 1
ATOM 3233 O O . SER B 2 24 ? -56.611 38.648 -37.940 1.00 210.50 24 SER D O 1
ATOM 3236 N N . LYS B 2 25 ? -54.795 37.702 -36.976 1.00 201.39 25 LYS D N 1
ATOM 3237 C CA . LYS B 2 25 ? -54.091 37.454 -38.238 1.00 203.69 25 LYS D CA 1
ATOM 3238 C C . LYS B 2 25 ? -54.501 36.145 -38.949 1.00 207.22 25 LYS D C 1
ATOM 3239 O O . LYS B 2 25 ? -53.959 35.853 -40.011 1.00 209.25 25 LYS D O 1
ATOM 3245 N N . VAL B 2 26 ? -55.460 35.372 -38.383 1.00 203.63 26 VAL D N 1
ATOM 3246 C CA . VAL B 2 26 ? -55.936 34.088 -38.935 1.00 204.23 26 VAL D CA 1
ATOM 3247 C C . VAL B 2 26 ? -56.742 34.233 -40.277 1.00 212.22 26 VAL D C 1
ATOM 3248 O O . VAL B 2 26 ? -56.113 34.298 -41.338 1.00 214.99 26 VAL D O 1
ATOM 3252 N N . ARG B 2 27 ? -58.101 34.293 -40.234 1.00 211.03 27 ARG D N 1
ATOM 3253 C CA . ARG B 2 27 ? -58.942 34.428 -41.434 1.00 215.73 27 ARG D CA 1
ATOM 3254 C C . ARG B 2 27 ? -58.779 35.788 -42.081 1.00 220.68 27 ARG D C 1
ATOM 3255 O O . ARG B 2 27 ? -58.838 35.884 -43.306 1.00 224.80 27 ARG D O 1
ATOM 3263 N N . THR B 2 28 ? -58.564 36.833 -41.251 1.00 216.00 28 THR D N 1
ATOM 3264 C CA . THR B 2 28 ? -58.395 38.228 -41.669 1.00 218.87 28 THR D CA 1
ATOM 3265 C C . THR B 2 28 ? -57.137 38.468 -42.509 1.00 221.88 28 THR D C 1
ATOM 3266 O O . THR B 2 28 ? -56.993 39.553 -43.079 1.00 225.50 28 THR D O 1
ATOM 3270 N N . TYR B 2 29 ? -56.228 37.472 -42.580 1.00 215.97 29 TYR D N 1
ATOM 3271 C CA . TYR B 2 29 ? -54.997 37.553 -43.367 1.00 216.99 29 TYR D CA 1
ATOM 3272 C C . TYR B 2 29 ? -54.826 36.351 -44.312 1.00 219.48 29 TYR D C 1
ATOM 3273 O O . TYR B 2 29 ? -53.981 36.405 -45.212 1.00 222.10 29 TYR D O 1
ATOM 3282 N N . ASN B 2 30 ? -55.673 35.301 -44.135 1.00 214.63 30 ASN D N 1
ATOM 3283 C CA . ASN B 2 30 ? -55.725 34.031 -44.884 1.00 215.76 30 ASN D CA 1
ATOM 3284 C C . ASN B 2 30 ? -54.683 33.029 -44.377 1.00 213.88 30 ASN D C 1
ATOM 3285 O O . ASN B 2 30 ? -53.797 32.613 -45.131 1.00 215.83 30 ASN D O 1
ATOM 3290 N N . LEU B 2 31 ? -54.794 32.649 -43.085 1.00 205.73 31 LEU D N 1
ATOM 3291 C CA . LEU B 2 31 ? -53.905 31.697 -42.405 1.00 196.79 31 LEU D CA 1
ATOM 3292 C C . LEU B 2 31 ? -54.727 30.524 -41.815 1.00 195.34 31 LEU D C 1
ATOM 3293 O O . LEU B 2 31 ? -55.620 30.772 -41.007 1.00 191.90 31 LEU D O 1
ATOM 3298 N N . PRO B 2 32 ? -54.497 29.256 -42.260 1.00 192.86 32 PRO D N 1
ATOM 3299 C CA . PRO B 2 32 ? -55.358 28.142 -41.804 1.00 191.07 32 PRO D CA 1
ATOM 3300 C C . PRO B 2 32 ? -55.232 27.563 -40.378 1.00 185.14 32 PRO D C 1
ATOM 3301 O O . PRO B 2 32 ? -55.108 26.344 -40.227 1.00 182.50 32 PRO D O 1
ATOM 3305 N N . ILE B 2 33 ? -55.323 28.415 -39.327 1.00 176.89 33 ILE D N 1
ATOM 3306 C CA . ILE B 2 33 ? -55.313 27.959 -37.920 1.00 168.55 33 ILE D CA 1
ATOM 3307 C C . ILE B 2 33 ? -56.724 27.440 -37.606 1.00 175.71 33 ILE D C 1
ATOM 3308 O O . ILE B 2 33 ? -57.711 28.126 -37.882 1.00 181.45 33 ILE D O 1
ATOM 3313 N N . TYR B 2 34 ? -56.812 26.221 -37.071 1.00 169.31 34 TYR D N 1
ATOM 3314 C CA . TYR B 2 34 ? -58.079 25.577 -36.753 1.00 172.69 34 TYR D CA 1
ATOM 3315 C C . TYR B 2 34 ? -58.630 26.080 -35.404 1.00 171.26 34 TYR D C 1
ATOM 3316 O O . TYR B 2 34 ? -59.798 26.474 -35.325 1.00 175.86 34 TYR D O 1
ATOM 3325 N N . ALA B 2 35 ? -57.782 26.058 -34.349 1.00 159.07 35 ALA D N 1
ATOM 3326 C CA . ALA B 2 35 ? -58.112 26.485 -32.981 1.00 154.98 35 ALA D CA 1
ATOM 3327 C C . ALA B 2 35 ? -56.866 26.909 -32.163 1.00 150.27 35 ALA D C 1
ATOM 3328 O O . ALA B 2 35 ? -55.733 26.852 -32.659 1.00 147.21 35 ALA D O 1
ATOM 3330 N N . ILE B 2 36 ? -57.097 27.365 -30.915 1.00 143.61 36 ILE D N 1
ATOM 3331 C CA . ILE B 2 36 ? -56.078 27.838 -29.969 1.00 137.09 36 ILE D CA 1
ATOM 3332 C C . ILE B 2 36 ? -56.491 27.488 -28.514 1.00 139.74 36 ILE D C 1
ATOM 3333 O O . ILE B 2 36 ? -57.673 27.611 -28.174 1.00 144.04 36 ILE D O 1
ATOM 3338 N N . LEU B 2 37 ? -55.530 27.060 -27.665 1.00 131.18 37 LEU D N 1
ATOM 3339 C CA . LEU B 2 37 ? -55.829 26.788 -26.257 1.00 130.95 37 LEU D CA 1
ATOM 3340 C C . LEU B 2 37 ? -54.978 27.582 -25.257 1.00 133.22 37 LEU D C 1
ATOM 3341 O O . LEU B 2 37 ? -53.753 27.408 -25.193 1.00 129.07 37 LEU D O 1
ATOM 3346 N N . ALA B 2 38 ? -55.664 28.430 -24.451 1.00 133.04 38 ALA D N 1
ATOM 3347 C CA . ALA B 2 38 ? -55.081 29.285 -23.413 1.00 131.61 38 ALA D CA 1
ATOM 3348 C C . ALA B 2 38 ? -55.562 28.856 -22.006 1.00 137.34 38 ALA D C 1
ATOM 3349 O O . ALA B 2 38 ? -56.457 29.501 -21.436 1.00 141.84 38 ALA D O 1
ATOM 3351 N N . PRO B 2 39 ? -55.003 27.759 -21.432 1.00 130.33 39 PRO D N 1
ATOM 3352 C CA . PRO B 2 39 ? -55.450 27.336 -20.097 1.00 132.78 39 PRO D CA 1
ATOM 3353 C C . PRO B 2 39 ? -54.789 28.136 -18.980 1.00 137.62 39 PRO D C 1
ATOM 3354 O O . PRO B 2 39 ? -53.600 28.455 -19.059 1.00 133.52 39 PRO D O 1
ATOM 3358 N N . SER B 2 40 ? -55.587 28.491 -17.956 1.00 140.36 40 SER D N 1
ATOM 3359 C CA . SER B 2 40 ? -55.178 29.294 -16.800 1.00 142.72 40 SER D CA 1
ATOM 3360 C C . SER B 2 40 ? -54.106 28.628 -15.923 1.00 145.95 40 SER D C 1
ATOM 3361 O O . SER B 2 40 ? -53.308 29.334 -15.300 1.00 145.99 40 SER D O 1
ATOM 3364 N N . ARG B 2 41 ? -54.073 27.280 -15.889 1.00 141.72 41 ARG D N 1
ATOM 3365 C CA . ARG B 2 41 ? -53.086 26.531 -15.098 1.00 140.78 41 ARG D CA 1
ATOM 3366 C C . ARG B 2 41 ? -51.726 26.410 -15.825 1.00 137.43 41 ARG D C 1
ATOM 3367 O O . ARG B 2 41 ? -50.729 26.013 -15.206 1.00 137.27 41 ARG D O 1
ATOM 3375 N N . VAL B 2 42 ? -51.697 26.777 -17.135 1.00 128.46 42 VAL D N 1
ATOM 3376 C CA . VAL B 2 42 ? -50.506 26.794 -17.989 1.00 123.16 42 VAL D CA 1
ATOM 3377 C C . VAL B 2 42 ? -49.863 28.172 -17.920 1.00 123.83 42 VAL D C 1
ATOM 3378 O O . VAL B 2 42 ? -50.526 29.201 -18.097 1.00 124.41 42 VAL D O 1
ATOM 3382 N N . LYS B 2 43 ? -48.564 28.174 -17.656 1.00 118.01 43 LYS D N 1
ATOM 3383 C CA . LYS B 2 43 ? -47.802 29.391 -17.458 1.00 118.10 43 LYS D CA 1
ATOM 3384 C C . LYS B 2 43 ? -46.824 29.750 -18.604 1.00 118.50 43 LYS D C 1
ATOM 3385 O O . LYS B 2 43 ? -45.786 29.105 -18.769 1.00 116.53 43 LYS D O 1
ATOM 3391 N N . GLY B 2 44 ? -47.192 30.778 -19.375 1.00 114.80 44 GLY D N 1
ATOM 3392 C CA . GLY B 2 44 ? -46.413 31.332 -20.480 1.00 113.57 44 GLY D CA 1
ATOM 3393 C C . GLY B 2 44 ? -46.423 30.609 -21.815 1.00 114.43 44 GLY D C 1
ATOM 3394 O O . GLY B 2 44 ? -45.552 30.880 -22.645 1.00 113.66 44 GLY D O 1
ATOM 3395 N N . TYR B 2 45 ? -47.388 29.688 -22.043 1.00 110.44 45 TYR D N 1
ATOM 3396 C CA . TYR B 2 45 ? -47.480 28.906 -23.291 1.00 109.67 45 TYR D CA 1
ATOM 3397 C C . TYR B 2 45 ? -48.901 28.825 -23.851 1.00 116.38 45 TYR D C 1
ATOM 3398 O O . TYR B 2 45 ? -49.876 28.826 -23.091 1.00 118.14 45 TYR D O 1
ATOM 3407 N N . ILE B 2 46 ? -49.005 28.738 -25.192 1.00 113.35 46 ILE D N 1
ATOM 3408 C CA . ILE B 2 46 ? -50.270 28.679 -25.928 1.00 114.48 46 ILE D CA 1
ATOM 3409 C C . ILE B 2 46 ? -50.278 27.563 -26.973 1.00 120.59 46 ILE D C 1
ATOM 3410 O O . ILE B 2 46 ? -49.286 27.339 -27.672 1.00 120.64 46 ILE D O 1
ATOM 3415 N N . PHE B 2 47 ? -51.389 26.844 -27.053 1.00 118.80 47 PHE D N 1
ATOM 3416 C CA . PHE B 2 47 ? -51.511 25.755 -28.010 1.00 120.14 47 PHE D CA 1
ATOM 3417 C C . PHE B 2 47 ? -52.227 26.253 -29.218 1.00 128.98 47 PHE D C 1
ATOM 3418 O O . PHE B 2 47 ? -53.168 27.029 -29.087 1.00 131.58 47 PHE D O 1
ATOM 3426 N N . VAL B 2 48 ? -51.757 25.870 -30.398 1.00 126.94 48 VAL D N 1
ATOM 3427 C CA . VAL B 2 48 ? -52.371 26.320 -31.631 1.00 131.00 48 VAL D CA 1
ATOM 3428 C C . VAL B 2 48 ? -52.647 25.115 -32.500 1.00 139.93 48 VAL D C 1
ATOM 3429 O O . VAL B 2 48 ? -51.721 24.383 -32.850 1.00 139.91 48 VAL D O 1
ATOM 3433 N N . GLU B 2 49 ? -53.919 24.899 -32.837 1.00 141.77 49 GLU D N 1
ATOM 3434 C CA . GLU B 2 49 ? -54.313 23.796 -33.707 1.00 147.31 49 GLU D CA 1
ATOM 3435 C C . GLU B 2 49 ? -54.186 24.275 -35.155 1.00 156.78 49 GLU D C 1
ATOM 3436 O O . GLU B 2 49 ? -54.908 25.175 -35.581 1.00 159.41 49 GLU D O 1
ATOM 3442 N N . ALA B 2 50 ? -53.196 23.721 -35.870 1.00 155.26 50 ALA D N 1
ATOM 3443 C CA . ALA B 2 50 ? -52.862 24.072 -37.249 1.00 160.90 50 ALA D CA 1
ATOM 3444 C C . ALA B 2 50 ? -52.447 22.825 -38.053 1.00 171.10 50 ALA D C 1
ATOM 3445 O O . ALA B 2 50 ? -52.018 21.840 -37.454 1.00 168.08 50 ALA D O 1
ATOM 3447 N N . PRO B 2 51 ? -52.562 22.817 -39.399 1.00 177.25 51 PRO D N 1
ATOM 3448 C CA . PRO B 2 51 ? -52.161 21.614 -40.144 1.00 183.42 51 PRO D CA 1
ATOM 3449 C C . PRO B 2 51 ? -50.663 21.561 -40.456 1.00 188.51 51 PRO D C 1
ATOM 3450 O O . PRO B 2 51 ? -50.018 20.546 -40.184 1.00 187.69 51 PRO D O 1
ATOM 3454 N N . ASN B 2 52 ? -50.119 22.655 -41.025 1.00 187.74 52 ASN D N 1
ATOM 3455 C CA . ASN B 2 52 ? -48.719 22.808 -41.422 1.00 189.81 52 ASN D CA 1
ATOM 3456 C C . ASN B 2 52 ? -47.951 23.636 -40.382 1.00 186.96 52 ASN D C 1
ATOM 3457 O O . ASN B 2 52 ? -48.559 24.414 -39.635 1.00 181.27 52 ASN D O 1
ATOM 3462 N N . LYS B 2 53 ? -46.613 23.464 -40.337 1.00 184.15 53 LYS D N 1
ATOM 3463 C CA . LYS B 2 53 ? -45.749 24.217 -39.429 1.00 177.93 53 LYS D CA 1
ATOM 3464 C C . LYS B 2 53 ? -45.642 25.691 -39.877 1.00 182.90 53 LYS D C 1
ATOM 3465 O O . LYS B 2 53 ? -45.473 26.581 -39.039 1.00 177.27 53 LYS D O 1
ATOM 3471 N N . GLY B 2 54 ? -45.776 25.920 -41.190 1.00 186.72 54 GLY D N 1
ATOM 3472 C CA . GLY B 2 54 ? -45.741 27.246 -41.798 1.00 189.89 54 GLY D CA 1
ATOM 3473 C C . GLY B 2 54 ? -46.848 28.133 -41.270 1.00 187.85 54 GLY D C 1
ATOM 3474 O O . GLY B 2 54 ? -46.609 29.309 -40.983 1.00 186.55 54 GLY D O 1
ATOM 3475 N N . VAL B 2 55 ? -48.056 27.537 -41.087 1.00 180.95 55 VAL D N 1
ATOM 3476 C CA . VAL B 2 55 ? -49.293 28.153 -40.571 1.00 177.18 55 VAL D CA 1
ATOM 3477 C C . VAL B 2 55 ? -49.032 28.859 -39.224 1.00 172.30 55 VAL D C 1
ATOM 3478 O O . VAL B 2 55 ? -49.385 30.034 -39.063 1.00 171.79 55 VAL D O 1
ATOM 3482 N N . VAL B 2 56 ? -48.397 28.133 -38.276 1.00 162.39 56 VAL D N 1
ATOM 3483 C CA . VAL B 2 56 ? -48.062 28.643 -36.948 1.00 155.06 56 VAL D CA 1
ATOM 3484 C C . VAL B 2 56 ? -47.032 29.746 -37.021 1.00 161.04 56 VAL D C 1
ATOM 3485 O O . VAL B 2 56 ? -47.310 30.857 -36.570 1.00 159.76 56 VAL D O 1
ATOM 3489 N N . ASP B 2 57 ? -45.891 29.473 -37.687 1.00 161.79 57 ASP D N 1
ATOM 3490 C CA . ASP B 2 57 ? -44.806 30.430 -37.911 1.00 164.93 57 ASP D CA 1
ATOM 3491 C C . ASP B 2 57 ? -45.326 31.733 -38.522 1.00 174.19 57 ASP D C 1
ATOM 3492 O O . ASP B 2 57 ? -44.922 32.805 -38.077 1.00 173.59 57 ASP D O 1
ATOM 3497 N N . GLU B 2 58 ? -46.258 31.639 -39.491 1.00 176.35 58 GLU D N 1
ATOM 3498 C CA . GLU B 2 58 ? -46.856 32.800 -40.145 1.00 183.02 58 GLU D CA 1
ATOM 3499 C C . GLU B 2 58 ? -47.763 33.598 -39.218 1.00 184.25 58 GLU D C 1
ATOM 3500 O O . GLU B 2 58 ? -47.735 34.829 -39.274 1.00 187.55 58 GLU D O 1
ATOM 3506 N N . ALA B 2 59 ? -48.552 32.909 -38.362 1.00 175.62 59 ALA D N 1
ATOM 3507 C CA . ALA B 2 59 ? -49.479 33.551 -37.419 1.00 173.32 59 ALA D CA 1
ATOM 3508 C C . ALA B 2 59 ? -48.773 34.431 -36.368 1.00 175.88 59 ALA D C 1
ATOM 3509 O O . ALA B 2 59 ? -48.972 35.652 -36.374 1.00 180.21 59 ALA D O 1
ATOM 3511 N N . ILE B 2 60 ? -47.926 33.807 -35.507 1.00 166.05 60 ILE D N 1
ATOM 3512 C CA . ILE B 2 60 ? -47.138 34.417 -34.418 1.00 162.30 60 ILE D CA 1
ATOM 3513 C C . ILE B 2 60 ? -46.189 35.547 -34.886 1.00 169.10 60 ILE D C 1
ATOM 3514 O O . ILE B 2 60 ? -45.937 36.484 -34.119 1.00 168.33 60 ILE D O 1
ATOM 3519 N N . ARG B 2 61 ? -45.641 35.430 -36.122 1.00 169.42 61 ARG D N 1
ATOM 3520 C CA . ARG B 2 61 ? -44.732 36.411 -36.715 1.00 175.55 61 ARG D CA 1
ATOM 3521 C C . ARG B 2 61 ? -45.383 37.787 -36.670 1.00 183.46 61 ARG D C 1
ATOM 3522 O O . ARG B 2 61 ? -46.536 37.940 -37.083 1.00 185.48 61 ARG D O 1
ATOM 3530 N N . GLY B 2 62 ? -44.663 38.744 -36.092 1.00 181.25 62 GLY D N 1
ATOM 3531 C CA . GLY B 2 62 ? -45.128 40.115 -35.920 1.00 185.94 62 GLY D CA 1
ATOM 3532 C C . GLY B 2 62 ? -46.099 40.306 -34.768 1.00 183.89 62 GLY D C 1
ATOM 3533 O O . GLY B 2 62 ? -46.722 41.370 -34.666 1.00 188.73 62 GLY D O 1
ATOM 3534 N N . ILE B 2 63 ? -46.243 39.280 -33.886 1.00 170.20 63 ILE D N 1
ATOM 3535 C CA . ILE B 2 63 ? -47.138 39.365 -32.731 1.00 165.26 63 ILE D CA 1
ATOM 3536 C C . ILE B 2 63 ? -46.411 39.606 -31.417 1.00 163.77 63 ILE D C 1
ATOM 3537 O O . ILE B 2 63 ? -45.643 38.760 -30.950 1.00 157.63 63 ILE D O 1
ATOM 3542 N N . ARG B 2 64 ? -46.647 40.810 -30.863 1.00 164.03 64 ARG D N 1
ATOM 3543 C CA . ARG B 2 64 ? -46.083 41.329 -29.624 1.00 163.33 64 ARG D CA 1
ATOM 3544 C C . ARG B 2 64 ? -46.385 40.427 -28.457 1.00 159.94 64 ARG D C 1
ATOM 3545 O O . ARG B 2 64 ? -47.479 39.873 -28.356 1.00 156.57 64 ARG D O 1
ATOM 3553 N N . HIS B 2 65 ? -45.394 40.276 -27.584 1.00 155.02 65 HIS D N 1
ATOM 3554 C CA . HIS B 2 65 ? -45.435 39.458 -26.376 1.00 149.45 65 HIS D CA 1
ATOM 3555 C C . HIS B 2 65 ? -45.713 37.934 -26.556 1.00 145.97 65 HIS D C 1
ATOM 3556 O O . HIS B 2 65 ? -46.045 37.244 -25.589 1.00 141.79 65 HIS D O 1
ATOM 3563 N N . ALA B 2 66 ? -45.451 37.413 -27.786 1.00 141.26 66 ALA D N 1
ATOM 3564 C CA . ALA B 2 66 ? -45.576 36.008 -28.213 1.00 135.41 66 ALA D CA 1
ATOM 3565 C C . ALA B 2 66 ? -44.189 35.508 -28.697 1.00 136.04 66 ALA D C 1
ATOM 3566 O O . ALA B 2 66 ? -43.978 35.274 -29.895 1.00 137.31 66 ALA D O 1
ATOM 3568 N N . ARG B 2 67 ? -43.244 35.390 -27.728 1.00 129.04 67 ARG D N 1
ATOM 3569 C CA . ARG B 2 67 ? -41.818 35.043 -27.865 1.00 129.04 67 ARG D CA 1
ATOM 3570 C C . ARG B 2 67 ? -41.389 34.008 -28.905 1.00 130.70 67 ARG D C 1
ATOM 3571 O O . ARG B 2 67 ? -40.616 34.371 -29.794 1.00 136.19 67 ARG D O 1
ATOM 3579 N N . GLY B 2 68 ? -41.855 32.760 -28.796 1.00 120.15 68 GLY D N 1
ATOM 3580 C CA . GLY B 2 68 ? -41.479 31.719 -29.751 1.00 120.07 68 GLY D CA 1
ATOM 3581 C C . GLY B 2 68 ? -42.540 30.714 -30.158 1.00 119.19 68 GLY D C 1
ATOM 3582 O O . GLY B 2 68 ? -43.735 30.964 -30.019 1.00 116.18 68 GLY D O 1
ATOM 3583 N N . VAL B 2 69 ? -42.083 29.578 -30.712 1.00 116.40 69 VAL D N 1
ATOM 3584 C CA . VAL B 2 69 ? -42.862 28.408 -31.125 1.00 114.95 69 VAL D CA 1
ATOM 3585 C C . VAL B 2 69 ? -41.998 27.173 -30.871 1.00 120.04 69 VAL D C 1
ATOM 3586 O O . VAL B 2 69 ? -40.833 27.136 -31.267 1.00 123.43 69 VAL D O 1
ATOM 3590 N N . LEU B 2 70 ? -42.551 26.199 -30.149 1.00 114.85 70 LEU D N 1
ATOM 3591 C CA . LEU B 2 70 ? -41.826 25.010 -29.718 1.00 116.49 70 LEU D CA 1
ATOM 3592 C C . LEU B 2 70 ? -41.384 24.007 -30.762 1.00 127.45 70 LEU D C 1
ATOM 3593 O O . LEU B 2 70 ? -42.204 23.603 -31.589 1.00 128.13 70 LEU D O 1
ATOM 3598 N N . PRO B 2 71 ? -40.109 23.533 -30.679 1.00 129.88 71 PRO D N 1
ATOM 3599 C CA . PRO B 2 71 ? -39.644 22.496 -31.620 1.00 136.26 71 PRO D CA 1
ATOM 3600 C C . PRO B 2 71 ? -40.272 21.129 -31.322 1.00 139.66 71 PRO D C 1
ATOM 3601 O O . PRO B 2 71 ? -39.903 20.437 -30.366 1.00 138.17 71 PRO D O 1
ATOM 3605 N N . GLY B 2 72 ? -41.256 20.793 -32.155 1.00 137.80 72 GLY D N 1
ATOM 3606 C CA . GLY B 2 72 ? -42.053 19.573 -32.095 1.00 138.48 72 GLY D CA 1
ATOM 3607 C C . GLY B 2 72 ? -43.538 19.867 -32.157 1.00 137.22 72 GLY D C 1
ATOM 3608 O O . GLY B 2 72 ? -43.945 21.007 -32.403 1.00 133.02 72 GLY D O 1
ATOM 3609 N N . GLU B 2 73 ? -44.357 18.837 -31.941 1.00 135.42 73 GLU D N 1
ATOM 3610 C CA . GLU B 2 73 ? -45.817 18.959 -31.941 1.00 133.71 73 GLU D CA 1
ATOM 3611 C C . GLU B 2 73 ? -46.399 18.217 -30.727 1.00 136.64 73 GLU D C 1
ATOM 3612 O O . GLU B 2 73 ? -45.886 17.157 -30.345 1.00 139.31 73 GLU D O 1
ATOM 3618 N N . VAL B 2 74 ? -47.437 18.799 -30.100 1.00 129.62 74 VAL D N 1
ATOM 3619 C CA . VAL B 2 74 ? -48.081 18.233 -28.911 1.00 128.68 74 VAL D CA 1
ATOM 3620 C C . VAL B 2 74 ? -49.183 17.249 -29.307 1.00 136.35 74 VAL D C 1
ATOM 3621 O O . VAL B 2 74 ? -50.117 17.642 -30.024 1.00 136.74 74 VAL D O 1
ATOM 3625 N N . PRO B 2 75 ? -49.092 15.971 -28.845 1.00 135.69 75 PRO D N 1
ATOM 3626 C CA . PRO B 2 75 ? -50.143 14.996 -29.178 1.00 140.69 75 PRO D CA 1
ATOM 3627 C C . PRO B 2 75 ? -51.446 15.360 -28.486 1.00 142.67 75 PRO D C 1
ATOM 3628 O O . PRO B 2 75 ? -51.434 15.763 -27.319 1.00 138.05 75 PRO D O 1
ATOM 3632 N N . PHE B 2 76 ? -52.561 15.249 -29.228 1.00 143.45 76 PHE D N 1
ATOM 3633 C CA . PHE B 2 76 ? -53.925 15.540 -28.770 1.00 144.39 76 PHE D CA 1
ATOM 3634 C C . PHE B 2 76 ? -54.293 14.979 -27.369 1.00 146.46 76 PHE D C 1
ATOM 3635 O O . PHE B 2 76 ? -54.929 15.690 -26.588 1.00 143.16 76 PHE D O 1
ATOM 3643 N N . LYS B 2 77 ? -53.850 13.733 -27.044 1.00 145.68 77 LYS D N 1
ATOM 3644 C CA . LYS B 2 77 ? -54.080 13.056 -25.756 1.00 147.23 77 LYS D CA 1
ATOM 3645 C C . LYS B 2 77 ? -53.546 13.834 -24.555 1.00 144.39 77 LYS D C 1
ATOM 3646 O O . LYS B 2 77 ? -54.201 13.894 -23.512 1.00 144.06 77 LYS D O 1
ATOM 3652 N N . GLU B 2 78 ? -52.374 14.461 -24.727 1.00 136.57 78 GLU D N 1
ATOM 3653 C CA . GLU B 2 78 ? -51.709 15.282 -23.720 1.00 131.98 78 GLU D CA 1
ATOM 3654 C C . GLU B 2 78 ? -52.470 16.584 -23.486 1.00 132.78 78 GLU D C 1
ATOM 3655 O O . GLU B 2 78 ? -52.266 17.225 -22.451 1.00 130.37 78 GLU D O 1
ATOM 3661 N N . ILE B 2 79 ? -53.342 16.975 -24.441 1.00 129.80 79 ILE D N 1
ATOM 3662 C CA . ILE B 2 79 ? -54.078 18.229 -24.366 1.00 127.23 79 ILE D CA 1
ATOM 3663 C C . ILE B 2 79 ? -55.499 18.175 -23.824 1.00 137.06 79 ILE D C 1
ATOM 3664 O O . ILE B 2 79 ? -55.963 19.177 -23.281 1.00 135.31 79 ILE D O 1
ATOM 3669 N N . GLU B 2 80 ? -56.169 17.012 -23.935 1.00 141.42 80 GLU D N 1
ATOM 3670 C CA . GLU B 2 80 ? -57.544 16.764 -23.471 1.00 148.22 80 GLU D CA 1
ATOM 3671 C C . GLU B 2 80 ? -57.788 17.188 -22.018 1.00 154.79 80 GLU D C 1
ATOM 3672 O O . GLU B 2 80 ? -58.838 17.753 -21.727 1.00 156.97 80 GLU D O 1
ATOM 3678 N N . HIS B 2 81 ? -56.813 16.910 -21.120 1.00 152.22 81 HIS D N 1
ATOM 3679 C CA . HIS B 2 81 ? -56.813 17.214 -19.680 1.00 154.24 81 HIS D CA 1
ATOM 3680 C C . HIS B 2 81 ? -57.367 18.614 -19.305 1.00 156.61 81 HIS D C 1
ATOM 3681 O O . HIS B 2 81 ? -58.302 18.705 -18.507 1.00 161.59 81 HIS D O 1
ATOM 3688 N N . PHE B 2 82 ? -56.790 19.686 -19.874 1.00 147.01 82 PHE D N 1
ATOM 3689 C CA . PHE B 2 82 ? -57.195 21.074 -19.615 1.00 145.87 82 PHE D CA 1
ATOM 3690 C C . PHE B 2 82 ? -58.602 21.321 -20.125 1.00 151.73 82 PHE D C 1
ATOM 3691 O O . PHE B 2 82 ? -59.436 21.841 -19.391 1.00 155.34 82 PHE D O 1
ATOM 3699 N N . LEU B 2 83 ? -58.859 20.906 -21.374 1.00 147.22 83 LEU D N 1
ATOM 3700 C CA . LEU B 2 83 ? -60.123 21.013 -22.083 1.00 152.20 83 LEU D CA 1
ATOM 3701 C C . LEU B 2 83 ? -61.271 20.332 -21.327 1.00 164.72 83 LEU D C 1
ATOM 3702 O O . LEU B 2 83 ? -62.409 20.801 -21.413 1.00 170.18 83 LEU D O 1
ATOM 3707 N N . GLU B 2 84 ? -60.969 19.229 -20.596 1.00 163.10 84 GLU D N 1
ATOM 3708 C CA . GLU B 2 84 ? -61.933 18.408 -19.845 1.00 171.65 84 GLU D CA 1
ATOM 3709 C C . GLU B 2 84 ? -62.638 19.103 -18.676 1.00 181.02 84 GLU D C 1
ATOM 3710 O O . GLU B 2 84 ? -63.858 19.273 -18.729 1.00 188.23 84 GLU D O 1
ATOM 3716 N N . GLU B 2 85 ? -61.869 19.472 -17.623 1.00 174.82 85 GLU D N 1
ATOM 3717 C CA . GLU B 2 85 ? -62.298 20.093 -16.358 1.00 220.26 85 GLU D CA 1
ATOM 3718 C C . GLU B 2 85 ? -63.578 20.943 -16.382 1.00 229.29 85 GLU D C 1
ATOM 3719 O O . GLU B 2 85 ? -64.658 20.452 -16.036 1.00 195.02 85 GLU D O 1
ATOM 3725 N N . GLU C 3 3 ? -65.147 40.606 -18.751 1.00 187.66 3 GLU E N 1
ATOM 3726 C CA . GLU C 3 3 ? -65.438 39.347 -19.435 1.00 186.21 3 GLU E CA 1
ATOM 3727 C C . GLU C 3 3 ? -66.223 38.381 -18.546 1.00 190.50 3 GLU E C 1
ATOM 3728 O O . GLU C 3 3 ? -65.743 37.976 -17.482 1.00 191.09 3 GLU E O 1
ATOM 3734 N N . LYS C 3 4 ? -67.427 38.008 -18.995 1.00 187.05 4 LYS E N 1
ATOM 3735 C CA . LYS C 3 4 ? -68.300 37.086 -18.275 1.00 189.37 4 LYS E CA 1
ATOM 3736 C C . LYS C 3 4 ? -68.615 35.871 -19.140 1.00 191.07 4 LYS E C 1
ATOM 3737 O O . LYS C 3 4 ? -68.994 36.031 -20.304 1.00 189.51 4 LYS E O 1
ATOM 3743 N N . ALA C 3 5 ? -68.464 34.661 -18.575 1.00 187.82 5 ALA E N 1
ATOM 3744 C CA . ALA C 3 5 ? -68.738 33.407 -19.283 1.00 187.20 5 ALA E CA 1
ATOM 3745 C C . ALA C 3 5 ? -70.069 32.756 -18.850 1.00 195.45 5 ALA E C 1
ATOM 3746 O O . ALA C 3 5 ? -70.315 32.614 -17.647 1.00 198.87 5 ALA E O 1
ATOM 3748 N N . CYS C 3 6 ? -70.917 32.360 -19.841 1.00 191.44 6 CYS E N 1
ATOM 3749 C CA . CYS C 3 6 ? -72.243 31.732 -19.669 1.00 194.64 6 CYS E CA 1
ATOM 3750 C C . CYS C 3 6 ? -72.192 30.440 -18.831 1.00 198.34 6 CYS E C 1
ATOM 3751 O O . CYS C 3 6 ? -71.188 29.727 -18.876 1.00 195.57 6 CYS E O 1
ATOM 3754 N N . ARG C 3 7 ? -73.264 30.152 -18.061 1.00 197.84 7 ARG E N 1
ATOM 3755 C CA . ARG C 3 7 ? -73.327 28.979 -17.176 1.00 199.36 7 ARG E CA 1
ATOM 3756 C C . ARG C 3 7 ? -73.851 27.672 -17.805 1.00 202.60 7 ARG E C 1
ATOM 3757 O O . ARG C 3 7 ? -73.927 26.654 -17.109 1.00 204.06 7 ARG E O 1
ATOM 3765 N N . HIS C 3 8 ? -74.180 27.690 -19.117 1.00 197.03 8 HIS E N 1
ATOM 3766 C CA . HIS C 3 8 ? -74.667 26.509 -19.842 1.00 197.42 8 HIS E CA 1
ATOM 3767 C C . HIS C 3 8 ? -73.744 26.110 -21.001 1.00 195.10 8 HIS E C 1
ATOM 3768 O O . HIS C 3 8 ? -73.110 25.057 -20.938 1.00 193.23 8 HIS E O 1
ATOM 3775 N N . CYS C 3 9 ? -73.670 26.947 -22.050 1.00 188.92 9 CYS E N 1
ATOM 3776 C CA . CYS C 3 9 ? -72.851 26.698 -23.237 1.00 185.05 9 CYS E CA 1
ATOM 3777 C C . CYS C 3 9 ? -71.374 27.049 -23.050 1.00 183.76 9 CYS E C 1
ATOM 3778 O O . CYS C 3 9 ? -70.548 26.542 -23.806 1.00 180.66 9 CYS E O 1
ATOM 3781 N N . HIS C 3 10 ? -71.052 27.917 -22.050 1.00 179.82 10 HIS E N 1
ATOM 3782 C CA . HIS C 3 10 ? -69.712 28.400 -21.649 1.00 176.50 10 HIS E CA 1
ATOM 3783 C C . HIS C 3 10 ? -69.164 29.647 -22.395 1.00 177.79 10 HIS E C 1
ATOM 3784 O O . HIS C 3 10 ? -68.106 30.156 -22.012 1.00 175.11 10 HIS E O 1
ATOM 3791 N N . TYR C 3 11 ? -69.882 30.143 -23.434 1.00 175.21 11 TYR E N 1
ATOM 3792 C CA . TYR C 3 11 ? -69.482 31.285 -24.277 1.00 173.22 11 TYR E CA 1
ATOM 3793 C C . TYR C 3 11 ? -69.210 32.599 -23.524 1.00 178.11 11 TYR E C 1
ATOM 3794 O O . TYR C 3 11 ? -70.150 33.240 -23.038 1.00 179.86 11 TYR E O 1
ATOM 3803 N N . ILE C 3 12 ? -67.910 33.005 -23.459 1.00 173.33 12 ILE E N 1
ATOM 3804 C CA . ILE C 3 12 ? -67.455 34.251 -22.815 1.00 172.79 12 ILE E CA 1
ATOM 3805 C C . ILE C 3 12 ? -67.840 35.440 -23.691 1.00 179.28 12 ILE E C 1
ATOM 3806 O O . ILE C 3 12 ? -67.440 35.515 -24.859 1.00 177.59 12 ILE E O 1
ATOM 3811 N N . THR C 3 13 ? -68.632 36.358 -23.115 1.00 179.63 13 THR E N 1
ATOM 3812 C CA . THR C 3 13 ? -69.137 37.545 -23.797 1.00 181.12 13 THR E CA 1
ATOM 3813 C C . THR C 3 13 ? -69.088 38.802 -22.921 1.00 187.29 13 THR E C 1
ATOM 3814 O O . THR C 3 13 ? -69.083 38.704 -21.691 1.00 187.60 13 THR E O 1
ATOM 3818 N N . SER C 3 14 ? -69.056 39.978 -23.577 1.00 185.45 14 SER E N 1
ATOM 3819 C CA . SER C 3 14 ? -69.025 41.300 -22.943 1.00 186.86 14 SER E CA 1
ATOM 3820 C C . SER C 3 14 ? -70.438 41.836 -22.710 1.00 195.88 14 SER E C 1
ATOM 3821 O O . SER C 3 14 ? -70.633 42.680 -21.835 1.00 197.63 14 SER E O 1
ATOM 3824 N N . GLU C 3 15 ? -71.415 41.343 -23.502 1.00 194.92 15 GLU E N 1
ATOM 3825 C CA . GLU C 3 15 ? -72.832 41.722 -23.468 1.00 199.78 15 GLU E CA 1
ATOM 3826 C C . GLU C 3 15 ? -73.539 41.375 -22.138 1.00 206.22 15 GLU E C 1
ATOM 3827 O O . GLU C 3 15 ? -72.919 40.852 -21.211 1.00 203.96 15 GLU E O 1
ATOM 3833 N N . ASP C 3 16 ? -74.849 41.670 -22.064 1.00 208.04 16 ASP E N 1
ATOM 3834 C CA . ASP C 3 16 ? -75.709 41.373 -20.918 1.00 212.56 16 ASP E CA 1
ATOM 3835 C C . ASP C 3 16 ? -76.323 39.970 -21.080 1.00 217.54 16 ASP E C 1
ATOM 3836 O O . ASP C 3 16 ? -76.889 39.423 -20.129 1.00 220.24 16 ASP E O 1
ATOM 3841 N N . ARG C 3 17 ? -76.159 39.382 -22.289 1.00 211.92 17 ARG E N 1
ATOM 3842 C CA . ARG C 3 17 ? -76.621 38.047 -22.683 1.00 212.47 17 ARG E CA 1
ATOM 3843 C C . ARG C 3 17 ? -75.624 37.339 -23.619 1.00 210.76 17 ARG E C 1
ATOM 3844 O O . ARG C 3 17 ? -74.984 37.994 -24.449 1.00 208.13 17 ARG E O 1
ATOM 3852 N N . CYS C 3 18 ? -75.523 35.999 -23.506 1.00 205.27 18 CYS E N 1
ATOM 3853 C CA . CYS C 3 18 ? -74.681 35.176 -24.377 1.00 200.76 18 CYS E CA 1
ATOM 3854 C C . CYS C 3 18 ? -75.340 35.174 -25.778 1.00 205.91 18 CYS E C 1
ATOM 3855 O O . CYS C 3 18 ? -76.487 34.741 -25.878 1.00 209.99 18 CYS E O 1
ATOM 3858 N N . PRO C 3 19 ? -74.695 35.700 -26.853 1.00 199.26 19 PRO E N 1
ATOM 3859 C CA . PRO C 3 19 ? -75.380 35.757 -28.165 1.00 201.58 19 PRO E CA 1
ATOM 3860 C C . PRO C 3 19 ? -75.764 34.419 -28.808 1.00 205.01 19 PRO E C 1
ATOM 3861 O O . PRO C 3 19 ? -76.855 34.323 -29.388 1.00 209.15 19 PRO E O 1
ATOM 3865 N N . VAL C 3 20 ? -74.884 33.394 -28.692 1.00 195.73 20 VAL E N 1
ATOM 3866 C CA . VAL C 3 20 ? -75.054 32.048 -29.260 1.00 195.02 20 VAL E CA 1
ATOM 3867 C C . VAL C 3 20 ? -76.390 31.391 -28.867 1.00 201.50 20 VAL E C 1
ATOM 3868 O O . VAL C 3 20 ? -77.109 30.924 -29.752 1.00 203.93 20 VAL E O 1
ATOM 3872 N N . CYS C 3 21 ? -76.730 31.396 -27.557 1.00 198.03 21 CYS E N 1
ATOM 3873 C CA . CYS C 3 21 ? -77.986 30.845 -27.028 1.00 202.29 21 CYS E CA 1
ATOM 3874 C C . CYS C 3 21 ? -78.956 31.940 -26.567 1.00 208.91 21 CYS E C 1
ATOM 3875 O O . CYS C 3 21 ? -80.122 31.920 -26.959 1.00 211.12 21 CYS E O 1
ATOM 3878 N N . GLY C 3 22 ? -78.466 32.878 -25.759 1.00 201.82 22 GLY E N 1
ATOM 3879 C CA . GLY C 3 22 ? -79.253 33.997 -25.256 1.00 205.00 22 GLY E CA 1
ATOM 3880 C C . GLY C 3 22 ? -79.536 33.993 -23.769 1.00 210.82 22 GLY E C 1
ATOM 3881 O O . GLY C 3 22 ? -80.481 34.653 -23.331 1.00 212.16 22 GLY E O 1
ATOM 3882 N N . SER C 3 23 ? -78.721 33.276 -22.976 1.00 204.01 23 SER E N 1
ATOM 3883 C CA . SER C 3 23 ? -78.901 33.199 -21.522 1.00 206.21 23 SER E CA 1
ATOM 3884 C C . SER C 3 23 ? -78.351 34.433 -20.788 1.00 208.28 23 SER E C 1
ATOM 3885 O O . SER C 3 23 ? -77.276 34.933 -21.128 1.00 202.31 23 SER E O 1
ATOM 3888 N N . ARG C 3 24 ? -79.111 34.920 -19.785 1.00 210.30 24 ARG E N 1
ATOM 3889 C CA . ARG C 3 24 ? -78.784 36.092 -18.959 1.00 210.63 24 ARG E CA 1
ATOM 3890 C C . ARG C 3 24 ? -77.806 35.742 -17.819 1.00 213.10 24 ARG E C 1
ATOM 3891 O O . ARG C 3 24 ? -77.274 36.652 -17.175 1.00 212.01 24 ARG E O 1
ATOM 3899 N N . ASP C 3 25 ? -77.582 34.423 -17.576 1.00 209.67 25 ASP E N 1
ATOM 3900 C CA . ASP C 3 25 ? -76.694 33.872 -16.536 1.00 208.64 25 ASP E CA 1
ATOM 3901 C C . ASP C 3 25 ? -75.216 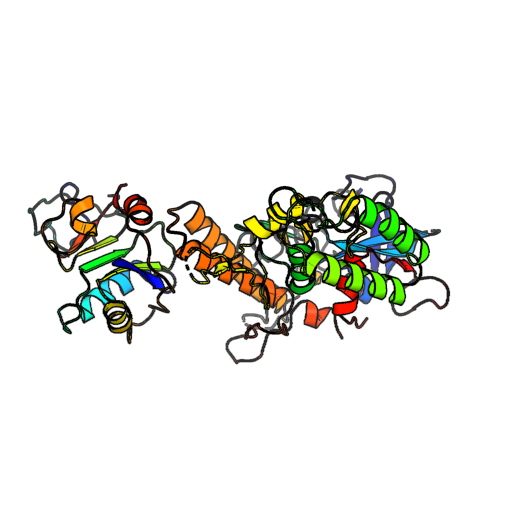33.923 -16.959 1.00 203.58 25 ASP E C 1
ATOM 3902 O O . ASP C 3 25 ? -74.715 33.003 -17.618 1.00 199.42 25 ASP E O 1
ATOM 3907 N N . LEU C 3 26 ? -74.532 35.020 -16.581 1.00 197.14 26 LEU E N 1
ATOM 3908 C CA . LEU C 3 26 ? -73.135 35.268 -16.915 1.00 190.32 26 LEU E CA 1
ATOM 3909 C C . LEU C 3 26 ? -72.276 35.430 -15.660 1.00 194.42 26 LEU E C 1
ATOM 3910 O O . LEU C 3 26 ? -72.506 36.342 -14.863 1.00 197.28 26 LEU E O 1
ATOM 3915 N N . SER C 3 27 ? -71.294 34.519 -15.488 1.00 188.29 27 SER E N 1
ATOM 3916 C CA . SER C 3 27 ? -70.361 34.456 -14.358 1.00 188.73 27 SER E CA 1
ATOM 3917 C C . SER C 3 27 ? -69.028 35.158 -14.643 1.00 188.21 27 SER E C 1
ATOM 3918 O O . SER C 3 27 ? -68.508 35.085 -15.758 1.00 183.30 27 SER E O 1
ATOM 3921 N N . GLU C 3 28 ? -68.470 35.806 -13.608 1.00 186.60 28 GLU E N 1
ATOM 3922 C CA . GLU C 3 28 ? -67.209 36.548 -13.662 1.00 183.16 28 GLU E CA 1
ATOM 3923 C C . GLU C 3 28 ? -65.981 35.660 -13.387 1.00 185.06 28 GLU E C 1
ATOM 3924 O O . GLU C 3 28 ? -64.969 35.804 -14.074 1.00 180.56 28 GLU E O 1
ATOM 3930 N N . GLU C 3 29 ? -66.066 34.755 -12.385 1.00 185.42 29 GLU E N 1
ATOM 3931 C CA . GLU C 3 29 ? -64.970 33.855 -11.989 1.00 184.90 29 GLU E CA 1
ATOM 3932 C C . GLU C 3 29 ? -64.884 32.605 -12.902 1.00 185.40 29 GLU E C 1
ATOM 3933 O O . GLU C 3 29 ? -65.247 31.495 -12.492 1.00 187.87 29 GLU E O 1
ATOM 3939 N N . TRP C 3 30 ? -64.415 32.806 -14.152 1.00 175.81 30 TRP E N 1
ATOM 3940 C CA . TRP C 3 30 ? -64.241 31.734 -15.138 1.00 172.18 30 TRP E CA 1
ATOM 3941 C C . TRP C 3 30 ? -62.744 31.434 -15.364 1.00 172.05 30 TRP E C 1
ATOM 3942 O O . TRP C 3 30 ? -61.895 32.223 -14.933 1.00 171.17 30 TRP E O 1
ATOM 3953 N N . PHE C 3 31 ? -62.424 30.273 -15.993 1.00 166.34 31 PHE E N 1
ATOM 3954 C CA . PHE C 3 31 ? -61.052 29.802 -16.236 1.00 164.26 31 PHE E CA 1
ATOM 3955 C C . PHE C 3 31 ? -60.884 29.013 -17.543 1.00 165.44 31 PHE E C 1
ATOM 3956 O O . PHE C 3 31 ? -61.873 28.556 -18.125 1.00 165.08 31 PHE E O 1
ATOM 3964 N N . ASP C 3 32 ? -59.607 28.850 -17.978 1.00 160.15 32 ASP E N 1
ATOM 3965 C CA . ASP C 3 32 ? -59.130 28.110 -19.159 1.00 158.25 32 ASP E CA 1
ATOM 3966 C C . ASP C 3 32 ? -59.770 28.506 -20.499 1.00 158.51 32 ASP E C 1
ATOM 3967 O O . ASP C 3 32 ? -60.742 27.889 -20.939 1.00 157.91 32 ASP E O 1
ATOM 3972 N N . LEU C 3 33 ? -59.205 29.526 -21.151 1.00 153.51 33 LEU E N 1
ATOM 3973 C CA . LEU C 3 33 ? -59.711 30.045 -22.424 1.00 152.63 33 LEU E CA 1
ATOM 3974 C C . LEU C 3 33 ? -59.470 29.093 -23.593 1.00 157.53 33 LEU E C 1
ATOM 3975 O O . LEU C 3 33 ? -58.373 28.555 -23.740 1.00 157.88 33 LEU E O 1
ATOM 3980 N N . VAL C 3 34 ? -60.501 28.910 -24.428 1.00 154.34 34 VAL E N 1
ATOM 3981 C CA . VAL C 3 34 ? -60.440 28.122 -25.656 1.00 155.18 34 VAL E CA 1
ATOM 3982 C C . VAL C 3 34 ? -60.919 29.004 -26.795 1.00 161.01 34 VAL E C 1
ATOM 3983 O O . VAL C 3 34 ? -61.999 29.594 -26.705 1.00 160.93 34 VAL E O 1
ATOM 3987 N N . ILE C 3 35 ? -60.097 29.128 -27.842 1.00 159.26 35 ILE E N 1
ATOM 3988 C CA . ILE C 3 35 ? -60.430 29.925 -29.018 1.00 160.58 35 ILE E CA 1
ATOM 3989 C C . ILE C 3 35 ? -60.683 29.019 -30.233 1.00 169.31 35 ILE E C 1
ATOM 3990 O O . ILE C 3 35 ? -59.895 28.107 -30.502 1.00 170.36 35 ILE E O 1
ATOM 3995 N N . ILE C 3 36 ? -61.815 29.246 -30.928 1.00 168.28 36 ILE E N 1
ATOM 3996 C CA . ILE C 3 36 ? -62.211 28.464 -32.100 1.00 171.56 36 ILE E CA 1
ATOM 3997 C C . ILE C 3 36 ? -62.289 29.328 -33.356 1.00 178.57 36 ILE E C 1
ATOM 3998 O O . ILE C 3 36 ? -62.955 30.371 -33.356 1.00 177.51 36 ILE E O 1
ATOM 4003 N N . VAL C 3 37 ? -61.630 28.866 -34.432 1.00 179.01 37 VAL E N 1
ATOM 4004 C CA . VAL C 3 37 ? -61.656 29.511 -35.744 1.00 182.89 37 VAL E CA 1
ATOM 4005 C C . VAL C 3 37 ? -62.578 28.674 -36.631 1.00 190.28 37 VAL E C 1
ATOM 4006 O O . VAL C 3 37 ? -63.562 29.197 -37.160 1.00 192.28 37 VAL E O 1
ATOM 4010 N N . ASP C 3 38 ? -62.254 27.377 -36.782 1.00 187.44 38 ASP E N 1
ATOM 4011 C CA . ASP C 3 38 ? -63.014 26.414 -37.575 1.00 190.83 38 ASP E CA 1
ATOM 4012 C C . ASP C 3 38 ? -63.619 25.375 -36.632 1.00 191.26 38 ASP E C 1
ATOM 4013 O O . ASP C 3 38 ? -62.982 25.022 -35.646 1.00 187.60 38 ASP E O 1
ATOM 4018 N N . VAL C 3 39 ? -64.836 24.887 -36.925 1.00 189.29 39 VAL E N 1
ATOM 4019 C CA . VAL C 3 39 ? -65.497 23.866 -36.097 1.00 187.54 39 VAL E CA 1
ATOM 4020 C C . VAL C 3 39 ? -65.275 22.479 -36.720 1.00 195.37 39 VAL E C 1
ATOM 4021 O O . VAL C 3 39 ? -64.885 21.537 -36.020 1.00 193.54 39 VAL E O 1
ATOM 402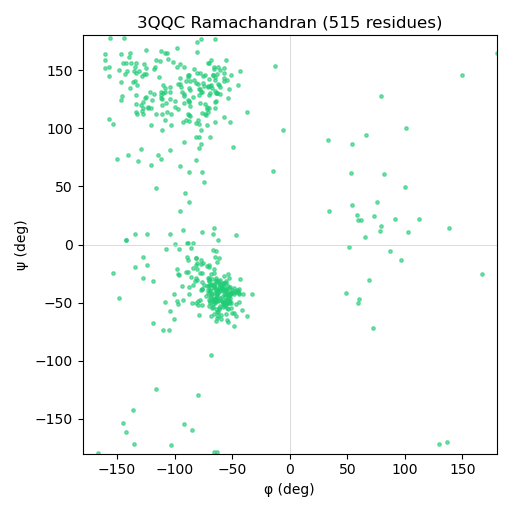5 N N . GLU C 3 40 ? -65.525 22.375 -38.040 1.00 197.18 40 GLU E N 1
ATOM 4026 C CA . GLU C 3 40 ? -65.435 21.156 -38.851 1.00 201.66 40 GLU E CA 1
ATOM 4027 C C . GLU C 3 40 ? -64.051 20.496 -38.880 1.00 205.85 40 GLU E C 1
ATOM 4028 O O . GLU C 3 40 ? -63.971 19.268 -38.862 1.00 206.93 40 GLU E O 1
ATOM 4034 N N . ASN C 3 41 ? -62.975 21.307 -38.930 1.00 201.49 41 ASN E N 1
ATOM 4035 C CA . ASN C 3 41 ? -61.586 20.842 -39.004 1.00 202.44 41 ASN E CA 1
ATOM 4036 C C . ASN C 3 41 ? -60.872 20.717 -37.652 1.00 202.06 41 ASN E C 1
ATOM 4037 O O . ASN C 3 41 ? -60.030 19.828 -37.497 1.00 202.58 41 ASN E O 1
ATOM 4042 N N . SER C 3 42 ? -61.169 21.622 -36.695 1.00 194.56 42 SER E N 1
ATOM 4043 C CA . SER C 3 42 ? -60.516 21.638 -35.382 1.00 190.50 42 SER E CA 1
ATOM 4044 C C . SER C 3 42 ? -60.884 20.463 -34.510 1.00 193.37 42 SER E C 1
ATOM 4045 O O . SER C 3 42 ? -62.070 20.173 -34.318 1.00 192.40 42 SER E O 1
ATOM 4048 N N . GLU C 3 43 ? -59.856 19.812 -33.955 1.00 189.96 43 GLU E N 1
ATOM 4049 C CA . GLU C 3 43 ? -60.034 18.684 -33.059 1.00 189.16 43 GLU E CA 1
ATOM 4050 C C . GLU C 3 43 ? -60.582 19.162 -31.718 1.00 189.45 43 GLU E C 1
ATOM 4051 O O . GLU C 3 43 ? -61.406 18.468 -31.120 1.00 188.91 43 GLU E O 1
ATOM 4057 N N . ILE C 3 44 ? -60.152 20.362 -31.272 1.00 183.53 44 ILE E N 1
ATOM 4058 C CA . ILE C 3 44 ? -60.546 20.990 -30.005 1.00 179.79 44 ILE E CA 1
ATOM 4059 C C . ILE C 3 44 ? -62.066 21.098 -29.820 1.00 182.61 44 ILE E C 1
ATOM 4060 O O . ILE C 3 44 ? -62.567 20.702 -28.765 1.00 181.56 44 ILE E O 1
ATOM 4065 N N . ALA C 3 45 ? -62.790 21.582 -30.851 1.00 179.79 45 ALA E N 1
ATOM 4066 C CA . ALA C 3 45 ? -64.250 21.735 -30.816 1.00 179.79 45 ALA E CA 1
ATOM 4067 C C . ALA C 3 45 ? -64.990 20.413 -30.610 1.00 184.69 45 ALA E C 1
ATOM 4068 O O . ALA C 3 45 ? -66.016 20.402 -29.925 1.00 183.89 45 ALA E O 1
ATOM 4070 N N . LYS C 3 46 ? -64.462 19.308 -31.194 1.00 182.94 46 LYS E N 1
ATOM 4071 C CA . LYS C 3 46 ? -65.028 17.958 -31.101 1.00 184.54 46 LYS E CA 1
ATOM 4072 C C . LYS C 3 46 ? -65.072 17.455 -29.659 1.00 186.30 46 LYS E C 1
ATOM 4073 O O . LYS C 3 46 ? -66.150 17.105 -29.182 1.00 186.73 46 LYS E O 1
ATOM 4079 N N . LYS C 3 47 ? -63.916 17.449 -28.963 1.00 180.91 47 LYS E N 1
ATOM 4080 C CA . LYS C 3 47 ? -63.779 16.996 -27.572 1.00 179.76 47 LYS E CA 1
ATOM 4081 C C . LYS C 3 47 ? -64.741 17.711 -26.615 1.00 182.57 47 LYS E C 1
ATOM 4082 O O . LYS C 3 47 ? -65.366 17.055 -25.779 1.00 183.76 47 LYS E O 1
ATOM 4088 N N . ILE C 3 48 ? -64.890 19.041 -26.770 1.00 176.79 48 ILE E N 1
ATOM 4089 C CA . ILE C 3 48 ? -65.778 19.857 -25.937 1.00 175.45 48 ILE E CA 1
ATOM 4090 C C . ILE C 3 48 ? -67.241 19.780 -26.343 1.00 181.00 48 ILE E C 1
ATOM 4091 O O . ILE C 3 48 ? -68.097 19.580 -25.484 1.00 182.02 48 ILE E O 1
ATOM 4096 N N . GLY C 3 49 ? -67.512 19.937 -27.633 1.00 178.45 49 GLY E N 1
ATOM 4097 C CA . GLY C 3 49 ? -68.867 19.912 -28.166 1.00 180.87 49 GLY E CA 1
ATOM 4098 C C . GLY C 3 49 ? -69.419 21.299 -28.422 1.00 184.57 49 GLY E C 1
ATOM 4099 O O . GLY C 3 49 ? -70.532 21.616 -27.984 1.00 185.24 49 GLY E O 1
ATOM 4100 N N . ALA C 3 50 ? -68.622 22.142 -29.120 1.00 179.91 50 ALA E N 1
ATOM 4101 C CA . ALA C 3 50 ? -68.984 23.509 -29.514 1.00 179.26 50 ALA E CA 1
ATOM 4102 C C . ALA C 3 50 ? -69.140 23.561 -31.037 1.00 184.67 50 ALA E C 1
ATOM 4103 O O . ALA C 3 50 ? -68.261 23.086 -31.767 1.00 184.54 50 ALA E O 1
ATOM 4105 N N . LYS C 3 51 ? -70.279 24.099 -31.507 1.00 182.79 51 LYS E N 1
ATOM 4106 C CA . LYS C 3 51 ? -70.618 24.163 -32.931 1.00 185.76 51 LYS E CA 1
ATOM 4107 C C . LYS C 3 51 ? -70.526 25.570 -33.555 1.00 190.91 51 LYS E C 1
ATOM 4108 O O . LYS C 3 51 ? -70.693 25.712 -34.773 1.00 193.74 51 LYS E O 1
ATOM 4114 N N . VAL C 3 52 ? -70.228 26.597 -32.729 1.00 185.07 52 VAL E N 1
ATOM 4115 C CA . VAL C 3 52 ? -70.113 27.995 -33.162 1.00 185.18 52 VAL E CA 1
ATOM 4116 C C . VAL C 3 52 ? -68.700 28.552 -32.892 1.00 185.56 52 VAL E C 1
ATOM 4117 O O . VAL C 3 52 ? -68.272 28.532 -31.733 1.00 182.01 52 VAL E O 1
ATOM 4121 N N . PRO C 3 53 ? -67.983 29.081 -33.928 1.00 183.47 53 PRO E N 1
ATOM 4122 C CA . PRO C 3 53 ? -66.634 29.637 -33.683 1.00 180.72 53 PRO E CA 1
ATOM 4123 C C . PRO C 3 53 ? -66.618 30.876 -32.775 1.00 181.06 53 PRO E C 1
ATOM 4124 O O . PRO C 3 53 ? -67.535 31.708 -32.843 1.00 182.01 53 PRO E O 1
ATOM 4128 N N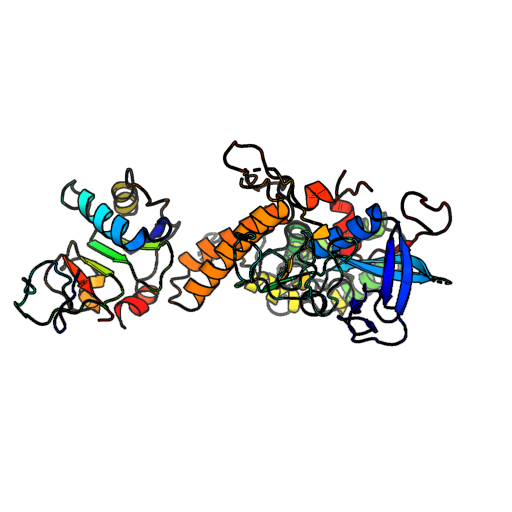 . GLY C 3 54 ? -65.595 30.954 -31.915 1.00 172.81 54 GLY E N 1
ATOM 4129 C CA . GLY C 3 54 ? -65.423 32.050 -30.969 1.00 169.47 54 GLY E CA 1
ATOM 4130 C C . GLY C 3 54 ? -65.017 31.632 -29.570 1.00 169.16 54 GLY E C 1
ATOM 4131 O O . GLY C 3 54 ? -64.683 30.466 -29.331 1.00 168.31 54 GLY E O 1
ATOM 4132 N N . LYS C 3 55 ? -65.063 32.607 -28.631 1.00 163.14 55 LYS E N 1
ATOM 4133 C CA . LYS C 3 55 ? -64.669 32.494 -27.220 1.00 160.53 55 LYS E CA 1
ATOM 4134 C C . LYS C 3 55 ? -65.502 31.543 -26.340 1.00 164.49 55 LYS E C 1
ATOM 4135 O O . LYS C 3 55 ? -66.601 31.903 -25.925 1.00 165.87 55 LYS E O 1
ATOM 4141 N N . TYR C 3 56 ? -64.952 30.361 -26.008 1.00 159.52 56 TYR E N 1
ATOM 4142 C CA . TYR C 3 56 ? -65.587 29.387 -25.111 1.00 159.88 56 TYR E CA 1
ATOM 4143 C C . TYR C 3 56 ? -64.731 29.204 -23.842 1.00 162.62 56 TYR E C 1
ATOM 4144 O O . TYR C 3 56 ? -63.538 29.543 -23.868 1.00 161.11 56 TYR E O 1
ATOM 4153 N N . ALA C 3 57 ? -65.337 28.706 -22.727 1.00 159.40 57 ALA E N 1
ATOM 4154 C CA . ALA C 3 57 ? -64.639 28.495 -21.440 1.00 158.50 57 ALA E CA 1
ATOM 4155 C C . ALA C 3 57 ? -64.737 27.065 -20.877 1.00 161.17 57 ALA E C 1
ATOM 4156 O O . ALA C 3 57 ? -65.535 26.261 -21.360 1.00 161.15 57 ALA E O 1
ATOM 4158 N N . ILE C 3 58 ? -63.906 26.754 -19.861 1.00 157.21 58 ILE E N 1
ATOM 4159 C CA . ILE C 3 58 ? -63.847 25.429 -19.232 1.00 158.60 58 ILE E CA 1
ATOM 4160 C C . ILE C 3 58 ? -64.402 25.428 -17.793 1.00 165.24 58 ILE E C 1
ATOM 4161 O O . ILE C 3 58 ? -65.500 24.911 -17.569 1.00 167.39 58 ILE E O 1
ATOM 4166 N N . ARG C 3 59 ? -63.652 25.998 -16.833 1.00 161.61 59 ARG E N 1
ATOM 4167 C CA . ARG C 3 59 ? -64.068 26.093 -15.434 1.00 164.97 59 ARG E CA 1
ATOM 4168 C C . ARG C 3 59 ? -64.785 27.442 -15.253 1.00 168.88 59 ARG E C 1
ATOM 4169 O O . ARG C 3 59 ? -64.205 28.475 -15.584 1.00 166.62 59 ARG E O 1
ATOM 4177 N N . VAL C 3 60 ? -66.069 27.428 -14.810 1.00 167.51 60 VAL E N 1
ATOM 4178 C CA . VAL C 3 60 ? -66.896 28.642 -14.631 1.00 160.64 60 VAL E CA 1
ATOM 4179 C C . VAL C 3 60 ? -67.135 28.917 -13.139 1.00 170.48 60 VAL E C 1
ATOM 4180 O O . VAL C 3 60 ? -67.559 28.026 -12.404 1.00 125.61 60 VAL E O 1
#

Foldseek 3Di:
DAKWKAAQPFQHTWDQQQQVRFTARLQPGGGPRIAIADKDVVVVLLCLLCVLLQKHFRFHDDPSYGQWTWIAGHDVSRLQSQALEAAFALDCPCPHDSHQGQPLFAAQDQQQQHSSSSGGNPDDFTTKHKYQFPFWAFSLLCQVQLLLLVLQFDFPQTARQDDVVCLVVLVVVCVVCVPPDPVNVVQLVVSSVVSNPDDDVCFHWDDPRRWIWGQDDVPGPTHTDDLVRSLVRQQNHDQSRLSSHQAHPPRYRPSSRTDRMRMRGGDVSFDWCAPVTRGGLLSNLSSVLSVLRVVLNVCVVPPCPVVVNCVSSVVNNLSSNLQSPQPRVRHPRDADPVRHGHQHSLNVCAVCHDDSNVSSSSNRNRNMDGADDVHDPNIPD/DKWKFFFAFPCQVVLLVVLVCCDVVVPAAWPHKDRFPVDGGIIITRGDDPVSVVVSCVPGPRGPGIDDDGDDPVVVVVRVPD/DWFAPPQQADDPDCARVVPGDNHTHDPFDDWDFFDDCVPDPVCVVSPDDDGGIGGDGD

Sequence (521 aa):
KTEVWVCENCGHIALEDKRRRRVYCPVCGEEERISKVEMSYAFKLLLDELKAMVIRPKLNLSEKVIGSIEFGILSPQEIRKMSAVEVTVPDTYDPIEGGVMDKRMGVIDPGLRCETCGGRAGECPGHFGHIELARPVIHVGFAKTIYRILESTCRECGRIKLTDEEIEEYMKKIELARNRRSEFNEIIKEIHKKAKERMVCPPIKFEKPTIYWEIRKDNEYRHRLMPTEVRDWLEKIPDKDLPLLGLDPEKSRPEWMVLTVLPVPPVTARPSITLIRAEDDLTHKLVDIIRINNRLKQNIEAGAPQLIIEDLWDLLQYHVTTYINNEAPGVPPAKHKSGRPLKTLAQRLKGFEITVQHLFEAAEKGEVDNLNGVIENVLIGKIFAVRVTHGQEETTAKLIYSKVRTYNLPIYAILAPSRVKGYIFVEAPNKGVVDEAIRGIRHARGVLPGEVPFKEIEHFLEEEKACRHCHYITSEDRCPVCGSRDLSEEWFDLVIIVDVENSEIAKKIGAKVPGKYAIRV

Solvent-accessible surface area: 26156 Å² total; per-residue (Å²): 166,13,101,5,57,0,1,74,91,29,4,12,37,10,23,76,5,152,171,113,175,72,16,42,0,43,18,52,57,37,94,153,152,15,18,65,2,77,0,12,76,54,10,10,49,19,1,14,18,9,14,1,1,1,0,23,8,68,4,35,51,35,185,117,45,14,11,12,13,27,19,0,0,1,15,18,115,23,4,107,91,17,20,28,10,75,2,68,52,26,54,40,16,124,126,109,56,22,0,0,7,21,67,103,0,1,3,71,48,142,48,106,205,27,24,76,6,23,7,173,32,56,126,10,66,10,26,9,0,18,4,63,16,29,72,17,0,0,0,18,26,0,4,135,14,0,49,40,0,0,19,1,3,16,93,161,66,0,74,0,22,0,70,90,138,51,25,104,136,18,55,136,108,6,100,151,15,168,132,166,94,86,59,22,54,124,21,16,118,61,1,17,109,98,0,83,138,84,101,129,84,70,61,78,24,112,24,102,21,15,47,0,46,4,50,60,118,142,118,108,98,102,54,58,6,28,11,70,72,0,35,85,17,0,74,73,0,47,50,134,8,0,36,2,2,8,4,27,40,130,61,0,22,0,22,43,0,1,3,26,1,0,0,0,2,0,1,24,6,1,59,22,128,75,165,206,122,44,50,20,50,1,0,45,4,0,15,37,0,1,126,2,5,51,78,0,112,83,0,41,128,20,4,38,1,97,26,0,9,64,28,3,17,56,66,0,17,64,33,0,2,0,0,2,34,4,145,8,100,57,14,97,59,14,115,76,181,92,41,189,62,12,132,0,0,5,38,71,1,91,73,78,137,42,72,25,154,98,10,19,62,8,0,16,42,5,48,66,79,104,35,91,82,159,128,97,119,103,22,26,68,129,5,8,0,0,81,11,37,152,31,64,12,78,58,2,0,63,88,0,91,63,51,2,174,111,130,131,25,72,4,49,0,0,1,4,1,47,46,1,67,10,10,0,1,0,7,0,43,90,143,29,8,1,57,94,0,15,177,74,23,201,74,8,155,13,50,6,115,43,75,4,71,122,159,52,0,58,79,0,6,145,105,104,85,0,0,143,141,41,58,37,4,14,110,103,122,113,0,82,61,79,36,24,188,71,24,13,127,133,42,75,1,3,0,6,0,15,30,34,156,84,0,50,2,2,138,71,58,56,8,179,62,65,11,62,14,5,14,87,66

Organism: Pyrococcus furiosus (strain ATCC 43587 / DSM 3638 / JCM 8422 / Vc1) (NCBI:txid186497)

Radius of gyration: 27.53 Å; Cα contacts (8 Å, |Δi|>4): 1088; chains: 3; bounding box: 85×64×68 Å